Protein 5NRO (pdb70)

B-factor: mean 110.08, std 32.12, range [42.47, 231.0]

InterPro domains:
  IPR012725 Chaperone DnaK [MF_00332] (1-634)
  IPR012725 Chaperone DnaK [TIGR02350] (3-603)
  IPR013126 Heat shock protein 70 family [PF00012] (4-602)
  IPR013126 Heat shock protein 70 family [PTHR19375] (5-569)
  IPR018181 Heat shock protein 70, conserved site [PS00297] (7-14)
  IPR018181 Heat shock protein 70, conserved site [PS00329] (192-205)
  IPR018181 Heat shock protein 70, conserved site [PS01036] (337-351)
  IPR029047 Heat shock protein 70kD, peptide-binding domain superfamily [G3DSA:2.60.34.10] (381-506)
  IPR029047 Heat shock protein 70kD, peptide-binding domain superfamily [SSF100920] (384-539)
  IPR029048 Heat shock protein 70kD, C-terminal domain superfamily [G3DSA:1.20.1270.10] (507-607)
  IPR029048 Heat shock protein 70kD, C-terminal domain superfamily [SSF100934] (507-602)
  IPR043129 ATPase, nucleotide binding domain [SSF53067] (4-183)
  IPR043129 ATPase, nucleotide binding domain [SSF53067] (187-382)

Secondary structure (DSSP, 8-state):
--EEEEE--SSEEEEEEEETTEEEE---TTS-SEEE--EEE-TTS-EEESHHHHHTTTT-GGGEE--GGGTTT-BTTSHHHHHHHHH-SSEEEE-TTSBEEEEETTEEE-HHHHHHHHHHHHHHHHHHHHSS---EEEEEE-TT--HHHHHHHHHHHHHTT-EEEEEEEHHHHHHHHHHTT--SSEEEEEEEEE-SS-EEEEEEEEEEETTEEEEEEEEEEEETT-SHHHHHHHHHHHHHHHHHHHHS--TTS-HHHHHHHHHHHHHHHHHHTT-SEEEEEEEEEEE-SSSEEEEEEEEEHHHHHHHHHHHHHHTTHHHHHHHHHHT--GGG--EEEEESGGGGSHHHHHHHHHHHTSPPPSS--TTTHHHHHHHHHHHHHHTS--SEEEE-B-SS-EEEE-GGGBEEEEE-TT-BSSEEEEEEE--SSTT---EEEEEEE-S-SBGGGSEEEEEEEE-------TT---EEEEEEE-TTS-EEEEEEETTT--EE--EEES--S--HHHHHHHHHHHHHHHHHHHHHHHHHHHHHHHHHHHHHHHHHHHHHTTSS-HHHHHHHHHHHHHHHHHHHSS-HHHHHHHHHHHHHHHHHHHHHH--/---HHHHHT--SS--HHHHHHHHHHHHHHH-HHHH-S-HHHHHHHHHHHHHHHHHHSHHHHH-

GO terms:
  GO:0016234 inclusion body (C, IDA)
  GO:0005515 protein binding (F, IPI)
  GO:0005524 ATP binding (F, IDA)
  GO:0034620 cellular response to unfolded protein (P, IDA)
  GO:0005829 cytosol (C, IDA)
  GO:0043335 protein unfolding (P, IDA)
  GO:0016989 sigma factor antagonist activity (F, IDA)
  GO:0009408 response to heat (P, IEP)
  GO:0009408 response to heat (P, IDA)
  GO:0043531 ADP binding (F, IDA)
  GO:0044183 protein folding chaperone (F, IDA)
  GO:0140662 ATP-dependent protein folding chaperone (F, IDA)
  GO:1990169 stress response to copper ion (P, IMP)
  GO:0051087 protein-folding chaperone binding (F, IPI)
  GO:0008270 zinc ion binding (F, IDA)
  GO:0032991 protein-containing complex (C, IDA)
  GO:0065003 protein-containing complex assembly (P, IDA)
  GO:0006457 protein folding (P, IDA)
  GO:0005737 cytoplasm (C, HDA)
  GO:0016020 membrane (C, HDA)

Radius of gyration: 29.54 Å; Cα contacts (8 Å, |Δi|>4): 1289; chains: 2; bounding box: 68×60×105 Å

Foldseek 3Di:
DFAKFWELDQFKIWIWADPQPDIDTFQAPVRHRIFTLKWFQDPVLAIDGGPVLVVCCLVVVQGIDGSLLLQALAFCPPPVNVVVCLAGSHHWDADPLGGIWTAHPNDTGHSLLSSLVNVLSNQVRVCVVVVHHAAHYEYEDAQQDDQSRLVRNCLSCVLNNHDYPAYHHQQLLLVVLVVVPDDADKAWEWEWEAAAAWTKIWIWIWHADPLATETATLAMDTGRGAHNVVLLVLQLVVQQVVCCVPPVDRLSVPVSLSVLSSVLSSVQQVVQLPDFKDWSWAFQSDADPVGGDTGTDIDGNVNSCVSCVVSLVVNVVVVVVGCVSSVHDLVRHRAYAYAYPVCSRVVSQVVVCVRSVHHHDDPRDNVCSSNSSRNVVSCCVVVSDVRYDYWFWRAWFKFWADPPQFTDGQGHGRHTDFDKGKDKDWFAAFQDQKDKIWMFIHDDGGNVPTGTQFIKIFGRDGTDGGGPWIKMKMWTQHNNRHIDIWIAGVPPGHGTDIDTPSHDDDDPVVSVVSSVVSVVSVVVNVVQVVQVVLLVVLVVLLVVLVVLDVVCPPVDDPVLVVQLVVLSVQLVVVSVDRDSVSNVVSSVSNCVSCVVSVVVVVD/DDDLCPVLPHPLPDDLVVLVVSLVVLCCVLPCVNVVPDCVSVVVNVVSVVSNVQCNDDVSSVD

Nearest PDB structures (foldseek):
  5nro-assembly1_A  TM=1.002E+00  e=0.000E+00  Escherichia coli
  7krv-assembly2_A  TM=8.069E-01  e=1.976E-86  Escherichia coli K-12
  7kru-assembly1_B  TM=8.042E-01  e=8.182E-87  Escherichia coli K-12
  7krv-assembly1_B  TM=8.057E-01  e=1.152E-85  Escherichia coli K-12
  7kzi-assembly2_B  TM=6.928E-01  e=6.994E-92  Escherichia coli K-12

CATH classification: 3.30.420.40 (+4 more: 3.30.420.40, 3.90.640.10, 2.60.34.10)

Organism: Escherichia coli (strain K12) (NCBI:txid83333)

Solvent-accessible surface area: 31694 Å² total; per-residue (Å²): 88,93,14,0,0,0,19,11,11,13,45,67,0,3,2,0,5,21,45,63,124,75,22,152,17,9,100,13,90,80,36,51,99,45,2,10,9,28,3,0,27,18,151,94,43,26,16,37,16,0,56,29,0,111,163,48,22,70,117,25,38,126,19,3,0,42,3,7,24,8,1,4,13,26,71,34,137,39,143,63,1,58,98,4,46,95,94,26,44,4,121,9,23,44,16,150,71,23,12,2,34,1,45,7,101,62,123,118,28,1,6,6,23,0,7,1,17,2,0,38,40,2,39,95,16,0,38,95,118,46,70,90,115,4,68,31,0,0,0,1,1,0,5,47,6,22,20,13,1,4,57,8,4,66,9,0,0,101,4,3,45,7,93,19,59,24,2,7,6,14,0,4,0,0,0,0,21,16,0,68,121,38,45,114,30,86,40,14,0,0,0,0,9,2,17,20,1,12,1,2,0,2,0,0,29,1,34,32,37,108,46,40,15,3,0,14,4,38,0,4,15,8,47,21,22,1,0,5,31,15,2,3,17,69,0,20,61,45,0,2,90,37,4,96,158,104,77,58,36,57,2,115,122,46,81,83,0,47,39,63,0,49,121,10,0,55,116,2,14,105,67,2,29,101,41,125,97,19,70,3,85,22,73,148,4,21,86,56,111,124,22,76,52,92,4,105,25,138,1,56,40,68,80,2,51,72,36,0,77,73,4,1,58,118,0,23,101,16,1,117,56,0,11,142,52,21,65,51,60,47,96,61,1,81,31,2,0,20,1,9,34,17,3,128,5,40,17,0,78,133,62,0,13,119,45,6,70,69,142,12,86,199,103,26,97,21,60,38,9,8,0,47,0,0,0,0,2,1,5,3,7,70,18,92,26,143,63,0,1,13,1,20,3,2,6,17,4,1,0,10,68,56,189,55,14,72,23,55,75,17,9,52,51,29,26,19,4,0,4,89,61,51,66,65,36,40,11,66,97,102,93,36,80,29,18,81,15,37,2,2,9,11,88,146,172,121,3,95,66,24,52,43,19,0,69,16,39,3,79,72,18,117,101,21,87,167,36,127,29,58,13,46,4,22,0,22,4,31,21,12,6,4,24,90,32,61,10,99,44,103,118,84,34,158,139,28,179,44,62,89,113,78,38,38,28,28,82,80,107,48,11,86,113,11,38,149,51,9,114,66,53,24,86,38,37,132,116,26,106,72,20,81,120,8,54,81,92,0,75,136,40,16,112,41,0,109,110,46,18,147,143,11,37,133,152,15,66,78,119,38,87,89,46,0,75,71,16,3,82,34,0,62,88,15,11,157,29,104,77,66,70,35,0,72,38,59,32,111,82,0,55,131,36,1,134,82,4,86,98,52,71,148,219,264,122,51,88,29,124,48,14,55,22,92,112,122,22,130,87,180,64,2,64,106,18,2,16,106,34,0,9,141,75,3,14,0,57,66,72,62,78,158,123,12,32,39,106,0,13,96,10,5,90,0,27,68,18,6,51,69,90,150,122,50,96,101

Structure (mmCIF, N/CA/C/O backbone):
data_5NRO
#
_entry.id   5NRO
#
_cell.length_a   127.246
_cell.length_b   127.246
_cell.length_c   252.885
_cell.angle_alpha   90.00
_cell.angle_beta   90.00
_cell.angle_gamma   120.00
#
_symmetry.space_group_name_H-M   'P 62 2 2'
#
loop_
_entity.id
_entity.type
_entity.pdbx_description
1 polymer 'Chaperone protein DnaK'
2 polymer 'Chaperone protein DnaJ'
3 non-polymer "ADENOSINE-5'-TRIPHOSPHATE"
4 non-polymer 'MAGNESIUM ION'
5 water water
#
loop_
_atom_site.group_PDB
_atom_site.id
_atom_site.type_symbol
_atom_site.label_atom_id
_atom_site.label_alt_id
_atom_site.label_comp_id
_atom_site.label_asym_id
_atom_site.label_entity_id
_atom_site.label_seq_id
_atom_site.pdbx_PDB_ins_code
_atom_site.Cartn_x
_atom_site.Cartn_y
_atom_site.Cartn_z
_atom_site.occupancy
_atom_site.B_iso_or_equiv
_atom_site.auth_seq_id
_atom_site.auth_comp_id
_atom_site.auth_asym_id
_atom_site.auth_atom_id
_atom_site.pdbx_PDB_model_num
ATOM 1 N N . GLY A 1 2 ? 52.174 29.470 -32.872 1.00 157.64 2 GLY A N 1
ATOM 2 C CA . GLY A 1 2 ? 51.039 29.462 -33.777 1.00 154.02 2 GLY A CA 1
ATOM 3 C C . GLY A 1 2 ? 49.975 30.468 -33.392 1.00 153.96 2 GLY A C 1
ATOM 4 O O . GLY A 1 2 ? 50.270 31.498 -32.790 1.00 162.33 2 GLY A O 1
ATOM 5 N N . LYS A 1 3 ? 48.730 30.170 -33.746 1.00 125.08 3 LYS A N 1
ATOM 6 C CA . LYS A 1 3 ? 47.596 31.023 -33.432 1.00 119.79 3 LYS A CA 1
ATOM 7 C C . LYS A 1 3 ? 46.638 30.267 -32.523 1.00 115.72 3 LYS A C 1
ATOM 8 O O . LYS A 1 3 ? 46.527 29.040 -32.599 1.00 114.18 3 LYS A O 1
ATOM 14 N N . ILE A 1 4 ? 45.946 31.009 -31.664 1.00 112.85 4 ILE A N 1
ATOM 15 C CA . ILE A 1 4 ? 45.041 30.441 -30.672 1.00 108.80 4 ILE A CA 1
ATOM 16 C C . ILE A 1 4 ? 43.618 30.763 -31.104 1.00 105.23 4 ILE A C 1
ATOM 17 O O . ILE A 1 4 ? 43.188 31.921 -31.041 1.00 105.30 4 ILE A O 1
ATOM 22 N N . ILE A 1 5 ? 42.882 29.743 -31.536 1.00 102.50 5 ILE A N 1
ATOM 23 C CA . ILE A 1 5 ? 41.526 29.940 -32.031 1.00 99.58 5 ILE A CA 1
ATOM 24 C C . ILE A 1 5 ? 40.556 29.913 -30.857 1.00 96.40 5 ILE A C 1
ATOM 25 O O . ILE A 1 5 ? 40.837 29.341 -29.804 1.00 95.91 5 ILE A O 1
ATOM 30 N N . GLY A 1 6 ? 39.395 30.535 -31.037 1.00 94.60 6 GLY A N 1
ATOM 31 C CA . GLY A 1 6 ? 38.373 30.595 -30.004 1.00 91.93 6 GLY A CA 1
ATOM 32 C C . GLY A 1 6 ? 37.173 29.727 -30.369 1.00 89.06 6 GLY A C 1
ATOM 33 O O . GLY A 1 6 ? 36.635 29.833 -31.473 1.00 91.29 6 GLY A O 1
ATOM 34 N N . ILE A 1 7 ? 36.760 28.887 -29.422 1.00 87.05 7 ILE A N 1
ATOM 35 C CA . ILE A 1 7 ? 35.717 27.891 -29.659 1.00 84.69 7 ILE A CA 1
ATOM 36 C C . ILE A 1 7 ? 34.635 28.025 -28.591 1.00 82.75 7 ILE A C 1
ATOM 37 O O . ILE A 1 7 ? 34.883 27.775 -27.400 1.00 82.54 7 ILE A O 1
ATOM 42 N N . ASP A 1 8 ? 33.442 28.428 -29.021 1.00 81.76 8 ASP A N 1
ATOM 43 C CA . ASP A 1 8 ? 32.221 28.334 -28.233 1.00 80.06 8 ASP A CA 1
ATOM 44 C C . ASP A 1 8 ? 31.650 26.938 -28.435 1.00 78.60 8 ASP A C 1
ATOM 45 O O . ASP A 1 8 ? 31.091 26.635 -29.495 1.00 78.44 8 ASP A O 1
ATOM 50 N N . LEU A 1 9 ? 31.808 26.089 -27.424 1.00 77.93 9 LEU A N 1
ATOM 51 C CA . LEU A 1 9 ? 31.329 24.709 -27.447 1.00 76.91 9 LEU A CA 1
ATOM 52 C C . LEU A 1 9 ? 29.968 24.682 -26.761 1.00 75.77 9 LEU A C 1
ATOM 53 O O . LEU A 1 9 ? 29.872 24.555 -25.541 1.00 75.60 9 LEU A O 1
ATOM 58 N N . GLY A 1 10 ? 28.905 24.794 -27.555 1.00 75.41 10 GLY A N 1
ATOM 59 C CA . GLY A 1 10 ? 27.576 24.915 -27.003 1.00 81.78 10 GLY A CA 1
ATOM 60 C C . GLY A 1 10 ? 26.887 23.583 -26.773 1.00 78.90 10 GLY A C 1
ATOM 61 O O . GLY A 1 10 ? 27.283 22.547 -27.301 1.00 74.25 10 GLY A O 1
ATOM 62 N N . THR A 1 11 ? 25.840 23.631 -25.946 1.00 79.49 11 THR A N 1
ATOM 63 C CA . THR A 1 11 ? 24.982 22.466 -25.774 1.00 74.03 11 THR A CA 1
ATOM 64 C C . THR A 1 11 ? 24.280 22.116 -27.077 1.00 74.32 11 THR A C 1
ATOM 65 O O . THR A 1 11 ? 24.119 20.937 -27.410 1.00 74.41 11 THR A O 1
ATOM 69 N N . THR A 1 12 ? 23.883 23.134 -27.838 1.00 74.84 12 THR A N 1
ATOM 70 C CA . THR A 1 12 ? 23.119 22.979 -29.067 1.00 75.67 12 THR A CA 1
ATOM 71 C C . THR A 1 12 ? 23.919 23.320 -30.315 1.00 76.13 12 THR A C 1
ATOM 72 O O . THR A 1 12 ? 23.904 22.558 -31.283 1.00 76.65 12 THR A O 1
ATOM 76 N N . ASN A 1 13 ? 24.613 24.453 -30.327 1.00 76.31 13 ASN A N 1
ATOM 77 C CA . ASN A 1 13 ? 25.397 24.875 -31.478 1.00 77.20 13 ASN A CA 1
ATOM 78 C C . ASN A 1 13 ? 26.792 25.289 -31.037 1.00 76.95 13 ASN A C 1
ATOM 79 O O . ASN A 1 13 ? 26.971 25.871 -29.964 1.00 76.52 13 ASN A O 1
ATOM 84 N N . SER A 1 14 ? 27.778 24.992 -31.875 1.00 77.59 14 SER A N 1
ATOM 85 C CA . SER A 1 14 ? 29.154 25.391 -31.636 1.00 78.02 14 SER A CA 1
ATOM 86 C C . SER A 1 14 ? 29.577 26.422 -32.672 1.00 79.78 14 SER A C 1
ATOM 87 O O . SER A 1 14 ? 28.947 26.578 -33.721 1.00 80.74 14 SER A O 1
ATOM 90 N N . CYS A 1 15 ? 30.668 27.117 -32.369 1.00 80.60 15 CYS A N 1
ATOM 91 C CA . CYS A 1 15 ? 31.069 28.267 -33.162 1.00 82.61 15 CYS A CA 1
ATOM 92 C C . CYS A 1 15 ? 32.557 28.490 -32.954 1.00 83.82 15 CYS A C 1
ATOM 93 O O . CYS A 1 15 ? 33.050 28.330 -31.840 1.00 83.12 15 CYS A O 1
ATOM 96 N N . VAL A 1 16 ? 33.270 28.848 -34.017 1.00 86.03 16 VAL A N 1
ATOM 97 C CA . VAL A 1 16 ? 34.701 29.116 -33.927 1.00 87.86 16 VAL A CA 1
ATOM 98 C C . VAL A 1 16 ? 34.993 30.471 -34.553 1.00 90.45 16 VAL A C 1
ATOM 99 O O . VAL A 1 16 ? 34.536 30.763 -35.664 1.00 91.69 16 VAL A O 1
ATOM 103 N N . ALA A 1 17 ? 35.737 31.302 -33.831 1.00 91.61 17 ALA A N 1
ATOM 104 C CA . ALA A 1 17 ? 36.163 32.601 -34.320 1.00 94.54 17 ALA A CA 1
ATOM 105 C C . ALA A 1 17 ? 37.656 32.744 -34.080 1.00 96.87 17 ALA A C 1
ATOM 106 O O . ALA A 1 17 ? 38.216 32.135 -33.164 1.00 96.03 17 ALA A O 1
ATOM 108 N N . ILE A 1 18 ? 38.306 33.550 -34.916 1.00 100.26 18 ILE A N 1
ATOM 109 C CA . ILE A 1 18 ? 39.748 33.729 -34.841 1.00 103.25 18 ILE A CA 1
ATOM 110 C C . ILE A 1 18 ? 40.072 35.214 -34.921 1.00 106.44 18 ILE A C 1
ATOM 111 O O . ILE A 1 18 ? 39.204 36.059 -35.157 1.00 106.49 18 ILE A O 1
ATOM 116 N N . MET A 1 19 ? 41.354 35.519 -34.730 1.00 109.57 19 MET A N 1
ATOM 117 C CA . MET A 1 19 ? 41.833 36.898 -34.703 1.00 113.16 19 MET A CA 1
ATOM 118 C C . MET A 1 19 ? 42.583 37.195 -35.996 1.00 117.36 19 MET A C 1
ATOM 119 O O . MET A 1 19 ? 43.805 37.081 -36.082 1.00 120.44 19 MET A O 1
ATOM 124 N N . ASP A 1 20 ? 41.819 37.558 -37.027 1.00 128.65 20 ASP A N 1
ATOM 125 C CA . ASP A 1 20 ? 42.370 38.419 -38.059 1.00 132.30 20 ASP A CA 1
ATOM 126 C C . ASP A 1 20 ? 42.947 39.634 -37.357 1.00 134.46 20 ASP A C 1
ATOM 127 O O . ASP A 1 20 ? 42.256 40.278 -36.563 1.00 146.13 20 ASP A O 1
ATOM 132 N N . GLY A 1 21 ? 44.224 39.909 -37.611 1.00 129.99 21 GLY A N 1
ATOM 133 C CA . GLY A 1 21 ? 44.930 40.977 -36.932 1.00 133.34 21 GLY A CA 1
ATOM 134 C C . GLY A 1 21 ? 44.088 42.212 -36.689 1.00 133.69 21 GLY A C 1
ATOM 135 O O . GLY A 1 21 ? 43.653 42.873 -37.638 1.00 135.89 21 GLY A O 1
ATOM 136 N N . THR A 1 22 ? 43.816 42.492 -35.415 1.00 131.71 22 THR A N 1
ATOM 137 C CA . THR A 1 22 ? 43.051 43.610 -34.876 1.00 138.18 22 THR A CA 1
ATOM 138 C C . THR A 1 22 ? 41.537 43.433 -35.037 1.00 132.64 22 THR A C 1
ATOM 139 O O . THR A 1 22 ? 40.784 44.181 -34.414 1.00 132.93 22 THR A O 1
ATOM 143 N N . THR A 1 23 ? 41.058 42.489 -35.844 1.00 125.66 23 THR A N 1
ATOM 144 C CA . THR A 1 23 ? 39.610 42.337 -35.969 1.00 122.46 23 THR A CA 1
ATOM 145 C C . THR A 1 23 ? 39.206 40.868 -35.967 1.00 117.96 23 THR A C 1
ATOM 146 O O . THR A 1 23 ? 39.424 40.159 -36.956 1.00 118.28 23 THR A O 1
ATOM 150 N N . PRO A 1 24 ? 38.619 40.376 -34.881 1.00 114.06 24 PRO A N 1
ATOM 151 C CA . PRO A 1 24 ? 38.173 38.980 -34.852 1.00 110.04 24 PRO A CA 1
ATOM 152 C C . PRO A 1 24 ? 37.018 38.742 -35.807 1.00 109.00 24 PRO A C 1
ATOM 153 O O . PRO A 1 24 ? 36.181 39.619 -36.041 1.00 110.11 24 PRO A O 1
ATOM 157 N N . ARG A 1 25 ? 36.982 37.534 -36.369 1.00 113.79 25 ARG A N 1
ATOM 158 C CA . ARG A 1 25 ? 35.893 37.144 -37.251 1.00 114.29 25 ARG A CA 1
ATOM 159 C C . ARG A 1 25 ? 35.523 35.689 -37.009 1.00 110.70 25 ARG A C 1
ATOM 160 O O . ARG A 1 25 ? 36.381 34.853 -36.702 1.00 110.31 25 ARG A O 1
ATOM 168 N N . VAL A 1 26 ? 34.231 35.412 -37.115 1.00 100.70 26 VAL A N 1
ATOM 169 C CA . VAL A 1 26 ? 33.712 34.053 -37.052 1.00 97.66 26 VAL A CA 1
ATOM 170 C C . VAL A 1 26 ? 33.850 33.417 -38.426 1.00 99.17 26 VAL A C 1
ATOM 171 O O . VAL A 1 26 ? 33.689 34.079 -39.457 1.00 116.52 26 VAL A O 1
ATOM 175 N N . LEU A 1 27 ? 34.157 32.124 -38.444 1.00 97.54 27 LEU A N 1
ATOM 176 C CA . LEU A 1 27 ? 34.444 31.394 -39.671 1.00 99.15 27 LEU A CA 1
ATOM 177 C C . LEU A 1 27 ? 33.273 30.491 -40.028 1.00 97.42 27 LEU A C 1
ATOM 178 O O . LEU A 1 27 ? 32.780 29.743 -39.176 1.00 94.39 27 LEU A O 1
ATOM 183 N N . GLU A 1 28 ? 32.830 30.560 -41.282 1.00 99.74 28 GLU A N 1
ATOM 184 C CA . GLU A 1 28 ? 31.834 29.615 -41.759 1.00 98.82 28 GLU A CA 1
ATOM 185 C C . GLU A 1 28 ? 32.458 28.229 -41.887 1.00 98.00 28 GLU A C 1
ATOM 186 O O . GLU A 1 28 ? 33.638 28.081 -42.213 1.00 99.66 28 GLU A O 1
ATOM 192 N N . ASN A 1 29 ? 31.657 27.201 -41.602 1.00 95.76 29 ASN A N 1
ATOM 193 C CA . ASN A 1 29 ? 32.151 25.830 -41.693 1.00 95.17 29 ASN A CA 1
ATOM 194 C C . ASN A 1 29 ? 32.145 25.353 -43.138 1.00 98.08 29 ASN A C 1
ATOM 195 O O . ASN A 1 29 ? 32.033 26.163 -44.066 1.00 100.88 29 ASN A O 1
ATOM 200 N N . ALA A 1 30 ? 32.270 24.039 -43.338 1.00 102.32 30 ALA A N 1
ATOM 201 C CA . ALA A 1 30 ? 32.288 23.505 -44.695 1.00 110.84 30 ALA A CA 1
ATOM 202 C C . ALA A 1 30 ? 30.995 23.827 -45.436 1.00 102.07 30 ALA A C 1
ATOM 203 O O . ALA A 1 30 ? 31.023 24.260 -46.594 1.00 105.52 30 ALA A O 1
ATOM 205 N N . GLU A 1 31 ? 29.853 23.645 -44.779 1.00 99.70 31 GLU A N 1
ATOM 206 C CA . GLU A 1 31 ? 28.566 23.891 -45.413 1.00 101.16 31 GLU A CA 1
ATOM 207 C C . GLU A 1 31 ? 28.244 25.371 -45.560 1.00 102.56 31 GLU A C 1
ATOM 208 O O . GLU A 1 31 ? 27.157 25.700 -46.043 1.00 104.19 31 GLU A O 1
ATOM 214 N N . GLY A 1 32 ? 29.142 26.265 -45.154 1.00 102.38 32 GLY A N 1
ATOM 215 C CA . GLY A 1 32 ? 28.871 27.684 -45.232 1.00 103.93 32 GLY A CA 1
ATOM 216 C C . GLY A 1 32 ? 28.077 28.258 -44.080 1.00 101.42 32 GLY A C 1
ATOM 217 O O . GLY A 1 32 ? 27.628 29.405 -44.175 1.00 103.05 32 GLY A O 1
ATOM 218 N N . ASP A 1 33 ? 27.875 27.499 -43.005 1.00 97.89 33 ASP A N 1
ATOM 219 C CA . ASP A 1 33 ? 27.189 27.994 -41.821 1.00 95.63 33 ASP A CA 1
ATOM 220 C C . ASP A 1 33 ? 28.217 28.557 -40.853 1.00 94.12 33 ASP A C 1
ATOM 221 O O . ASP A 1 33 ? 29.302 27.992 -40.694 1.00 93.40 33 ASP A O 1
ATOM 226 N N . ARG A 1 34 ? 27.874 29.674 -40.208 1.00 94.04 34 ARG A N 1
ATOM 227 C CA . ARG A 1 34 ? 28.762 30.224 -39.189 1.00 92.80 34 ARG A CA 1
ATOM 228 C C . ARG A 1 34 ? 28.717 29.403 -37.908 1.00 89.41 34 ARG A C 1
ATOM 229 O O . ARG A 1 34 ? 29.706 29.349 -37.169 1.00 88.40 34 ARG A O 1
ATOM 237 N N . THR A 1 35 ? 27.585 28.761 -37.632 1.00 88.05 35 THR A N 1
ATOM 238 C CA . THR A 1 35 ? 27.387 27.968 -36.428 1.00 85.25 35 THR A CA 1
ATOM 239 C C . THR A 1 35 ? 27.173 26.515 -36.819 1.00 84.58 35 THR A C 1
ATOM 240 O O . THR A 1 35 ? 26.364 26.216 -37.704 1.00 85.85 35 THR A O 1
ATOM 244 N N . THR A 1 36 ? 27.885 25.628 -36.164 1.00 82.99 36 THR A N 1
ATOM 245 C CA . THR A 1 36 ? 27.793 24.212 -36.464 1.00 82.60 36 THR A CA 1
ATOM 246 C C . THR A 1 36 ? 27.016 23.502 -35.375 1.00 80.69 36 THR A C 1
ATOM 247 O O . THR A 1 36 ? 27.346 23.656 -34.193 1.00 79.29 36 THR A O 1
ATOM 251 N N . PRO A 1 37 ? 25.984 22.739 -35.722 1.00 80.94 37 PRO A N 1
ATOM 252 C CA . PRO A 1 37 ? 25.267 21.962 -34.708 1.00 79.54 37 PRO A CA 1
ATOM 253 C C . PRO A 1 37 ? 26.213 21.057 -33.939 1.00 78.38 37 PRO A C 1
ATOM 254 O O . PRO A 1 37 ? 27.179 20.530 -34.490 1.00 79.01 37 PRO A O 1
ATOM 258 N N . SER A 1 38 ? 25.934 20.894 -32.647 1.00 78.18 38 SER A N 1
ATOM 259 C CA . SER A 1 38 ? 26.758 20.064 -31.768 1.00 76.36 38 SER A CA 1
ATOM 260 C C . SER A 1 38 ? 26.190 18.647 -31.687 1.00 76.54 38 SER A C 1
ATOM 261 O O . SER A 1 38 ? 25.828 18.143 -30.624 1.00 77.16 38 SER A O 1
ATOM 264 N N . ILE A 1 39 ? 26.124 18.006 -32.851 1.00 77.69 39 ILE A N 1
ATOM 265 C CA . ILE A 1 39 ? 25.585 16.661 -32.999 1.00 78.41 39 ILE A CA 1
ATOM 266 C C . ILE A 1 39 ? 26.659 15.777 -33.610 1.00 79.44 39 ILE A C 1
ATOM 267 O O . ILE A 1 39 ? 27.394 16.210 -34.503 1.00 80.19 39 ILE A O 1
ATOM 272 N N . ILE A 1 40 ? 26.752 14.538 -33.130 1.00 79.85 40 ILE A N 1
ATOM 273 C CA . ILE A 1 40 ? 27.823 13.626 -33.519 1.00 81.16 40 ILE A CA 1
ATOM 274 C C . ILE A 1 40 ? 27.206 12.272 -33.828 1.00 82.58 40 ILE A C 1
ATOM 275 O O . ILE A 1 40 ? 26.625 11.638 -32.943 1.00 82.42 40 ILE A O 1
ATOM 280 N N . ALA A 1 41 ? 27.346 11.822 -35.069 1.00 84.31 41 ALA A N 1
ATOM 281 C CA . ALA A 1 41 ? 26.780 10.561 -35.518 1.00 86.14 41 ALA A CA 1
ATOM 282 C C . ALA A 1 41 ? 27.892 9.588 -35.874 1.00 88.02 41 ALA A C 1
ATOM 283 O O . ALA A 1 41 ? 28.931 9.987 -36.411 1.00 88.54 41 ALA A O 1
ATOM 285 N N . TYR A 1 42 ? 27.664 8.311 -35.582 1.00 89.45 42 TYR A N 1
ATOM 286 C CA . TYR A 1 42 ? 28.598 7.244 -35.921 1.00 91.84 42 TYR A CA 1
ATOM 287 C C . TYR A 1 42 ? 27.908 6.305 -36.902 1.00 94.26 42 TYR A C 1
ATOM 288 O O . TYR A 1 42 ? 26.991 5.567 -36.525 1.00 94.88 42 TYR A O 1
ATOM 297 N N . THR A 1 43 ? 28.344 6.346 -38.157 1.00 95.97 43 THR A N 1
ATOM 298 C CA . THR A 1 43 ? 27.712 5.585 -39.219 1.00 98.61 43 THR A CA 1
ATOM 299 C C . THR A 1 43 ? 28.085 4.112 -39.122 1.00 101.33 43 THR A C 1
ATOM 300 O O . THR A 1 43 ? 28.992 3.715 -38.388 1.00 101.50 43 THR A O 1
ATOM 304 N N . GLN A 1 44 ? 27.361 3.294 -39.885 1.00 103.91 44 GLN A N 1
ATOM 305 C CA . GLN A 1 44 ? 27.702 1.880 -39.977 1.00 107.16 44 GLN A CA 1
ATOM 306 C C . GLN A 1 44 ? 29.043 1.677 -40.665 1.00 109.26 44 GLN A C 1
ATOM 307 O O . GLN A 1 44 ? 29.774 0.737 -40.333 1.00 111.35 44 GLN A O 1
ATOM 313 N N . ASP A 1 45 ? 29.386 2.555 -41.606 1.00 126.81 45 ASP A N 1
ATOM 314 C CA . ASP A 1 45 ? 30.562 2.373 -42.443 1.00 132.69 45 ASP A CA 1
ATOM 315 C C . ASP A 1 45 ? 31.856 2.808 -41.771 1.00 123.93 45 ASP A C 1
ATOM 316 O O . ASP A 1 45 ? 32.928 2.615 -42.353 1.00 129.78 45 ASP A O 1
ATOM 321 N N . GLY A 1 46 ? 31.791 3.387 -40.577 1.00 107.50 46 GLY A N 1
ATOM 322 C CA . GLY A 1 46 ? 32.981 3.794 -39.858 1.00 106.84 46 GLY A CA 1
ATOM 323 C C . GLY A 1 46 ? 33.297 5.274 -39.909 1.00 104.41 46 GLY A C 1
ATOM 324 O O . GLY A 1 46 ? 34.228 5.713 -39.224 1.00 103.80 46 GLY A O 1
ATOM 325 N N . CYS A 1 47 ? 32.557 6.048 -40.698 1.00 113.92 47 CYS A N 1
ATOM 326 C CA . CYS A 1 47 ? 32.729 7.489 -40.740 1.00 113.34 47 CYS A CA 1
ATOM 327 C C . CYS A 1 47 ? 32.208 8.123 -39.453 1.00 98.75 47 CYS A C 1
ATOM 328 O O . CYS A 1 47 ? 31.577 7.476 -38.612 1.00 96.87 47 CYS A O 1
ATOM 331 N N . THR A 1 48 ? 32.473 9.418 -39.311 1.00 114.39 48 THR A N 1
ATOM 332 C CA . THR A 1 48 ? 31.966 10.199 -38.194 1.00 110.23 48 THR A CA 1
ATOM 333 C C . THR A 1 48 ? 31.382 11.489 -38.744 1.00 118.68 48 THR A C 1
ATOM 334 O O . THR A 1 48 ? 32.065 12.225 -39.461 1.00 137.42 48 THR A O 1
ATOM 338 N N . LEU A 1 49 ? 30.120 11.750 -38.428 1.00 89.85 49 LEU A N 1
ATOM 339 C CA . LEU A 1 49 ? 29.427 12.936 -38.908 1.00 89.05 49 LEU A CA 1
ATOM 340 C C . LEU A 1 49 ? 29.287 13.939 -37.775 1.00 86.43 49 LEU A C 1
ATOM 341 O O . LEU A 1 49 ? 28.964 13.568 -36.647 1.00 85.03 49 LEU A O 1
ATOM 346 N N . VAL A 1 50 ? 29.541 15.208 -38.071 1.00 86.11 50 VAL A N 1
ATOM 347 C CA . VAL A 1 50 ? 29.436 16.272 -37.084 1.00 84.03 50 VAL A CA 1
ATOM 348 C C . VAL A 1 50 ? 28.654 17.421 -37.698 1.00 84.12 50 VAL A C 1
ATOM 349 O O . VAL A 1 50 ? 28.981 17.884 -38.797 1.00 85.84 50 VAL A O 1
ATOM 353 N N . GLY A 1 51 ? 27.622 17.877 -36.994 1.00 82.67 51 GLY A N 1
ATOM 354 C CA . GLY A 1 51 ? 26.857 19.019 -37.443 1.00 83.03 51 GLY A CA 1
ATOM 355 C C . GLY A 1 51 ? 25.648 18.653 -38.271 1.00 84.49 51 GLY A C 1
ATOM 356 O O . GLY A 1 51 ? 24.956 17.673 -37.984 1.00 84.38 51 GLY A O 1
ATOM 357 N N . GLN A 1 52 ? 25.402 19.442 -39.313 1.00 86.28 52 GLN A N 1
ATOM 358 C CA . GLN A 1 52 ? 24.205 19.252 -40.126 1.00 88.23 52 GLN A CA 1
ATOM 359 C C . GLN A 1 52 ? 24.089 17.872 -40.766 1.00 89.67 52 GLN A C 1
ATOM 360 O O . GLN A 1 52 ? 22.956 17.369 -40.853 1.00 90.95 52 GLN A O 1
ATOM 366 N N . PRO A 1 53 ? 25.160 17.215 -41.232 1.00 90.35 53 PRO A N 1
ATOM 367 C CA . PRO A 1 53 ? 24.977 15.840 -41.734 1.00 91.90 53 PRO A CA 1
ATOM 368 C C . PRO A 1 53 ? 24.440 14.895 -40.674 1.00 90.43 53 PRO A C 1
ATOM 369 O O . PRO A 1 53 ? 23.456 14.168 -40.913 1.00 91.77 53 PRO A O 1
ATOM 373 N N . ALA A 1 54 ? 25.070 14.893 -39.497 1.00 88.07 54 ALA A N 1
ATOM 374 C CA . ALA A 1 54 ? 24.567 14.115 -38.372 1.00 86.82 54 ALA A CA 1
ATOM 375 C C . ALA A 1 54 ? 23.106 14.435 -38.097 1.00 86.82 54 ALA A C 1
ATOM 376 O O . ALA A 1 54 ? 22.286 13.532 -37.897 1.00 87.65 54 ALA A O 1
ATOM 378 N N . LYS A 1 55 ? 22.760 15.723 -38.102 1.00 86.31 55 LYS A N 1
ATOM 379 C CA . LYS A 1 55 ? 21.372 16.114 -37.885 1.00 86.83 55 LYS A CA 1
ATOM 380 C C . LYS A 1 55 ? 20.463 15.507 -38.943 1.00 89.74 55 LYS A C 1
ATOM 381 O O . LYS A 1 55 ? 19.325 15.127 -38.650 1.00 90.69 55 LYS A O 1
ATOM 387 N N . ARG A 1 56 ? 20.957 15.388 -40.177 1.00 91.56 56 ARG A N 1
ATOM 388 C CA . ARG A 1 56 ? 20.131 14.851 -41.251 1.00 94.80 56 ARG A CA 1
ATOM 389 C C . ARG A 1 56 ? 19.855 13.368 -41.051 1.00 95.59 56 ARG A C 1
ATOM 390 O O . ARG A 1 56 ? 18.706 12.928 -41.174 1.00 97.57 56 ARG A O 1
ATOM 398 N N . GLN A 1 57 ? 20.886 12.578 -40.736 1.00 94.48 57 GLN A N 1
ATOM 399 C CA . GLN A 1 57 ? 20.724 11.129 -40.687 1.00 95.84 57 GLN A CA 1
ATOM 400 C C . GLN A 1 57 ? 20.297 10.608 -39.317 1.00 94.32 57 GLN A C 1
ATOM 401 O O . GLN A 1 57 ? 20.389 9.400 -39.073 1.00 95.20 57 GLN A O 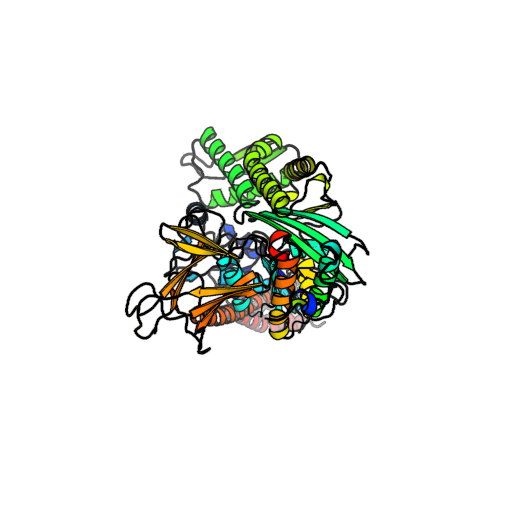1
ATOM 407 N N . ALA A 1 58 ? 19.841 11.478 -38.418 1.00 92.41 58 ALA A N 1
ATOM 408 C CA . ALA A 1 58 ? 19.520 11.016 -37.072 1.00 91.19 58 ALA A CA 1
ATOM 409 C C . ALA A 1 58 ? 18.313 10.087 -37.058 1.00 93.66 58 ALA A C 1
ATOM 410 O O . ALA A 1 58 ? 18.227 9.204 -36.198 1.00 93.69 58 ALA A O 1
ATOM 412 N N . VAL A 1 59 ? 17.379 10.261 -37.996 1.00 96.17 59 VAL A N 1
ATOM 413 C CA . VAL A 1 59 ? 16.137 9.495 -37.946 1.00 98.94 59 VAL A CA 1
ATOM 414 C C . VAL A 1 59 ? 16.383 8.028 -38.276 1.00 100.93 59 VAL A C 1
ATOM 415 O O . VAL A 1 59 ? 15.703 7.141 -37.742 1.00 102.52 59 VAL A O 1
ATOM 419 N N . THR A 1 60 ? 17.359 7.739 -39.131 1.00 101.20 60 THR A N 1
ATOM 420 C CA . THR A 1 60 ? 17.688 6.368 -39.489 1.00 103.37 60 THR A CA 1
ATOM 421 C C . THR A 1 60 ? 18.741 5.747 -38.581 1.00 101.52 60 THR A C 1
ATOM 422 O O . THR A 1 60 ? 18.942 4.530 -38.639 1.00 103.50 60 THR A O 1
ATOM 426 N N . ASN A 1 61 ? 19.412 6.544 -37.752 1.00 98.21 61 ASN A N 1
ATOM 427 C CA . ASN A 1 61 ? 20.438 6.053 -36.831 1.00 96.73 61 ASN A CA 1
ATOM 428 C C . ASN A 1 61 ? 20.239 6.681 -35.456 1.00 94.22 61 ASN A C 1
ATOM 429 O O . ASN A 1 61 ? 21.119 7.375 -34.939 1.00 91.80 61 ASN A O 1
ATOM 434 N N . PRO A 1 62 ? 19.085 6.445 -34.823 1.00 95.10 62 PRO A N 1
ATOM 435 C CA . PRO A 1 62 ? 18.792 7.171 -33.577 1.00 93.06 62 PRO A CA 1
ATOM 436 C C . PRO A 1 62 ? 19.704 6.790 -32.428 1.00 91.78 62 PRO A C 1
ATOM 437 O O . PRO A 1 62 ? 20.148 7.668 -31.680 1.00 89.44 62 PRO A O 1
ATOM 441 N N . GLN A 1 63 ? 20.008 5.502 -32.272 1.00 93.64 63 GLN A N 1
ATOM 442 C CA . GLN A 1 63 ? 20.794 5.039 -31.138 1.00 93.19 63 GLN A CA 1
ATOM 443 C C . GLN A 1 63 ? 22.247 5.481 -31.197 1.00 91.44 63 GLN A C 1
ATOM 444 O O . GLN A 1 63 ? 22.931 5.427 -30.170 1.00 90.80 63 GLN A O 1
ATOM 450 N N . ASN A 1 64 ? 22.737 5.911 -32.360 1.00 91.07 64 ASN A N 1
ATOM 451 C CA . ASN A 1 64 ? 24.140 6.271 -32.522 1.00 90.04 64 ASN A CA 1
ATOM 452 C C . ASN A 1 64 ? 24.323 7.738 -32.890 1.00 87.79 64 ASN A C 1
ATOM 453 O O . ASN A 1 64 ? 25.414 8.135 -33.307 1.00 87.33 64 ASN A O 1
ATOM 458 N N . THR A 1 65 ? 23.283 8.550 -32.743 1.00 86.76 65 THR A N 1
ATOM 459 C CA . THR A 1 65 ? 23.368 9.987 -32.977 1.00 84.91 65 THR A CA 1
ATOM 460 C C . THR A 1 65 ? 23.296 10.691 -31.629 1.00 83.08 65 THR A C 1
ATOM 461 O O . THR A 1 65 ? 22.229 10.755 -31.009 1.00 83.17 65 THR A O 1
ATOM 465 N N . LEU A 1 66 ? 24.429 11.225 -31.190 1.00 81.82 66 LEU A N 1
ATOM 466 C CA . LEU A 1 66 ? 24.582 11.830 -29.877 1.00 80.45 66 LEU A CA 1
ATOM 467 C C . LEU A 1 66 ? 24.432 13.342 -29.961 1.00 78.95 66 LEU A C 1
ATOM 468 O O . LEU A 1 66 ? 24.982 13.985 -30.862 1.00 78.72 66 LEU A O 1
ATOM 473 N N . PHE A 1 67 ? 23.692 13.901 -29.007 1.00 78.28 67 PHE A N 1
ATOM 474 C CA . PHE A 1 67 ? 23.477 15.336 -28.918 1.00 77.18 67 PHE A CA 1
ATOM 475 C C . PHE A 1 67 ? 23.358 15.713 -27.451 1.00 76.60 67 PHE A C 1
ATOM 476 O O . PHE A 1 67 ? 23.194 14.853 -26.582 1.00 77.23 67 PHE A O 1
ATOM 484 N N . ALA A 1 68 ? 23.434 17.017 -27.181 1.00 75.74 68 ALA A N 1
ATOM 485 C CA . ALA A 1 68 ? 23.316 17.532 -25.819 1.00 75.45 68 ALA A CA 1
ATOM 486 C C . ALA A 1 68 ? 24.304 16.848 -24.880 1.00 75.62 68 ALA A C 1
ATOM 487 O O . ALA A 1 68 ? 24.009 16.613 -23.707 1.00 76.14 68 ALA A O 1
ATOM 489 N N . ILE A 1 69 ? 25.484 16.506 -25.398 1.00 75.61 69 ILE A N 1
ATOM 490 C CA . ILE A 1 69 ? 26.486 15.849 -24.568 1.00 76.31 69 ILE A CA 1
ATOM 491 C C . ILE A 1 69 ? 27.007 16.805 -23.504 1.00 76.11 69 ILE A C 1
ATOM 492 O O . ILE A 1 69 ? 27.469 16.376 -22.437 1.00 77.07 69 ILE A O 1
ATOM 497 N N . LYS A 1 70 ? 26.917 18.111 -23.758 1.00 75.24 70 LYS A N 1
ATOM 498 C CA . LYS A 1 70 ? 27.318 19.087 -22.755 1.00 75.32 70 LYS A CA 1
ATOM 499 C C . LYS A 1 70 ? 26.519 18.928 -21.469 1.00 75.91 70 LYS A C 1
ATOM 500 O O . LYS A 1 70 ? 27.013 19.269 -20.390 1.00 82.68 70 LYS A O 1
ATOM 506 N N . ARG A 1 71 ? 25.295 18.409 -21.556 1.00 76.00 71 ARG A N 1
ATOM 507 C CA . ARG A 1 71 ? 24.467 18.172 -20.382 1.00 77.00 71 ARG A CA 1
ATOM 508 C C . ARG A 1 71 ? 24.736 16.824 -19.727 1.00 78.35 71 ARG A C 1
ATOM 509 O O . ARG A 1 71 ? 23.978 16.418 -18.842 1.00 79.59 71 ARG A O 1
ATOM 517 N N . LEU A 1 72 ? 25.786 16.117 -20.149 1.00 78.52 72 LEU A N 1
ATOM 518 C CA . LEU A 1 72 ? 26.267 14.932 -19.454 1.00 80.28 72 LEU A CA 1
ATOM 519 C C . LEU A 1 72 ? 27.714 15.036 -19.017 1.00 81.10 72 LEU A C 1
ATOM 520 O O . LEU A 1 72 ? 28.122 14.301 -18.113 1.00 83.08 72 LEU A O 1
ATOM 525 N N . ILE A 1 73 ? 28.494 15.929 -19.623 1.00 80.07 73 ILE A N 1
ATOM 526 C CA . ILE A 1 73 ? 29.927 15.955 -19.379 1.00 81.27 73 ILE A CA 1
ATOM 527 C C . ILE A 1 73 ? 30.206 16.346 -17.934 1.00 82.79 73 ILE A C 1
ATOM 528 O O . ILE A 1 73 ? 29.557 17.234 -17.368 1.00 82.25 73 ILE A O 1
ATOM 533 N N . GLY A 1 74 ? 31.157 15.647 -17.317 1.00 85.12 74 GLY A N 1
ATOM 534 C CA . GLY A 1 74 ? 31.545 15.952 -15.955 1.00 87.60 74 GLY A CA 1
ATOM 535 C C . GLY A 1 74 ? 30.535 15.583 -14.898 1.00 93.08 74 GLY A C 1
ATOM 536 O O . GLY A 1 74 ? 30.656 16.037 -13.760 1.00 105.10 74 GLY A O 1
ATOM 537 N N . ARG A 1 75 ? 29.541 14.769 -15.234 1.00 87.57 75 ARG A N 1
ATOM 538 C CA . ARG A 1 75 ? 28.494 14.388 -14.302 1.00 88.78 75 ARG A CA 1
ATOM 539 C C . ARG A 1 75 ? 28.571 12.899 -13.993 1.00 91.23 75 ARG A C 1
ATOM 540 O O . ARG A 1 75 ? 29.200 12.122 -14.715 1.00 91.50 75 ARG A O 1
ATOM 548 N N . ARG A 1 76 ? 27.917 12.514 -12.902 1.00 93.38 76 ARG A N 1
ATOM 549 C CA . ARG A 1 76 ? 27.859 11.133 -12.450 1.00 96.30 76 ARG A CA 1
ATOM 550 C C . ARG A 1 76 ? 26.598 10.465 -12.984 1.00 95.69 76 ARG A C 1
ATOM 551 O O . ARG A 1 76 ? 25.582 11.122 -13.219 1.00 93.88 76 ARG A O 1
ATOM 559 N N . PHE A 1 77 ? 26.671 9.145 -13.177 1.00 97.61 77 PHE A N 1
ATOM 560 C CA . PHE A 1 77 ? 25.530 8.426 -13.736 1.00 97.50 77 PHE A CA 1
ATOM 561 C C . PHE A 1 77 ? 24.325 8.476 -12.811 1.00 99.04 77 PHE A C 1
ATOM 562 O O . PHE A 1 77 ? 23.182 8.479 -13.280 1.00 98.20 77 PHE A O 1
ATOM 570 N N . GLN A 1 78 ? 24.553 8.512 -11.503 1.00 101.69 78 GLN A N 1
ATOM 571 C CA . GLN A 1 78 ? 23.468 8.496 -10.536 1.00 103.87 78 GLN A CA 1
ATOM 572 C C . GLN A 1 78 ? 22.932 9.884 -10.220 1.00 102.14 78 GLN A C 1
ATOM 573 O O . GLN A 1 78 ? 22.006 9.999 -9.413 1.00 104.07 78 GLN A O 1
ATOM 579 N N . ASP A 1 79 ? 23.488 10.934 -10.823 1.00 98.97 79 ASP A N 1
ATOM 580 C CA . ASP A 1 79 ? 22.908 12.261 -10.680 1.00 97.38 79 ASP A CA 1
ATOM 581 C C . ASP A 1 79 ? 21.456 12.236 -11.133 1.00 96.94 79 ASP A C 1
ATOM 582 O O . ASP A 1 79 ? 21.095 11.514 -12.064 1.00 96.25 79 ASP A O 1
ATOM 587 N N . GLU A 1 80 ? 20.618 13.020 -10.455 1.00 97.77 80 GLU A N 1
ATOM 588 C CA . GLU A 1 80 ? 19.184 12.985 -10.727 1.00 98.28 80 GLU A CA 1
ATOM 589 C C . GLU A 1 80 ? 18.884 13.383 -12.166 1.00 95.15 80 GLU A C 1
ATOM 590 O O . GLU A 1 80 ? 18.166 12.676 -12.888 1.00 97.64 80 GLU A O 1
ATOM 596 N N . GLU A 1 81 ? 19.433 14.520 -12.600 1.00 92.55 81 GLU A N 1
ATOM 597 C CA . GLU A 1 81 ? 19.218 14.985 -13.965 1.00 89.90 81 GLU A CA 1
ATOM 598 C C . GLU A 1 81 ? 19.717 13.963 -14.974 1.00 88.93 81 GLU A C 1
ATOM 599 O O . GLU A 1 81 ? 19.111 13.776 -16.034 1.00 89.70 81 GLU A O 1
ATOM 605 N N . VAL A 1 82 ? 20.817 13.282 -14.653 1.00 89.42 82 VAL A N 1
ATOM 606 C CA . VAL A 1 82 ? 21.344 12.269 -15.557 1.00 88.98 82 VAL A CA 1
ATOM 607 C C . VAL A 1 82 ? 20.366 11.110 -15.696 1.00 90.98 82 VAL A C 1
ATOM 608 O O . VAL A 1 82 ? 20.178 10.581 -16.792 1.00 90.34 82 VAL A O 1
ATOM 612 N N . GLN A 1 83 ? 19.723 10.701 -14.601 1.00 93.78 83 GLN A N 1
ATOM 613 C CA . GLN A 1 83 ? 18.745 9.619 -14.684 1.00 96.19 83 GLN A CA 1
ATOM 614 C C . GLN A 1 83 ? 17.527 10.043 -15.498 1.00 95.52 83 GLN A C 1
ATOM 615 O O . GLN A 1 83 ? 17.059 9.303 -16.381 1.00 95.98 83 GLN A O 1
ATOM 621 N N . ARG A 1 84 ? 17.003 11.240 -15.216 1.00 94.80 84 ARG A N 1
ATOM 622 C CA . ARG A 1 84 ? 15.878 11.751 -15.992 1.00 94.52 84 ARG A CA 1
ATOM 623 C C . ARG A 1 84 ? 16.209 11.776 -17.479 1.00 92.10 84 ARG A C 1
ATOM 624 O O . ARG A 1 84 ? 15.395 11.368 -18.315 1.00 92.92 84 ARG A O 1
ATOM 632 N N . ASP A 1 85 ? 17.411 12.242 -17.829 1.00 99.50 85 ASP A N 1
ATOM 633 C CA . ASP A 1 85 ? 17.828 12.221 -19.227 1.00 102.29 85 ASP A CA 1
ATOM 634 C C . ASP A 1 85 ? 17.961 10.788 -19.739 1.00 90.78 85 ASP A C 1
ATOM 6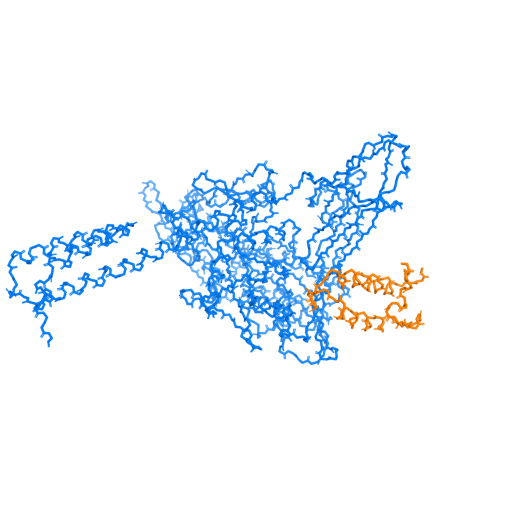35 O O . ASP A 1 85 ? 17.652 10.509 -20.903 1.00 88.58 85 ASP A O 1
ATOM 640 N N . VAL A 1 86 ? 18.409 9.864 -18.881 1.00 90.50 86 VAL A N 1
ATOM 641 C CA . VAL A 1 86 ? 18.552 8.462 -19.280 1.00 92.19 86 VAL A CA 1
ATOM 642 C C . VAL A 1 86 ? 17.232 7.933 -19.811 1.00 94.07 86 VAL A C 1
ATOM 643 O O . VAL A 1 86 ? 17.178 7.289 -20.866 1.00 94.34 86 VAL A O 1
ATOM 647 N N . SER A 1 87 ? 16.142 8.210 -19.093 1.00 95.75 87 SER A N 1
ATOM 648 C CA . SER A 1 87 ? 14.843 7.734 -19.560 1.00 98.10 87 SER A CA 1
ATOM 649 C C . SER A 1 87 ? 14.428 8.390 -20.875 1.00 96.57 87 SER A C 1
ATOM 650 O O . SER A 1 87 ? 13.662 7.801 -21.647 1.00 98.37 87 SER A O 1
ATOM 653 N N . ILE A 1 88 ? 14.930 9.591 -21.157 1.00 93.64 88 ILE A N 1
ATOM 654 C CA . ILE A 1 88 ? 14.422 10.395 -22.271 1.00 92.69 88 ILE A CA 1
ATOM 655 C C . ILE A 1 88 ? 15.214 10.169 -23.556 1.00 91.06 88 ILE A C 1
ATOM 656 O O . ILE A 1 88 ? 14.631 10.056 -24.636 1.00 91.89 88 ILE A O 1
ATOM 661 N N . MET A 1 89 ? 16.540 10.101 -23.471 1.00 89.14 89 MET A N 1
ATOM 662 C CA . MET A 1 89 ? 17.383 10.169 -24.659 1.00 87.50 89 MET A CA 1
ATOM 663 C C . MET A 1 89 ? 17.221 8.935 -25.547 1.00 89.31 89 MET A C 1
ATOM 664 O O . MET A 1 89 ? 16.934 7.839 -25.063 1.00 93.07 89 MET A O 1
ATOM 669 N N . PRO A 1 90 ? 17.408 9.090 -26.863 1.00 88.76 90 PRO A N 1
ATOM 670 C CA . PRO A 1 90 ? 17.363 7.909 -27.739 1.00 90.69 90 PRO A CA 1
ATOM 671 C C . PRO A 1 90 ? 18.574 7.010 -27.581 1.00 90.68 90 PRO A C 1
ATOM 672 O O . PRO A 1 90 ? 18.434 5.782 -27.621 1.00 93.04 90 PRO A O 1
ATOM 676 N N . PHE A 1 91 ? 19.759 7.582 -27.386 1.00 88.50 91 PHE A N 1
ATOM 677 C CA . PHE A 1 91 ? 20.953 6.775 -27.205 1.00 88.92 91 PHE A CA 1
ATOM 678 C C . PHE A 1 91 ? 21.050 6.273 -25.765 1.00 89.94 91 PHE A C 1
ATOM 679 O O . PHE A 1 91 ? 20.334 6.722 -24.866 1.00 89.87 91 PHE A O 1
ATOM 687 N N . LYS A 1 92 ? 21.961 5.328 -25.551 1.00 91.29 92 LYS A N 1
ATOM 688 C CA . LYS A 1 92 ? 22.060 4.621 -24.281 1.00 93.17 92 LYS A CA 1
ATOM 689 C C . LYS A 1 92 ? 23.087 5.302 -23.387 1.00 91.84 92 LYS A C 1
ATOM 690 O O . LYS A 1 92 ? 24.280 5.324 -23.707 1.00 91.39 92 LYS A O 1
ATOM 696 N N . ILE A 1 93 ? 22.622 5.846 -22.268 1.00 91.61 93 ILE A N 1
ATOM 697 C CA . ILE A 1 93 ? 23.491 6.383 -21.229 1.00 91.14 93 ILE A CA 1
ATOM 698 C C . ILE A 1 93 ? 23.703 5.297 -20.189 1.00 94.30 93 ILE A C 1
ATOM 699 O O . ILE A 1 93 ? 22.744 4.652 -19.750 1.00 96.36 93 ILE A O 1
ATOM 704 N N . ILE A 1 94 ? 24.958 5.083 -19.802 1.00 95.14 94 ILE A N 1
ATOM 705 C CA . ILE A 1 94 ? 25.323 4.000 -18.903 1.00 98.68 94 ILE A CA 1
ATOM 706 C C . ILE A 1 94 ? 26.322 4.520 -17.883 1.00 99.08 94 ILE A C 1
ATOM 707 O O . ILE A 1 94 ? 27.003 5.523 -18.100 1.00 96.81 94 ILE A O 1
ATOM 712 N N . ALA A 1 95 ? 26.404 3.818 -16.758 1.00 102.41 95 ALA A N 1
ATOM 713 C CA . ALA A 1 95 ? 27.411 4.125 -15.755 1.00 103.78 95 ALA A CA 1
ATOM 714 C C . ALA A 1 95 ? 28.769 3.597 -16.192 1.00 105.23 95 ALA A C 1
ATOM 715 O O . ALA A 1 95 ? 28.883 2.481 -16.705 1.00 107.30 95 ALA A O 1
ATOM 717 N N . ALA A 1 96 ? 29.803 4.405 -15.979 1.00 104.54 96 ALA A N 1
ATOM 718 C CA . ALA A 1 96 ? 31.168 3.981 -16.252 1.00 106.55 96 ALA A CA 1
ATOM 719 C C . ALA A 1 96 ? 31.642 3.050 -15.140 1.00 111.44 96 ALA A C 1
ATOM 720 O O . ALA A 1 96 ? 30.879 2.661 -14.252 1.00 113.22 96 ALA A O 1
ATOM 722 N N . ASP A 1 97 ? 32.924 2.687 -15.171 1.00 114.12 97 ASP A N 1
ATOM 723 C CA . ASP A 1 97 ? 33.456 1.816 -14.129 1.00 122.21 97 ASP A CA 1
ATOM 724 C C . ASP A 1 97 ? 33.532 2.540 -12.789 1.00 120.34 97 ASP A C 1
ATOM 725 O O . ASP A 1 97 ? 33.237 1.950 -11.744 1.00 125.50 97 ASP A O 1
ATOM 730 N N . ASN A 1 98 ? 33.911 3.819 -12.796 1.00 117.60 98 ASN A N 1
ATOM 731 C CA . ASN A 1 98 ? 34.021 4.594 -11.566 1.00 118.63 98 ASN A CA 1
ATOM 732 C C . ASN A 1 98 ? 32.759 5.386 -11.245 1.00 115.44 98 ASN A C 1
ATOM 733 O O . ASN A 1 98 ? 32.784 6.223 -10.337 1.00 115.73 98 ASN A O 1
ATOM 738 N N . GLY A 1 99 ? 31.667 5.155 -11.968 1.00 122.32 99 GLY A N 1
ATOM 739 C CA . GLY A 1 99 ? 30.409 5.809 -11.692 1.00 119.71 99 GLY A CA 1
ATOM 740 C C . GLY A 1 99 ? 30.093 6.999 -12.573 1.00 110.56 99 GLY A C 1
ATOM 741 O O . GLY A 1 99 ? 28.950 7.473 -12.550 1.00 108.53 99 GLY A O 1
ATOM 742 N N . ASP A 1 100 ? 31.058 7.496 -13.342 1.00 103.93 100 ASP A N 1
ATOM 743 C CA . ASP A 1 100 ? 30.798 8.645 -14.197 1.00 99.71 100 ASP A CA 1
ATOM 744 C C . ASP A 1 100 ? 29.795 8.282 -15.287 1.00 97.42 100 ASP A C 1
ATOM 745 O O . ASP A 1 100 ? 29.634 7.116 -15.656 1.00 98.94 100 ASP A O 1
ATOM 750 N N . ALA A 1 101 ? 29.111 9.297 -15.799 1.00 94.12 101 ALA A N 1
ATOM 751 C CA . ALA A 1 101 ? 28.097 9.091 -16.826 1.00 92.19 101 ALA A CA 1
ATOM 752 C C . ALA A 1 101 ? 28.753 8.982 -18.196 1.00 90.91 101 ALA A C 1
ATOM 753 O O . ALA A 1 101 ? 29.442 9.909 -18.636 1.00 89.30 101 ALA A O 1
ATOM 755 N N . TRP A 1 102 ? 28.528 7.856 -18.870 1.00 91.95 102 TRP A N 1
ATOM 756 C CA . TRP A 1 102 ? 29.060 7.594 -20.198 1.00 91.30 102 TRP A CA 1
ATOM 757 C C . TRP A 1 102 ? 27.915 7.248 -21.141 1.00 90.30 102 TRP A C 1
ATOM 758 O O . TRP A 1 102 ? 26.757 7.143 -20.736 1.00 90.36 102 TRP A O 1
ATOM 769 N N . VAL A 1 103 ? 28.247 7.068 -22.416 1.00 89.76 103 VAL A N 1
ATOM 770 C CA . VAL A 1 103 ? 27.274 6.659 -23.420 1.00 89.38 103 VAL A CA 1
ATOM 771 C C . VAL A 1 103 ? 27.831 5.460 -24.168 1.00 91.59 103 VAL A C 1
ATOM 772 O O . VAL A 1 103 ? 29.048 5.306 -24.306 1.00 92.58 103 VAL A O 1
ATOM 776 N N . GLU A 1 104 ? 26.935 4.608 -24.656 1.00 92.76 104 GLU A N 1
ATOM 777 C CA . GLU A 1 104 ? 27.321 3.384 -25.346 1.00 95.34 104 GLU A CA 1
ATOM 778 C C . GLU A 1 104 ? 26.958 3.493 -26.821 1.00 94.49 104 GLU A C 1
ATOM 779 O O . GLU A 1 104 ? 25.781 3.654 -27.165 1.00 93.79 104 GLU A O 1
ATOM 785 N N . VAL A 1 105 ? 27.966 3.391 -27.685 1.00 95.02 105 VAL A N 1
ATOM 786 C CA . VAL A 1 105 ? 27.793 3.470 -29.131 1.00 94.75 105 VAL A CA 1
ATOM 787 C C . VAL A 1 105 ? 28.297 2.169 -29.737 1.00 98.08 105 VAL A C 1
ATOM 788 O O . VAL A 1 105 ? 29.484 1.842 -29.610 1.00 99.61 105 VAL A O 1
ATOM 792 N N . LYS A 1 106 ? 27.399 1.435 -30.398 1.00 100.29 106 LYS A N 1
ATOM 793 C CA . LYS A 1 106 ? 27.741 0.172 -31.051 1.00 105.90 106 LYS A CA 1
ATOM 794 C C . LYS A 1 106 ? 28.447 -0.776 -30.084 1.00 105.75 106 LYS A C 1
ATOM 795 O O . LYS A 1 106 ? 29.445 -1.416 -30.423 1.00 108.26 106 LYS A O 1
ATOM 801 N N . GLY A 1 107 ? 27.929 -0.856 -28.861 1.00 105.61 107 GLY A N 1
ATOM 802 C CA . GLY A 1 107 ? 28.500 -1.739 -27.865 1.00 108.55 107 GLY A CA 1
ATOM 803 C C . GLY A 1 107 ? 29.801 -1.276 -27.252 1.00 108.33 107 GLY A C 1
ATOM 804 O O . GLY A 1 107 ? 30.407 -2.030 -26.485 1.00 117.46 107 GLY A O 1
ATOM 805 N N . GLN A 1 108 ? 30.260 -0.070 -27.566 1.00 105.29 108 GLN A N 1
ATOM 806 C CA . GLN A 1 108 ? 31.482 0.470 -26.992 1.00 105.23 108 GLN A CA 1
ATOM 807 C C . GLN A 1 108 ? 31.137 1.545 -25.977 1.00 102.40 108 GLN A C 1
ATOM 808 O O . GLN A 1 108 ? 30.260 2.380 -26.215 1.00 99.35 108 GLN A O 1
ATOM 814 N N . LYS A 1 109 ? 31.822 1.512 -24.841 1.00 103.82 109 LYS A N 1
ATOM 815 C CA . LYS A 1 109 ? 31.647 2.533 -23.823 1.00 101.67 109 LYS A CA 1
ATOM 816 C C . LYS A 1 109 ? 32.502 3.740 -24.174 1.00 99.60 109 LYS A C 1
ATOM 817 O O . LYS A 1 109 ? 33.697 3.606 -24.453 1.00 101.42 109 LYS A O 1
ATOM 823 N N . MET A 1 110 ? 31.882 4.916 -24.172 1.00 96.17 110 MET A N 1
ATOM 824 C CA . MET A 1 110 ? 32.520 6.151 -24.592 1.00 94.13 110 MET A CA 1
ATOM 825 C C . MET A 1 110 ? 32.185 7.248 -23.596 1.00 92.14 110 MET A C 1
ATOM 826 O O . MET A 1 110 ? 31.033 7.381 -23.171 1.00 90.87 110 MET A O 1
ATOM 831 N N . ALA A 1 111 ? 33.210 8.037 -23.229 1.00 92.26 111 ALA A N 1
ATOM 832 C CA . ALA A 1 111 ? 33.223 9.181 -22.332 1.00 90.93 111 ALA A CA 1
ATOM 833 C C . ALA A 1 111 ? 32.875 10.452 -23.101 1.00 87.86 111 ALA A C 1
ATOM 834 O O . ALA A 1 111 ? 33.319 10.631 -24.240 1.00 87.52 111 ALA A O 1
ATOM 836 N N . PRO A 1 112 ? 32.098 11.325 -22.471 1.00 78.89 112 PRO A N 1
ATOM 837 C CA . PRO A 1 112 ? 31.648 12.569 -23.120 1.00 77.09 112 PRO A CA 1
ATOM 838 C C . PRO A 1 112 ? 32.787 13.371 -23.731 1.00 77.08 112 PRO A C 1
ATOM 839 O O . PRO A 1 112 ? 32.605 13.963 -24.808 1.00 76.28 112 PRO A O 1
ATOM 843 N N . PRO A 1 113 ? 33.968 13.446 -23.095 1.00 78.30 113 PRO A N 1
ATOM 844 C CA . PRO A 1 113 ? 35.048 14.223 -23.722 1.00 78.74 113 PRO A CA 1
ATOM 845 C C . PRO A 1 113 ? 35.445 13.734 -25.104 1.00 79.45 113 PRO A C 1
ATOM 846 O O . PRO A 1 113 ? 35.965 14.530 -25.895 1.00 80.10 113 PRO A O 1
ATOM 850 N N . GLN A 1 114 ? 35.224 12.456 -25.425 1.00 80.20 114 GLN A N 1
ATOM 851 C CA . GLN A 1 114 ? 35.531 11.975 -26.768 1.00 81.10 114 GLN A CA 1
ATOM 852 C C . GLN A 1 114 ? 34.587 12.591 -27.791 1.00 79.65 114 GLN A C 1
ATOM 853 O O . GLN A 1 114 ? 35.019 13.137 -28.813 1.00 80.11 114 GLN A O 1
ATOM 859 N N . ILE A 1 115 ? 33.286 12.513 -27.522 1.00 78.27 115 ILE A N 1
ATOM 860 C CA . ILE A 1 115 ? 32.286 13.053 -28.435 1.00 77.21 115 ILE A CA 1
ATOM 861 C C . ILE A 1 115 ? 32.472 14.562 -28.603 1.00 76.36 115 ILE A C 1
ATOM 862 O O . ILE A 1 115 ? 32.637 15.082 -29.726 1.00 76.74 115 ILE A O 1
ATOM 867 N N . SER A 1 116 ? 32.493 15.287 -27.481 1.00 82.75 116 SER A N 1
ATOM 868 C CA . SER A 1 116 ? 32.766 16.717 -27.559 1.00 79.68 116 SER A CA 1
ATOM 869 C C . SER A 1 116 ? 34.087 16.988 -28.267 1.00 84.36 116 SER A C 1
ATOM 870 O O . SER A 1 116 ? 34.255 18.040 -28.895 1.00 84.70 116 SER A O 1
ATOM 873 N N . ALA A 1 117 ? 35.022 16.038 -28.207 1.00 78.08 117 ALA A N 1
ATOM 874 C CA . ALA A 1 117 ? 36.279 16.194 -28.930 1.00 80.05 117 ALA A CA 1
ATOM 875 C C . ALA A 1 117 ? 36.089 16.037 -30.431 1.00 80.76 117 ALA A C 1
ATOM 876 O O . ALA A 1 117 ? 36.847 16.620 -31.209 1.00 82.25 117 ALA A O 1
ATOM 878 N N . GLU A 1 118 ? 35.105 15.244 -30.861 1.00 80.10 118 GLU A N 1
ATOM 879 C CA . GLU A 1 118 ? 34.781 15.214 -32.284 1.00 80.86 118 GLU A CA 1
ATOM 880 C C . GLU A 1 118 ? 34.299 16.581 -32.748 1.00 80.13 118 GLU A C 1
ATOM 881 O O . GLU A 1 118 ? 34.757 17.105 -33.776 1.00 81.62 118 GLU A O 1
ATOM 887 N N . VAL A 1 119 ? 33.389 17.190 -31.981 1.00 78.18 119 VAL A N 1
ATOM 888 C CA . VAL A 1 119 ? 32.934 18.536 -32.342 1.00 77.68 119 VAL A CA 1
ATOM 889 C C . VAL A 1 119 ? 34.114 19.503 -32.388 1.00 78.88 119 VAL A C 1
ATOM 890 O O . VAL A 1 119 ? 34.297 20.262 -33.356 1.00 80.09 119 VAL A O 1
ATOM 894 N N . LEU A 1 120 ? 34.940 19.477 -31.340 1.00 78.93 120 LEU A N 1
ATOM 895 C CA . LEU A 1 120 ? 36.121 20.329 -31.300 1.00 80.48 120 LEU A CA 1
ATOM 896 C C . LEU A 1 120 ? 37.002 20.106 -32.519 1.00 83.05 120 LEU A C 1
ATOM 897 O O . LEU A 1 120 ? 37.546 21.061 -33.080 1.00 84.61 120 LEU A O 1
ATOM 902 N N . LYS A 1 121 ? 37.144 18.852 -32.952 1.00 83.84 121 LYS A N 1
ATOM 903 C CA . LYS A 1 121 ? 37.962 18.570 -34.125 1.00 86.63 121 LYS A CA 1
ATOM 904 C C . LYS A 1 121 ? 37.383 19.225 -35.368 1.00 87.21 121 LYS A C 1
ATOM 905 O O . LYS A 1 121 ? 38.132 19.730 -36.212 1.00 89.76 121 LYS A O 1
ATOM 911 N N . LYS A 1 122 ? 36.053 19.230 -35.505 1.00 85.27 122 LYS A N 1
ATOM 912 C CA . LYS A 1 122 ? 35.473 19.938 -36.644 1.00 86.09 122 LYS A CA 1
ATOM 913 C C . LYS A 1 122 ? 35.798 21.425 -36.587 1.00 86.63 122 LYS A C 1
ATOM 914 O O . LYS A 1 122 ? 36.159 22.029 -37.607 1.00 89.00 122 LYS A O 1
ATOM 920 N N . MET A 1 123 ? 35.699 22.033 -35.401 1.00 84.80 123 MET A N 1
ATOM 921 C CA . MET A 1 123 ? 36.033 23.453 -35.291 1.00 85.51 123 MET A CA 1
ATOM 922 C C . MET A 1 123 ? 37.496 23.713 -35.642 1.00 88.54 123 MET A C 1
ATOM 923 O O . MET A 1 123 ? 37.809 24.637 -36.406 1.00 90.70 123 MET A O 1
ATOM 928 N N . LYS A 1 124 ? 38.402 22.899 -35.095 1.00 89.12 124 LYS A N 1
ATOM 929 C CA . LYS A 1 124 ? 39.828 23.049 -35.366 1.00 92.40 124 LYS A CA 1
ATOM 930 C C . LYS A 1 124 ? 40.128 22.900 -36.851 1.00 95.36 124 LYS A C 1
ATOM 931 O O . LYS A 1 124 ? 40.931 23.659 -37.407 1.00 98.40 124 LYS A O 1
ATOM 937 N N . LYS A 1 125 ? 39.488 21.933 -37.514 1.00 101.28 125 LYS A N 1
ATOM 938 C CA . LYS A 1 125 ? 39.727 21.744 -38.941 1.00 109.90 125 LYS A CA 1
ATOM 939 C C . LYS A 1 125 ? 39.212 22.927 -39.748 1.00 109.16 125 LYS A C 1
ATOM 940 O O . LYS A 1 125 ? 39.830 23.321 -40.743 1.00 120.48 125 LYS A O 1
ATOM 946 N N . THR A 1 126 ? 38.076 23.502 -39.346 1.00 96.04 126 THR A N 1
ATOM 947 C CA . THR A 1 126 ? 37.597 24.710 -40.013 1.00 97.10 126 THR A CA 1
ATOM 948 C C . THR A 1 126 ? 38.617 25.835 -39.891 1.00 99.47 126 THR A C 1
ATOM 949 O O . THR A 1 126 ? 38.967 26.493 -40.883 1.00 102.80 126 THR A O 1
ATOM 953 N N . ALA A 1 127 ? 39.123 26.053 -38.676 1.00 98.15 127 ALA A N 1
ATOM 954 C CA . ALA A 1 127 ? 40.114 27.102 -38.471 1.00 100.59 127 ALA A CA 1
ATOM 955 C C . ALA A 1 127 ? 41.375 26.845 -39.285 1.00 104.96 127 ALA A C 1
ATOM 956 O O . ALA A 1 127 ? 41.980 27.783 -39.814 1.00 108.32 127 ALA A O 1
ATOM 958 N N . GLU A 1 128 ? 41.792 25.581 -39.393 1.00 118.22 128 GLU A N 1
ATOM 959 C CA . GLU A 1 128 ? 42.978 25.258 -40.180 1.00 116.47 128 GLU A CA 1
ATOM 960 C C . GLU A 1 128 ? 42.740 25.528 -41.659 1.00 113.11 128 GLU A C 1
ATOM 961 O O . GLU A 1 128 ? 43.595 26.103 -42.344 1.00 117.08 128 GLU A O 1
ATOM 967 N N . ASP A 1 129 ? 41.578 25.115 -42.168 1.00 110.71 129 ASP A N 1
ATOM 968 C CA . ASP A 1 129 ? 41.241 25.355 -43.566 1.00 113.56 129 ASP A CA 1
ATOM 969 C C . ASP A 1 129 ? 41.282 26.840 -43.888 1.00 115.66 129 ASP A C 1
ATOM 970 O O . ASP A 1 129 ? 41.850 27.251 -44.905 1.00 120.21 129 ASP A O 1
ATOM 975 N N . TYR A 1 130 ? 40.693 27.668 -43.025 1.00 112.72 130 TYR A N 1
ATOM 976 C CA . TYR A 1 130 ? 40.770 29.106 -43.260 1.00 114.91 130 TYR A CA 1
ATOM 977 C C . TYR A 1 130 ? 42.211 29.599 -43.183 1.00 118.79 130 TYR A C 1
ATOM 978 O O . TYR A 1 130 ? 42.667 30.358 -44.046 1.00 123.18 130 TYR A O 1
ATOM 987 N N . LEU A 1 131 ? 42.945 29.178 -42.149 1.00 117.62 131 LEU A N 1
ATOM 988 C CA . LEU A 1 131 ? 44.275 29.733 -41.911 1.00 121.30 131 LEU A CA 1
ATOM 989 C C . LEU A 1 131 ? 45.309 29.196 -42.892 1.00 126.29 131 LEU A C 1
ATOM 990 O O . LEU A 1 131 ? 46.287 29.889 -43.195 1.00 130.91 131 LEU A O 1
ATOM 995 N N . GLY A 1 132 ? 45.124 27.977 -43.390 1.00 125.80 132 GLY A N 1
ATOM 996 C CA . GLY A 1 132 ? 46.112 27.370 -44.257 1.00 130.61 132 GLY A CA 1
ATOM 997 C C . GLY A 1 132 ? 47.342 26.854 -43.549 1.00 132.17 132 GLY A C 1
ATOM 998 O O . GLY A 1 132 ? 48.315 26.484 -44.215 1.00 136.95 132 GLY A O 1
ATOM 999 N N . GLU A 1 133 ? 47.330 26.818 -42.226 1.00 135.17 133 GLU A N 1
ATOM 1000 C CA . GLU A 1 133 ? 48.425 26.313 -41.416 1.00 135.20 133 GLU A CA 1
ATOM 1001 C C . GLU A 1 133 ? 47.832 25.538 -40.258 1.00 132.71 133 GLU A C 1
ATOM 1002 O O . GLU A 1 133 ? 46.664 25.744 -39.894 1.00 137.68 133 GLU A O 1
ATOM 1008 N N . PRO A 1 134 ? 48.591 24.620 -39.657 1.00 125.27 134 PRO A N 1
ATOM 1009 C CA . PRO A 1 134 ? 48.054 23.829 -38.547 1.00 120.68 134 PRO A CA 1
ATOM 1010 C C . PRO A 1 134 ? 47.701 24.690 -37.342 1.00 117.67 134 PRO A C 1
ATOM 1011 O O . PRO A 1 134 ? 48.312 25.731 -37.089 1.00 119.89 134 PRO A O 1
ATOM 1015 N N . VAL A 1 135 ? 46.699 24.238 -36.592 1.00 112.85 135 VAL A N 1
ATOM 1016 C CA . VAL A 1 135 ? 46.263 24.896 -35.367 1.00 109.80 135 VAL A CA 1
ATOM 1017 C C . VAL A 1 135 ? 46.463 23.927 -34.214 1.00 108.18 135 VAL A C 1
ATOM 1018 O O . VAL A 1 135 ? 46.024 22.773 -34.282 1.00 106.50 135 VAL A O 1
ATOM 1022 N N . THR A 1 136 ? 47.128 24.390 -33.159 1.00 109.01 136 THR A N 1
ATOM 1023 C CA . THR A 1 136 ? 47.380 23.554 -31.999 1.00 108.01 136 THR A CA 1
ATOM 1024 C C . THR A 1 136 ? 46.905 24.153 -30.685 1.00 105.32 136 THR A C 1
ATOM 1025 O O . THR A 1 136 ? 46.968 23.464 -29.661 1.00 104.32 136 THR A O 1
ATOM 1029 N N . GLU A 1 137 ? 46.430 25.397 -30.674 1.00 104.40 137 GLU A N 1
ATOM 1030 C CA . GLU A 1 137 ? 46.090 26.081 -29.435 1.00 102.53 137 GLU A CA 1
ATOM 1031 C C . GLU A 1 137 ? 44.745 26.784 -29.555 1.00 99.13 137 GLU A C 1
ATOM 1032 O O . GLU A 1 137 ? 44.465 27.458 -30.553 1.00 101.15 137 GLU A O 1
ATOM 1038 N N . ALA A 1 138 ? 43.924 26.638 -28.516 1.00 100.31 138 ALA A N 1
ATOM 1039 C CA . ALA A 1 138 ? 42.572 27.169 -28.535 1.00 92.78 138 ALA A CA 1
ATOM 1040 C C . ALA A 1 138 ? 42.157 27.601 -27.137 1.00 91.07 138 ALA A C 1
ATOM 1041 O O . ALA A 1 138 ? 42.671 27.104 -26.131 1.00 91.52 138 ALA A O 1
ATOM 1043 N N . VAL A 1 139 ? 41.233 28.554 -27.095 1.00 90.71 139 VAL A N 1
ATOM 1044 C CA . VAL A 1 139 ? 40.487 28.908 -25.898 1.00 87.45 139 VAL A CA 1
ATOM 1045 C C . VAL A 1 139 ? 39.080 28.360 -26.069 1.00 89.40 139 VAL A C 1
ATOM 1046 O O . VAL A 1 139 ? 38.455 28.569 -27.115 1.00 96.64 139 VAL A O 1
ATOM 1050 N N . ILE A 1 140 ? 38.582 27.654 -25.059 1.00 82.55 140 ILE A N 1
ATOM 1051 C CA . ILE A 1 140 ? 37.282 26.999 -25.138 1.00 79.98 140 ILE A CA 1
ATOM 1052 C C . ILE A 1 140 ? 36.361 27.587 -24.077 1.00 78.54 140 ILE A C 1
ATOM 1053 O O . ILE A 1 140 ? 36.791 27.894 -22.962 1.00 79.25 140 ILE A O 1
ATOM 1058 N N . THR A 1 141 ? 35.085 27.745 -24.427 1.00 76.84 141 THR A N 1
ATOM 1059 C CA . THR A 1 141 ? 34.115 28.366 -23.532 1.00 75.79 141 THR A CA 1
ATOM 1060 C C . THR A 1 141 ? 33.359 27.319 -22.716 1.00 74.47 141 THR A C 1
ATOM 1061 O O . THR A 1 141 ? 33.033 26.239 -23.215 1.00 73.77 141 THR A O 1
ATOM 1065 N N . VAL A 1 142 ? 33.089 27.651 -21.456 1.00 74.48 142 VAL A N 1
ATOM 1066 C CA . VAL A 1 142 ? 32.239 26.848 -20.575 1.00 73.66 142 VAL A CA 1
ATOM 1067 C C . VAL A 1 142 ? 31.268 27.778 -19.864 1.00 73.42 142 VAL A C 1
ATOM 1068 O O . VAL A 1 142 ? 31.529 28.977 -19.719 1.00 74.14 142 VAL A O 1
ATOM 1072 N N . PRO A 1 143 ? 30.134 27.243 -19.403 1.00 72.74 143 PRO A N 1
ATOM 1073 C CA . PRO A 1 143 ? 29.223 28.067 -18.604 1.00 75.98 143 PRO A CA 1
ATOM 1074 C C . PRO A 1 143 ? 29.900 28.532 -17.328 1.00 78.67 143 PRO A C 1
ATOM 1075 O O . PRO A 1 143 ? 30.799 27.874 -16.801 1.00 82.44 143 PRO A O 1
ATOM 1079 N N . ALA A 1 144 ? 29.457 29.688 -16.834 1.00 74.86 144 ALA A N 1
ATOM 1080 C CA . ALA A 1 144 ? 30.067 30.261 -15.640 1.00 76.42 144 ALA A CA 1
ATOM 1081 C C . ALA A 1 144 ? 29.894 29.350 -14.433 1.00 77.17 144 ALA A C 1
ATOM 1082 O O . ALA A 1 144 ? 30.774 29.282 -13.569 1.00 78.62 144 ALA A O 1
ATOM 1084 N N . TYR A 1 145 ? 28.769 28.640 -14.358 1.00 76.58 145 TYR A N 1
ATOM 1085 C CA . TYR A 1 145 ? 28.429 27.843 -13.190 1.00 77.70 145 TYR A CA 1
ATOM 1086 C C . TYR A 1 145 ? 28.945 26.409 -13.278 1.00 77.59 145 TYR A C 1
ATOM 1087 O O . TYR A 1 145 ? 28.499 25.553 -12.506 1.00 78.51 145 TYR A O 1
ATOM 1096 N N . PHE A 1 146 ? 29.872 26.130 -14.193 1.00 76.80 146 PHE A N 1
ATOM 1097 C CA . PHE A 1 146 ? 30.447 24.795 -14.309 1.00 76.96 146 PHE A CA 1
ATOM 1098 C C . PHE A 1 146 ? 31.205 24.424 -13.039 1.00 79.04 146 PHE A C 1
ATOM 1099 O O . PHE A 1 146 ? 31.985 25.224 -12.513 1.00 80.24 146 PHE A O 1
ATOM 1107 N N . ASN A 1 147 ? 30.982 23.208 -12.546 1.00 79.80 147 ASN A N 1
ATOM 1108 C CA . ASN A 1 147 ? 31.753 22.739 -11.405 1.00 82.13 147 ASN A CA 1
ATOM 1109 C C . ASN A 1 147 ? 33.157 22.346 -11.859 1.00 82.64 147 ASN A C 1
ATOM 1110 O O . ASN A 1 147 ? 33.498 22.415 -13.040 1.00 84.50 147 ASN A O 1
ATOM 1115 N N . ASP A 1 148 ? 33.984 21.920 -10.903 1.00 85.07 148 ASP A N 1
ATOM 1116 C CA . ASP A 1 148 ? 35.368 21.575 -11.213 1.00 86.21 148 ASP A CA 1
ATOM 1117 C C . ASP A 1 148 ? 35.440 20.415 -12.197 1.00 86.14 148 ASP A C 1
ATOM 1118 O O . ASP A 1 148 ? 36.153 20.484 -13.204 1.00 94.18 148 ASP A O 1
ATOM 1123 N N . ALA A 1 149 ? 34.703 19.337 -11.919 1.00 85.35 149 ALA A N 1
ATOM 1124 C CA . ALA A 1 149 ? 34.790 18.142 -12.753 1.00 84.89 149 ALA A CA 1
ATOM 1125 C C . ALA A 1 149 ? 34.364 18.426 -14.186 1.00 82.26 149 ALA A C 1
ATOM 1126 O O . ALA A 1 149 ? 34.931 17.867 -15.131 1.00 82.04 149 ALA A O 1
ATOM 1128 N N . GLN A 1 150 ? 33.364 19.290 -14.367 1.00 80.58 150 GLN A N 1
ATOM 1129 C CA . GLN A 1 150 ? 32.928 19.651 -15.711 1.00 78.42 150 GLN A CA 1
ATOM 1130 C C . GLN A 1 150 ? 34.020 20.410 -16.454 1.00 78.38 150 GLN A C 1
ATOM 1131 O O . GLN A 1 150 ? 34.316 20.114 -17.616 1.00 77.75 150 GLN A O 1
ATOM 1137 N N . ARG A 1 151 ? 34.627 21.400 -15.797 1.00 79.38 151 ARG A N 1
ATOM 1138 C CA . ARG A 1 151 ? 35.675 22.182 -16.444 1.00 79.83 151 ARG A CA 1
ATOM 1139 C C . ARG A 1 151 ? 36.863 21.304 -16.814 1.00 81.33 151 ARG A C 1
ATOM 1140 O O . ARG A 1 151 ? 37.378 21.375 -17.937 1.00 85.72 151 ARG A O 1
ATOM 1148 N N . GLN A 1 152 ? 37.307 20.458 -15.882 1.00 83.80 152 GLN A N 1
ATOM 1149 C CA . GLN A 1 152 ? 38.416 19.561 -16.187 1.00 84.93 152 GLN A CA 1
ATOM 1150 C C . GLN A 1 152 ? 38.048 18.604 -17.308 1.00 83.70 152 GLN A C 1
ATOM 1151 O O . GLN A 1 152 ? 38.881 18.289 -18.165 1.00 97.74 152 GLN A O 1
ATOM 1157 N N . ALA A 1 153 ? 36.798 18.143 -17.326 1.00 82.01 153 ALA A N 1
ATOM 1158 C CA . ALA A 1 153 ? 36.365 17.245 -18.388 1.00 81.01 153 ALA A CA 1
ATOM 1159 C C . ALA A 1 153 ? 36.393 17.942 -19.741 1.00 79.74 153 ALA A C 1
ATOM 1160 O O . ALA A 1 153 ? 36.784 17.340 -20.748 1.00 80.06 153 ALA A O 1
ATOM 1162 N N . THR A 1 154 ? 35.986 19.212 -19.786 1.00 78.60 154 THR A N 1
ATOM 1163 C CA . THR A 1 154 ? 36.053 19.962 -21.035 1.00 77.84 154 THR A CA 1
ATOM 1164 C C . THR A 1 154 ? 37.496 20.153 -21.475 1.00 79.78 154 THR A C 1
ATOM 1165 O O . THR A 1 154 ? 37.816 20.015 -22.661 1.00 80.04 154 THR A O 1
ATOM 1169 N N . LYS A 1 155 ? 38.384 20.466 -20.530 1.00 81.53 155 LYS A N 1
ATOM 1170 C CA . LYS A 1 155 ? 39.800 20.581 -20.860 1.00 83.96 155 LYS A CA 1
ATOM 1171 C C . LYS A 1 155 ? 40.328 19.275 -21.442 1.00 85.13 155 LYS A C 1
ATOM 1172 O O . LYS A 1 155 ? 41.117 19.279 -22.397 1.00 86.51 155 LYS A O 1
ATOM 1178 N N . ASP A 1 156 ? 39.874 18.144 -20.897 1.00 84.84 156 ASP A N 1
ATOM 1179 C CA . ASP A 1 156 ? 40.294 16.851 -21.422 1.00 86.05 156 ASP A CA 1
ATOM 1180 C C . ASP A 1 156 ? 39.742 16.618 -22.821 1.00 84.70 156 ASP A C 1
ATOM 1181 O O . ASP A 1 156 ? 40.437 16.071 -23.683 1.00 86.21 156 ASP A O 1
ATOM 1186 N N . ALA A 1 157 ? 38.493 17.020 -23.066 1.00 99.45 157 ALA A N 1
ATOM 1187 C CA . ALA A 1 157 ? 37.953 16.948 -24.420 1.00 92.48 157 ALA A CA 1
ATOM 1188 C C . ALA A 1 157 ? 38.787 17.779 -25.384 1.00 86.82 157 ALA A C 1
ATOM 1189 O O . ALA A 1 157 ? 38.982 17.395 -26.542 1.00 87.36 157 ALA A O 1
ATOM 1191 N N . GLY A 1 158 ? 39.288 18.924 -24.922 1.00 82.84 158 GLY A N 1
ATOM 1192 C CA . GLY A 1 158 ? 40.163 19.723 -25.761 1.00 84.51 158 GLY A CA 1
ATOM 1193 C C . GLY A 1 158 ? 41.489 19.041 -26.028 1.00 87.52 158 GLY A C 1
ATOM 1194 O O . GLY A 1 158 ? 42.056 19.170 -27.117 1.00 89.14 158 GLY A O 1
ATOM 1195 N N . ARG A 1 159 ? 42.004 18.302 -25.042 1.00 95.17 159 ARG A N 1
ATOM 1196 C CA . ARG A 1 159 ? 43.259 17.588 -25.253 1.00 96.75 159 ARG A CA 1
ATOM 1197 C C . ARG A 1 159 ? 43.078 16.421 -26.215 1.00 92.08 159 ARG A C 1
ATOM 1198 O O . ARG A 1 159 ? 43.954 16.153 -27.045 1.00 94.63 159 ARG A O 1
ATOM 1206 N N . ILE A 1 160 ? 41.952 15.712 -26.115 1.00 90.68 160 ILE A N 1
ATOM 1207 C CA . ILE A 1 160 ? 41.678 14.618 -27.041 1.00 89.97 160 ILE A CA 1
ATOM 1208 C C . ILE A 1 160 ? 41.519 15.149 -28.456 1.00 89.89 160 ILE A C 1
ATOM 1209 O O . ILE A 1 160 ? 41.829 14.453 -29.430 1.00 94.50 160 ILE A O 1
ATOM 1214 N N . ALA A 1 161 ? 41.062 16.393 -28.598 1.00 88.40 161 ALA A N 1
ATOM 1215 C CA . ALA A 1 161 ? 40.956 17.015 -29.911 1.00 88.76 161 ALA A CA 1
ATOM 1216 C C . ALA A 1 161 ? 42.307 17.400 -30.495 1.00 92.14 161 ALA A C 1
ATOM 1217 O O . ALA A 1 161 ? 42.347 18.037 -31.553 1.00 93.02 161 ALA A O 1
ATOM 1219 N N . GLY A 1 162 ? 43.408 17.047 -29.841 1.00 94.43 162 GLY A N 1
ATOM 1220 C CA . GLY A 1 162 ? 44.709 17.471 -30.316 1.00 98.08 162 GLY A CA 1
ATOM 1221 C C . GLY A 1 162 ? 44.987 18.936 -30.087 1.00 98.41 162 GLY A C 1
ATOM 1222 O O . GLY A 1 162 ? 45.738 19.546 -30.853 1.00 101.16 162 GLY A O 1
ATOM 1223 N N . LEU A 1 163 ? 44.398 19.520 -29.049 1.00 95.98 163 LEU A N 1
ATOM 1224 C CA . LEU A 1 163 ? 44.521 20.940 -28.767 1.00 96.10 163 LEU A CA 1
ATOM 1225 C C . LEU A 1 163 ? 45.159 21.147 -27.403 1.00 97.04 163 LEU A C 1
ATOM 1226 O O . LEU A 1 163 ? 44.884 20.407 -26.453 1.00 95.86 163 LEU A O 1
ATOM 1231 N N . GLU A 1 164 ? 46.022 22.151 -27.325 1.00 118.02 164 GLU A N 1
ATOM 1232 C CA . GLU A 1 164 ? 46.618 22.586 -26.070 1.00 125.35 164 GLU A CA 1
ATOM 1233 C C . GLU A 1 164 ? 45.761 23.725 -25.538 1.00 120.74 164 GLU A C 1
ATOM 1234 O O . GLU A 1 164 ? 45.782 24.831 -26.087 1.00 130.85 164 GLU A O 1
ATOM 1240 N N . VAL A 1 165 ? 44.991 23.453 -24.489 1.00 100.25 165 VAL A N 1
ATOM 1241 C CA . VAL A 1 165 ? 43.978 24.392 -24.016 1.00 93.18 165 VAL A CA 1
ATOM 1242 C C . VAL A 1 165 ? 44.658 25.452 -23.158 1.00 95.19 165 VAL A C 1
ATOM 1243 O O . VAL A 1 165 ? 45.057 25.185 -22.023 1.00 103.28 165 VAL A O 1
ATOM 1247 N N . LYS A 1 166 ? 44.776 26.665 -23.694 1.00 96.04 166 LYS A N 1
ATOM 1248 C CA . LYS A 1 166 ? 45.436 27.730 -22.950 1.00 98.30 166 LYS A CA 1
ATOM 1249 C C . LYS A 1 166 ? 44.541 28.271 -21.843 1.00 96.06 166 LYS A C 1
ATOM 1250 O O . LYS A 1 166 ? 45.025 28.600 -20.754 1.00 97.68 166 LYS A O 1
ATOM 1256 N N . ARG A 1 167 ? 43.236 28.362 -22.091 1.00 92.69 167 ARG A N 1
ATOM 1257 C CA . ARG A 1 167 ? 42.353 29.011 -21.132 1.00 90.95 167 ARG A CA 1
ATOM 1258 C C . ARG A 1 167 ? 40.930 28.504 -21.293 1.00 87.41 167 ARG A C 1
ATOM 1259 O O . ARG A 1 167 ? 40.390 28.495 -22.401 1.00 86.17 167 ARG A O 1
ATOM 1267 N N . ILE A 1 168 ? 40.335 28.093 -20.181 1.00 86.18 168 ILE A N 1
ATOM 1268 C CA . ILE A 1 168 ? 38.911 27.803 -20.105 1.00 83.27 168 ILE A CA 1
ATOM 1269 C C . ILE A 1 168 ? 38.232 29.092 -19.663 1.00 89.57 168 ILE A C 1
ATOM 1270 O O . ILE A 1 168 ? 38.449 29.557 -18.543 1.00 106.02 168 ILE A O 1
ATOM 1275 N N . ILE A 1 169 ? 37.429 29.686 -20.540 1.00 81.46 169 ILE A N 1
ATOM 1276 C CA . ILE A 1 169 ? 36.804 30.976 -20.270 1.00 81.31 169 ILE A CA 1
ATOM 1277 C C . ILE A 1 169 ? 35.324 30.763 -19.991 1.00 79.07 169 ILE A C 1
ATOM 1278 O O . ILE A 1 169 ? 34.676 29.921 -20.623 1.00 77.54 169 ILE A O 1
ATOM 1283 N N . ASN A 1 170 ? 34.793 31.513 -19.026 1.00 79.20 170 ASN A N 1
ATOM 1284 C CA . ASN A 1 170 ? 33.366 31.476 -18.737 1.00 77.63 170 ASN A CA 1
ATOM 1285 C C . ASN A 1 170 ? 32.601 32.302 -19.767 1.00 77.01 170 ASN A C 1
ATOM 1286 O O . ASN A 1 170 ? 32.969 33.446 -20.054 1.00 78.21 170 ASN A O 1
ATOM 1291 N N . GLU A 1 171 ? 31.532 31.719 -20.313 1.00 75.48 171 GLU A N 1
ATOM 1292 C CA . GLU A 1 171 ? 30.806 32.319 -21.433 1.00 75.12 171 GLU A CA 1
ATOM 1293 C C . GLU A 1 171 ? 30.364 33.757 -21.189 1.00 76.02 171 GLU A C 1
ATOM 1294 O O . GLU A 1 171 ? 30.618 34.609 -22.058 1.00 76.92 171 GLU A O 1
ATOM 1300 N N . PRO A 1 172 ? 29.726 34.106 -20.065 1.00 80.93 172 PRO A N 1
ATOM 1301 C CA . PRO A 1 172 ? 29.325 35.509 -19.883 1.00 77.30 172 PRO A CA 1
ATOM 1302 C C . PRO A 1 172 ? 30.502 36.462 -19.860 1.00 79.02 172 PRO A C 1
ATOM 1303 O O . PRO A 1 172 ? 30.366 37.614 -20.289 1.00 80.15 172 PRO A O 1
ATOM 1307 N N . THR A 1 173 ? 31.661 36.008 -19.380 1.00 87.15 173 THR A N 1
ATOM 1308 C CA . THR A 1 173 ? 32.851 36.849 -19.400 1.00 81.63 173 THR A CA 1
ATOM 1309 C C . THR A 1 173 ? 33.305 37.117 -20.829 1.00 82.19 173 THR A C 1
ATOM 1310 O O . THR A 1 173 ? 33.625 38.257 -21.187 1.00 85.38 173 THR A O 1
ATOM 1314 N N . ALA A 1 174 ? 33.341 36.078 -21.663 1.00 82.06 174 ALA A N 1
ATOM 1315 C CA . ALA A 1 174 ? 33.723 36.267 -23.057 1.00 84.50 174 ALA A CA 1
ATOM 1316 C C . ALA A 1 174 ? 32.780 37.237 -23.751 1.00 82.92 174 ALA A C 1
ATOM 1317 O O . ALA A 1 174 ? 33.217 38.202 -24.398 1.00 85.60 174 ALA A O 1
ATOM 1319 N N . ALA A 1 175 ? 31.472 36.996 -23.615 1.00 80.41 175 ALA A N 1
ATOM 1320 C CA . ALA A 1 175 ? 30.497 37.917 -24.186 1.00 80.94 175 ALA A CA 1
ATOM 1321 C C . ALA A 1 175 ? 30.706 39.331 -23.664 1.00 82.87 175 ALA A C 1
ATOM 1322 O O . ALA A 1 175 ? 30.492 40.308 -24.392 1.00 84.39 175 ALA A O 1
ATOM 1324 N N . ALA A 1 176 ? 31.140 39.460 -22.410 1.00 83.13 176 ALA A N 1
ATOM 1325 C CA . ALA A 1 176 ? 31.295 40.782 -21.813 1.00 85.13 176 ALA A CA 1
ATOM 1326 C C . ALA A 1 176 ? 32.340 41.606 -22.556 1.00 87.55 176 ALA A C 1
ATOM 1327 O O . ALA A 1 176 ? 32.097 42.769 -22.894 1.00 92.07 176 ALA A O 1
ATOM 1329 N N . LEU A 1 177 ? 33.516 41.023 -22.823 1.00 88.01 177 LEU A N 1
ATOM 1330 C CA . LEU A 1 177 ? 34.552 41.773 -23.530 1.00 90.80 177 LEU A CA 1
ATOM 1331 C C . LEU A 1 177 ? 34.232 41.929 -25.007 1.00 91.31 177 LEU A C 1
ATOM 1332 O O . LEU A 1 177 ? 34.578 42.960 -25.604 1.00 93.96 177 LEU A O 1
ATOM 1337 N N . ALA A 1 178 ? 33.595 40.923 -25.613 1.00 89.14 178 ALA A N 1
ATOM 1338 C CA . ALA A 1 178 ? 33.122 41.104 -26.979 1.00 89.79 178 ALA A CA 1
ATOM 1339 C C . ALA A 1 178 ? 32.251 42.346 -27.073 1.00 91.01 178 ALA A C 1
ATOM 1340 O O . ALA A 1 178 ? 32.356 43.127 -28.026 1.00 93.37 178 ALA A O 1
ATOM 1342 N N . TYR A 1 179 ? 31.405 42.556 -26.064 1.00 89.77 179 TYR A N 1
ATOM 1343 C CA . TYR A 1 179 ? 30.617 43.780 -25.978 1.00 91.22 179 TYR A CA 1
ATOM 1344 C C . TYR A 1 179 ? 31.481 44.982 -25.625 1.00 94.08 179 TYR A C 1
ATOM 1345 O O . TYR A 1 179 ? 31.159 46.114 -26.007 1.00 96.32 179 TYR A O 1
ATOM 1354 N N . GLY A 1 180 ? 32.591 44.759 -24.921 1.00 94.38 180 GLY A N 1
ATOM 1355 C CA . GLY A 1 180 ? 33.343 45.865 -24.361 1.00 97.17 180 GLY A CA 1
ATOM 1356 C C . GLY A 1 180 ? 34.353 46.496 -25.293 1.00 101.64 180 GLY A C 1
ATOM 1357 O O . GLY A 1 180 ? 34.791 47.620 -25.034 1.00 112.09 180 GLY A O 1
ATOM 1358 N N . LEU A 1 181 ? 34.736 45.807 -26.372 1.00 100.31 181 LEU A N 1
ATOM 1359 C CA . LEU A 1 181 ? 35.748 46.370 -27.264 1.00 103.87 181 LEU A CA 1
ATOM 1360 C C . LEU A 1 181 ? 35.264 47.641 -27.959 1.00 112.99 181 LEU A C 1
ATOM 1361 O O . LEU A 1 181 ? 36.075 48.518 -28.279 1.00 115.07 181 LEU A O 1
ATOM 1366 N N . ASP A 1 182 ? 33.956 47.761 -28.199 1.00 137.22 182 ASP A N 1
ATOM 1367 C CA . ASP A 1 182 ? 33.427 48.963 -28.839 1.00 152.75 182 ASP A CA 1
ATOM 1368 C C . ASP A 1 182 ? 33.547 50.179 -27.924 1.00 155.20 182 ASP A C 1
ATOM 1369 O O . ASP A 1 182 ? 33.874 51.281 -28.383 1.00 163.45 182 ASP A O 1
ATOM 1374 N N . LYS A 1 183 ? 33.307 49.996 -26.628 1.00 131.45 183 LYS A N 1
ATOM 1375 C CA . LYS A 1 183 ? 33.176 51.121 -25.713 1.00 123.84 183 LYS A CA 1
ATOM 1376 C C . LYS A 1 183 ? 34.513 51.815 -25.471 1.00 136.25 183 LYS A C 1
ATOM 1377 O O . LYS A 1 183 ? 35.583 51.208 -25.558 1.00 134.61 183 LYS A O 1
ATOM 1383 N N . GLY A 1 184 ? 34.437 53.105 -25.162 1.00 133.72 184 GLY A N 1
ATOM 1384 C CA . GLY A 1 184 ? 35.603 53.910 -24.863 1.00 141.02 184 GLY A CA 1
ATOM 1385 C C . GLY A 1 184 ? 35.896 53.972 -23.381 1.00 143.49 184 GLY A C 1
ATOM 1386 O O . GLY A 1 184 ? 35.409 53.162 -22.590 1.00 142.36 184 GLY A O 1
ATOM 1387 N N . THR A 1 185 ? 36.703 54.962 -23.004 1.00 153.14 185 THR A N 1
ATOM 1388 C CA . THR A 1 185 ? 37.127 55.090 -21.616 1.00 149.25 185 THR A CA 1
ATOM 1389 C C . THR A 1 185 ? 35.944 55.446 -20.725 1.00 150.46 185 THR A C 1
ATOM 1390 O O . THR A 1 185 ? 35.150 56.334 -21.051 1.00 158.43 185 THR A O 1
ATOM 1394 N N . GLY A 1 186 ? 35.830 54.753 -19.603 1.00 162.15 186 GLY A N 1
ATOM 1395 C CA . GLY A 1 186 ? 34.741 54.992 -18.680 1.00 154.82 186 GLY A CA 1
ATOM 1396 C C . GLY A 1 186 ? 34.515 53.792 -17.789 1.00 148.83 186 GLY A C 1
ATOM 1397 O O . GLY A 1 186 ? 35.177 52.761 -17.905 1.00 151.26 186 GLY A O 1
ATOM 1398 N N . ASN A 1 187 ? 33.551 53.956 -16.889 1.00 125.62 187 ASN A N 1
ATOM 1399 C CA . ASN A 1 187 ? 33.186 52.937 -15.917 1.00 124.51 187 ASN A CA 1
ATOM 1400 C C . ASN A 1 187 ? 31.741 52.526 -16.150 1.00 119.31 187 ASN A C 1
ATOM 1401 O O . ASN A 1 187 ? 30.854 53.382 -16.219 1.00 119.78 187 ASN A O 1
ATOM 1406 N N . ARG A 1 188 ? 31.509 51.221 -16.276 1.00 137.69 188 ARG A N 1
ATOM 1407 C CA . ARG A 1 188 ? 30.162 50.694 -16.424 1.00 126.52 188 ARG A CA 1
ATOM 1408 C C . ARG A 1 188 ? 30.000 49.478 -15.530 1.00 122.20 188 ARG A C 1
ATOM 1409 O O . ARG A 1 188 ? 30.976 48.849 -15.113 1.00 132.81 188 ARG A O 1
ATOM 1417 N N . THR A 1 189 ? 28.747 49.150 -15.243 1.00 99.96 189 THR A N 1
ATOM 1418 C CA . THR A 1 189 ? 28.408 47.889 -14.605 1.00 97.64 189 THR A CA 1
ATOM 1419 C C . THR A 1 189 ? 27.304 47.238 -15.424 1.00 95.44 189 THR A C 1
ATOM 1420 O O . THR A 1 189 ? 26.305 47.888 -15.761 1.00 104.20 189 THR A O 1
ATOM 1424 N N . ILE A 1 190 ? 27.505 45.966 -15.773 1.00 92.93 190 ILE A N 1
ATOM 1425 C CA . ILE A 1 190 ? 26.620 45.259 -16.687 1.00 90.95 190 ILE A CA 1
ATOM 1426 C C . ILE A 1 190 ? 26.195 43.928 -16.083 1.00 88.97 190 ILE A C 1
ATOM 1427 O O . ILE A 1 190 ? 26.928 43.298 -15.310 1.00 88.59 190 ILE A O 1
ATOM 1432 N N . ALA A 1 191 ? 24.989 43.507 -16.458 1.00 88.05 191 ALA A N 1
ATOM 1433 C CA . ALA A 1 191 ? 24.438 42.198 -16.150 1.00 86.31 191 ALA A CA 1
ATOM 1434 C C . ALA A 1 191 ? 24.355 41.408 -17.446 1.00 84.45 191 ALA A C 1
ATOM 1435 O O . ALA A 1 191 ? 23.690 41.832 -18.398 1.00 84.79 191 ALA A O 1
ATOM 1437 N N . VAL A 1 192 ? 25.036 40.273 -17.480 1.00 82.80 192 VAL A N 1
ATOM 1438 C CA . VAL A 1 192 ? 25.045 39.385 -18.632 1.00 81.13 192 VAL A CA 1
ATOM 1439 C C . VAL A 1 192 ? 24.109 38.228 -18.326 1.00 80.97 192 VAL A C 1
ATOM 1440 O O . VAL A 1 192 ? 24.333 37.474 -17.367 1.00 86.39 192 VAL A O 1
ATOM 1444 N N . TYR A 1 193 ? 23.054 38.103 -19.134 1.00 79.85 193 TYR A N 1
ATOM 1445 C CA . TYR A 1 193 ? 22.006 37.103 -18.953 1.00 79.31 193 TYR A CA 1
ATOM 1446 C C . TYR A 1 193 ? 22.118 36.108 -20.103 1.00 77.82 193 TYR A C 1
ATOM 1447 O O . TYR A 1 193 ? 21.699 36.397 -21.226 1.00 78.08 193 TYR A O 1
ATOM 1456 N N . ASP A 1 194 ? 22.679 34.938 -19.818 1.00 76.55 194 ASP A N 1
ATOM 1457 C CA . ASP A 1 194 ? 22.973 33.927 -20.828 1.00 75.27 194 ASP A CA 1
ATOM 1458 C C . ASP A 1 194 ? 22.005 32.768 -20.637 1.00 74.92 194 ASP A C 1
ATOM 1459 O O . ASP A 1 194 ? 22.065 32.065 -19.626 1.00 78.17 194 ASP A O 1
ATOM 1464 N N . LEU A 1 195 ? 21.117 32.569 -21.606 1.00 75.09 195 LEU A N 1
ATOM 1465 C CA . LEU A 1 195 ? 20.174 31.453 -21.591 1.00 75.11 195 LEU A CA 1
ATOM 1466 C C . LEU A 1 195 ? 20.306 30.719 -22.923 1.00 74.37 195 LEU A C 1
ATOM 1467 O O . LEU A 1 195 ? 19.717 31.131 -23.926 1.00 75.10 195 LEU A O 1
ATOM 1472 N N . GLY A 1 196 ? 21.074 29.641 -22.939 1.00 73.24 196 GLY A N 1
ATOM 1473 C CA . GLY A 1 196 ? 21.361 28.912 -24.147 1.00 72.69 196 GLY A CA 1
ATOM 1474 C C . GLY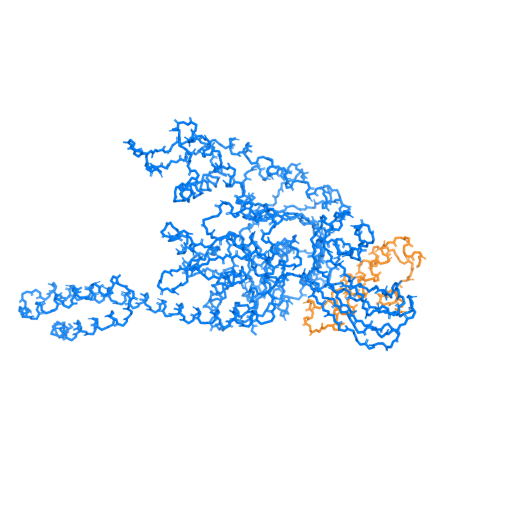 A 1 196 ? 20.481 27.699 -24.333 1.00 72.89 196 GLY A C 1
ATOM 1475 O O . GLY A 1 196 ? 19.330 27.657 -23.883 1.00 73.91 196 GLY A O 1
ATOM 1476 N N . GLY A 1 197 ? 21.026 26.701 -25.028 1.00 72.25 197 GLY A N 1
ATOM 1477 C CA . GLY A 1 197 ? 20.279 25.481 -25.254 1.00 72.62 197 GLY A CA 1
ATOM 1478 C C . GLY A 1 197 ? 20.274 24.534 -24.081 1.00 72.53 197 GLY A C 1
ATOM 1479 O O . GLY A 1 197 ? 19.390 23.678 -23.994 1.00 73.37 197 GLY A O 1
ATOM 1480 N N . GLY A 1 198 ? 21.229 24.676 -23.171 1.00 72.55 198 GLY A N 1
ATOM 1481 C CA . GLY A 1 198 ? 21.294 23.774 -22.043 1.00 77.42 198 GLY A CA 1
ATOM 1482 C C . GLY A 1 198 ? 21.564 24.429 -20.704 1.00 84.28 198 GLY A C 1
ATOM 1483 O O . GLY A 1 198 ? 21.140 23.911 -19.665 1.00 96.73 198 GLY A O 1
ATOM 1484 N N . ALA A 1 199 ? 22.268 25.558 -20.703 1.00 71.99 199 ALA A N 1
ATOM 1485 C CA . ALA A 1 199 ? 22.736 26.178 -19.476 1.00 72.41 199 ALA A CA 1
ATOM 1486 C C . ALA A 1 199 ? 22.225 27.606 -19.363 1.00 72.99 199 ALA A C 1
ATOM 1487 O O . ALA A 1 199 ? 21.910 28.257 -20.361 1.00 72.84 199 ALA A O 1
ATOM 1489 N N . PHE A 1 200 ? 22.163 28.083 -18.121 1.00 73.94 200 PHE A N 1
ATOM 1490 C CA . PHE A 1 200 ? 21.823 29.462 -17.800 1.00 74.78 200 PHE A CA 1
ATOM 1491 C C . PHE A 1 200 ? 22.880 30.039 -16.875 1.00 75.10 200 PHE A C 1
ATOM 1492 O O . PHE A 1 200 ? 23.260 29.403 -15.889 1.00 75.58 200 PHE A O 1
ATOM 1500 N N . ASP A 1 201 ? 23.340 31.244 -17.190 1.00 75.18 201 ASP A N 1
ATOM 1501 C CA . ASP A 1 201 ? 24.295 31.975 -16.376 1.00 75.88 201 ASP A CA 1
ATOM 1502 C C . ASP A 1 201 ? 23.839 33.416 -16.249 1.00 77.02 201 ASP A C 1
ATOM 1503 O O . ASP A 1 201 ? 23.225 33.973 -17.161 1.00 76.95 201 ASP A O 1
ATOM 1508 N N . ILE A 1 202 ? 24.141 34.009 -15.102 1.00 78.35 202 ILE A N 1
ATOM 1509 C CA . ILE A 1 202 ? 24.016 35.442 -14.889 1.00 79.70 202 ILE A CA 1
ATOM 1510 C C . ILE A 1 202 ? 25.316 35.924 -14.272 1.00 80.44 202 ILE A C 1
ATOM 1511 O O . ILE A 1 202 ? 25.807 35.326 -13.306 1.00 80.93 202 ILE A O 1
ATOM 1516 N N . SER A 1 203 ? 25.883 36.985 -14.835 1.00 80.85 203 SER A N 1
ATOM 1517 C CA . SER A 1 203 ? 27.115 37.529 -14.284 1.00 82.00 203 SER A CA 1
ATOM 1518 C C . SER A 1 203 ? 27.016 39.042 -14.193 1.00 83.73 203 SER A C 1
ATOM 1519 O O . SER A 1 203 ? 26.625 39.697 -15.160 1.00 83.62 203 SER A O 1
ATOM 1522 N N . ILE A 1 204 ? 27.363 39.586 -13.029 1.00 85.59 204 ILE A N 1
ATOM 1523 C CA . ILE A 1 204 ? 27.498 41.023 -12.833 1.00 87.63 204 ILE A CA 1
ATOM 1524 C C . ILE A 1 204 ? 28.974 41.364 -12.950 1.00 88.48 204 ILE A C 1
ATOM 1525 O O . ILE A 1 204 ? 29.793 40.890 -12.148 1.00 89.13 204 ILE A O 1
ATOM 1530 N N . ILE A 1 205 ? 29.304 42.188 -13.944 1.00 88.86 205 ILE A N 1
ATOM 1531 C CA . ILE A 1 205 ? 30.681 42.487 -14.317 1.00 89.86 205 ILE A CA 1
ATOM 1532 C C . ILE A 1 205 ? 30.844 43.997 -14.406 1.00 92.28 205 ILE A C 1
ATOM 1533 O O . ILE A 1 205 ? 29.974 44.691 -14.946 1.00 92.42 205 ILE A O 1
ATOM 1538 N N . GLU A 1 206 ? 31.957 44.508 -13.883 1.00 94.50 206 GLU A N 1
ATOM 1539 C CA . GLU A 1 206 ? 32.279 45.926 -13.960 1.00 97.23 206 GLU A CA 1
ATOM 1540 C C . GLU A 1 206 ? 33.396 46.134 -14.973 1.00 98.12 206 GLU A C 1
ATOM 1541 O O . GLU A 1 206 ? 34.379 45.385 -14.983 1.00 97.96 206 GLU A O 1
ATOM 1547 N N . ILE A 1 207 ? 33.239 47.147 -15.821 1.00 99.40 207 ILE A N 1
ATOM 1548 C CA . ILE A 1 207 ? 34.188 47.452 -16.885 1.00 100.74 207 ILE A CA 1
ATOM 1549 C C . ILE A 1 207 ? 34.676 48.874 -16.651 1.00 104.46 207 ILE A C 1
ATOM 1550 O O . ILE A 1 207 ? 33.974 49.842 -16.964 1.00 105.53 207 ILE A O 1
ATOM 1555 N N . ASP A 1 208 ? 35.874 49.006 -16.099 1.00 106.74 208 ASP A N 1
ATOM 1556 C CA . ASP A 1 208 ? 36.503 50.299 -15.892 1.00 120.35 208 ASP A CA 1
ATOM 1557 C C . ASP A 1 208 ? 37.709 50.413 -16.813 1.00 120.36 208 ASP A C 1
ATOM 1558 O O . ASP A 1 208 ? 38.338 49.411 -17.161 1.00 111.64 208 ASP A O 1
ATOM 1563 N N . GLU A 1 209 ? 38.018 51.642 -17.214 1.00 152.94 209 GLU A N 1
ATOM 1564 C CA . GLU A 1 209 ? 39.131 51.929 -18.109 1.00 157.49 209 GLU A CA 1
ATOM 1565 C C . GLU A 1 209 ? 40.118 52.839 -17.393 1.00 157.51 209 GLU A C 1
ATOM 1566 O O . GLU A 1 209 ? 39.789 53.985 -17.069 1.00 159.74 209 GLU A O 1
ATOM 1572 N N . VAL A 1 210 ? 41.325 52.332 -17.156 1.00 149.65 210 VAL A N 1
ATOM 1573 C CA . VAL A 1 210 ? 42.365 53.065 -16.443 1.00 149.83 210 VAL A CA 1
ATOM 1574 C C . VAL A 1 210 ? 43.647 52.978 -17.262 1.00 144.22 210 VAL A C 1
ATOM 1575 O O . VAL A 1 210 ? 44.201 51.886 -17.442 1.00 136.78 210 VAL A O 1
ATOM 1579 N N . ASP A 1 211 ? 44.112 54.125 -17.761 1.00 137.16 211 ASP A N 1
ATOM 1580 C CA . ASP A 1 211 ? 45.362 54.225 -18.518 1.00 141.16 211 ASP A CA 1
ATOM 1581 C C . ASP A 1 211 ? 45.342 53.334 -19.760 1.00 147.22 211 ASP A C 1
ATOM 1582 O O . ASP A 1 211 ? 46.268 52.560 -20.012 1.00 150.74 211 ASP A O 1
ATOM 1587 N N . GLY A 1 212 ? 44.272 53.455 -20.543 1.00 152.84 212 GLY A N 1
ATOM 1588 C CA . GLY A 1 212 ? 44.149 52.687 -21.772 1.00 149.66 212 GLY A CA 1
ATOM 1589 C C . GLY A 1 212 ? 44.146 51.189 -21.566 1.00 135.39 212 GLY A C 1
ATOM 1590 O O . GLY A 1 212 ? 44.523 50.438 -22.474 1.00 135.66 212 GLY A O 1
ATOM 1591 N N . GLU A 1 213 ? 43.733 50.731 -20.389 1.00 142.90 213 GLU A N 1
ATOM 1592 C CA . GLU A 1 213 ? 43.757 49.312 -20.044 1.00 139.77 213 GLU A CA 1
ATOM 1593 C C . GLU A 1 213 ? 42.392 48.935 -19.474 1.00 133.66 213 GLU A C 1
ATOM 1594 O O . GLU A 1 213 ? 42.093 49.229 -18.313 1.00 142.28 213 GLU A O 1
ATOM 1600 N N . LYS A 1 214 ? 41.568 48.296 -20.304 1.00 108.71 214 LYS A N 1
ATOM 1601 C CA . LYS A 1 214 ? 40.259 47.829 -19.870 1.00 106.10 214 LYS A CA 1
ATOM 1602 C C . LYS A 1 214 ? 40.406 46.807 -18.751 1.00 105.67 214 LYS A C 1
ATOM 1603 O O . LYS A 1 214 ? 41.183 45.856 -18.861 1.00 106.17 214 LYS A O 1
ATOM 1609 N N . THR A 1 215 ? 39.660 47.004 -17.670 1.00 105.10 215 THR A N 1
ATOM 1610 C CA . THR A 1 215 ? 39.586 46.032 -16.588 1.00 104.71 215 THR A CA 1
ATOM 1611 C C . THR A 1 215 ? 38.167 45.489 -16.553 1.00 102.07 215 THR A C 1
ATOM 1612 O O . THR A 1 215 ? 37.221 46.229 -16.264 1.00 101.55 215 THR A O 1
ATOM 1616 N N . PHE A 1 216 ? 38.021 44.204 -16.870 1.00 100.64 216 PHE A N 1
ATOM 1617 C CA . PHE A 1 216 ? 36.743 43.502 -16.771 1.00 98.28 216 PHE A CA 1
ATOM 1618 C C . PHE A 1 216 ? 36.767 42.690 -15.483 1.00 98.73 216 PHE A C 1
ATOM 1619 O O . PHE A 1 216 ? 37.335 41.598 -15.444 1.00 99.03 216 PHE A O 1
ATOM 1627 N N . GLU A 1 217 ? 36.150 43.211 -14.429 1.00 99.11 217 GLU A N 1
ATOM 1628 C CA . GLU A 1 217 ? 36.112 42.525 -13.144 1.00 99.94 217 GLU A CA 1
ATOM 1629 C C . GLU A 1 217 ? 34.739 41.901 -12.954 1.00 97.93 217 GLU A C 1
ATOM 1630 O O . GLU A 1 217 ? 33.723 42.602 -13.006 1.00 97.05 217 GLU A O 1
ATOM 1636 N N . VAL A 1 218 ? 34.713 40.589 -12.742 1.00 97.45 218 VAL A N 1
ATOM 1637 C CA . VAL A 1 218 ? 33.467 39.880 -12.476 1.00 95.83 218 VAL A CA 1
ATOM 1638 C C . VAL A 1 218 ? 33.094 40.131 -11.020 1.00 97.41 218 VAL A C 1
ATOM 1639 O O . VAL A 1 218 ? 33.787 39.681 -10.106 1.00 99.42 218 VAL A O 1
ATOM 1643 N N . LEU A 1 219 ? 32.002 40.861 -10.803 1.00 96.85 219 LEU A N 1
ATOM 1644 C CA . LEU A 1 219 ? 31.557 41.125 -9.440 1.00 98.63 219 LEU A CA 1
ATOM 1645 C C . LEU A 1 219 ? 30.841 39.921 -8.849 1.00 98.22 219 LEU A C 1
ATOM 1646 O O . LEU A 1 219 ? 31.084 39.562 -7.691 1.00 100.34 219 LEU A O 1
ATOM 1651 N N . ALA A 1 220 ? 29.969 39.275 -9.622 1.00 105.60 220 ALA A N 1
ATOM 1652 C CA . ALA A 1 220 ? 29.290 38.096 -9.100 1.00 98.71 220 ALA A CA 1
ATOM 1653 C C . ALA A 1 220 ? 28.848 37.211 -10.252 1.00 92.85 220 ALA A C 1
ATOM 1654 O O . ALA A 1 220 ? 28.744 37.654 -11.396 1.00 92.04 220 ALA A O 1
ATOM 1656 N N . THR A 1 221 ? 28.590 35.947 -9.936 1.00 92.78 221 THR A N 1
ATOM 1657 C CA . THR A 1 221 ? 28.071 35.036 -10.940 1.00 90.54 221 THR A CA 1
ATOM 1658 C C . THR A 1 221 ? 27.205 33.983 -10.274 1.00 90.66 221 THR A C 1
ATOM 1659 O O . THR A 1 221 ? 27.453 33.578 -9.135 1.00 92.79 221 THR A O 1
ATOM 1663 N N . ASN A 1 222 ? 26.182 33.551 -11.001 1.00 88.92 222 ASN A N 1
ATOM 1664 C CA . ASN A 1 222 ? 25.301 32.491 -10.534 1.00 88.54 222 ASN A CA 1
ATOM 1665 C C . ASN A 1 222 ? 24.670 31.855 -11.762 1.00 86.14 222 ASN A C 1
ATOM 1666 O O . ASN A 1 222 ? 24.861 32.322 -12.886 1.00 84.70 222 ASN A O 1
ATOM 1671 N N . GLY A 1 223 ? 23.929 30.775 -11.547 1.00 85.97 223 GLY A N 1
ATOM 1672 C CA . GLY A 1 223 ? 23.209 30.177 -12.656 1.00 83.88 223 GLY A CA 1
ATOM 1673 C C . GLY A 1 223 ? 22.835 28.733 -12.372 1.00 84.32 223 GLY A C 1
ATOM 1674 O O . GLY A 1 223 ? 22.866 28.279 -11.230 1.00 97.40 223 GLY A O 1
ATOM 1675 N N . ASP A 1 224 ? 22.473 28.041 -13.452 1.00 83.19 224 ASP A N 1
ATOM 1676 C CA . ASP A 1 224 ? 22.039 26.648 -13.416 1.00 83.02 224 ASP A CA 1
ATOM 1677 C C . ASP A 1 224 ? 22.565 25.976 -14.673 1.00 86.73 224 ASP A C 1
ATOM 1678 O O . ASP A 1 224 ? 22.217 26.389 -15.783 1.00 83.02 224 ASP A O 1
ATOM 1683 N N . THR A 1 225 ? 23.396 24.949 -14.506 1.00 83.81 225 THR A N 1
ATOM 1684 C CA . THR A 1 225 ? 24.046 24.300 -15.639 1.00 83.66 225 THR A CA 1
ATOM 1685 C C . THR A 1 225 ? 23.153 23.291 -16.348 1.00 82.78 225 THR A C 1
ATOM 1686 O O . THR A 1 225 ? 23.603 22.666 -17.314 1.00 82.90 225 THR A O 1
ATOM 1690 N N . HIS A 1 226 ? 21.913 23.110 -15.903 1.00 82.14 226 HIS A N 1
ATOM 1691 C CA . HIS A 1 226 ? 20.985 22.161 -16.508 1.00 81.43 226 HIS A CA 1
ATOM 1692 C C . HIS A 1 226 ? 19.621 22.809 -16.694 1.00 79.58 226 HIS A C 1
ATOM 1693 O O . HIS A 1 226 ? 18.575 22.232 -16.388 1.00 79.54 226 HIS A O 1
ATOM 1700 N N . LEU A 1 227 ? 19.631 24.039 -17.202 1.00 78.26 227 LEU A N 1
ATOM 1701 C CA . LEU A 1 227 ? 18.416 24.778 -17.523 1.00 76.73 227 LEU A CA 1
ATOM 1702 C C . LEU A 1 227 ? 18.645 25.509 -18.836 1.00 75.46 227 LEU A C 1
ATOM 1703 O O . LEU A 1 227 ? 19.546 26.350 -18.925 1.00 75.64 227 LEU A O 1
ATOM 1708 N N . GLY A 1 228 ? 17.849 25.194 -19.848 1.00 74.41 228 GLY A N 1
ATOM 1709 C CA . GLY A 1 228 ? 18.046 25.812 -21.139 1.00 73.58 228 GLY A CA 1
ATOM 1710 C C . GLY A 1 228 ? 16.905 25.518 -22.082 1.00 72.64 228 GLY A C 1
ATOM 1711 O O . GLY A 1 228 ? 15.821 25.111 -21.661 1.00 72.43 228 GLY A O 1
ATOM 1712 N N . GLY A 1 229 ? 17.176 25.723 -23.374 1.00 72.35 229 GLY A N 1
ATOM 1713 C CA . GLY A 1 229 ? 16.137 25.546 -24.377 1.00 71.70 229 GLY A CA 1
ATOM 1714 C C . GLY A 1 229 ? 15.600 24.130 -24.434 1.00 71.94 229 GLY A C 1
ATOM 1715 O O . GLY A 1 229 ? 14.405 23.918 -24.659 1.00 71.46 229 GLY A O 1
ATOM 1716 N N . GLU A 1 230 ? 16.474 23.142 -24.218 1.00 72.92 230 GLU A N 1
ATOM 1717 C CA . GLU A 1 230 ? 16.057 21.745 -24.250 1.00 73.52 230 GLU A CA 1
ATOM 1718 C C . GLU A 1 230 ? 14.870 21.484 -23.337 1.00 73.21 230 GLU A C 1
ATOM 1719 O O . GLU A 1 230 ? 14.021 20.639 -23.645 1.00 73.29 230 GLU A O 1
ATOM 1725 N N . ASP A 1 231 ? 14.786 22.201 -22.218 1.00 73.09 231 ASP A N 1
ATOM 1726 C CA . ASP A 1 231 ? 13.708 21.964 -21.269 1.00 73.22 231 ASP A CA 1
ATOM 1727 C C . ASP A 1 231 ? 12.423 22.666 -21.689 1.00 72.23 231 ASP A C 1
ATOM 1728 O O . ASP A 1 231 ? 11.330 22.134 -21.459 1.00 75.34 231 ASP A O 1
ATOM 1733 N N . PHE A 1 232 ? 12.527 23.848 -22.306 1.00 71.49 232 PHE A N 1
ATOM 1734 C CA . PHE A 1 232 ? 11.372 24.432 -22.986 1.00 70.87 232 PHE A CA 1
ATOM 1735 C C . PHE A 1 232 ? 10.795 23.438 -23.987 1.00 70.80 232 PHE A C 1
ATOM 1736 O O . PHE A 1 232 ? 9.595 23.113 -23.958 1.00 74.61 232 PHE A O 1
ATOM 1744 N N . ASP A 1 233 ? 11.657 22.930 -24.871 1.00 70.97 233 ASP A N 1
ATOM 1745 C CA . ASP A 1 233 ? 11.269 21.871 -25.794 1.00 71.28 233 ASP A CA 1
ATOM 1746 C C . ASP A 1 233 ? 10.567 20.738 -25.062 1.00 71.77 233 ASP A C 1
ATOM 1747 O O . ASP A 1 233 ? 9.511 20.270 -25.495 1.00 71.81 233 ASP A O 1
ATOM 1752 N N . SER A 1 234 ? 11.134 20.293 -23.937 1.00 72.39 234 SER A N 1
ATOM 1753 C CA . SER A 1 234 ? 10.567 19.147 -23.232 1.00 73.25 234 SER A CA 1
ATOM 1754 C C . SER A 1 234 ? 9.160 19.442 -22.742 1.00 72.99 234 SER A C 1
ATOM 1755 O O . SER A 1 234 ? 8.280 18.577 -22.807 1.00 73.48 234 SER A O 1
ATOM 1758 N N . ARG A 1 235 ? 8.928 20.661 -22.252 1.00 72.46 235 ARG A N 1
ATOM 1759 C CA . ARG A 1 235 ? 7.585 21.041 -21.826 1.00 72.53 235 ARG A CA 1
ATOM 1760 C C . ARG A 1 235 ? 6.605 20.968 -22.988 1.00 72.12 235 ARG A C 1
ATOM 1761 O O . ARG A 1 235 ? 5.531 20.359 -22.878 1.00 72.63 235 ARG A O 1
ATOM 1769 N N . LEU A 1 236 ? 6.967 21.565 -24.127 1.00 71.43 236 LEU A N 1
ATOM 1770 C CA . LEU A 1 236 ? 6.054 21.523 -25.268 1.00 71.35 236 LEU A CA 1
ATOM 1771 C C . LEU A 1 236 ? 5.806 20.089 -25.729 1.00 71.91 236 LEU A C 1
ATOM 1772 O O . LEU A 1 236 ? 4.676 19.724 -26.077 1.00 72.26 236 LEU A O 1
ATOM 1777 N N . ILE A 1 237 ? 6.847 19.260 -25.720 1.00 72.24 237 ILE A N 1
ATOM 1778 C CA . ILE A 1 237 ? 6.691 17.854 -26.081 1.00 73.13 237 ILE A CA 1
ATOM 1779 C C . ILE A 1 237 ? 5.666 17.193 -25.175 1.00 73.76 237 ILE A C 1
ATOM 1780 O O . ILE A 1 237 ? 4.709 16.570 -25.642 1.00 74.25 237 ILE A O 1
ATOM 1785 N N . ASN A 1 238 ? 5.850 17.329 -23.859 1.00 74.00 238 ASN A N 1
ATOM 1786 C CA . ASN A 1 238 ? 4.936 16.687 -22.921 1.00 78.12 238 ASN A CA 1
ATOM 1787 C C . ASN A 1 238 ? 3.504 17.137 -23.156 1.00 76.37 238 ASN A C 1
ATOM 1788 O O . ASN A 1 238 ? 2.571 16.327 -23.081 1.00 79.59 238 ASN A O 1
ATOM 1793 N N . TYR A 1 239 ? 3.306 18.419 -23.467 1.00 73.96 239 TYR A N 1
ATOM 1794 C CA . TYR A 1 239 ? 1.952 18.870 -23.771 1.00 74.14 239 TYR A CA 1
ATOM 1795 C C . TYR A 1 239 ? 1.411 18.183 -25.014 1.00 74.31 239 TYR A C 1
ATOM 1796 O O . TYR A 1 239 ? 0.257 17.737 -25.034 1.00 75.11 239 TYR A O 1
ATOM 1805 N N . LEU A 1 240 ? 2.230 18.079 -26.060 1.00 73.82 240 LEU A N 1
ATOM 1806 C CA . LEU A 1 240 ? 1.754 17.461 -27.293 1.00 74.28 240 LEU A CA 1
ATOM 1807 C C . LEU A 1 240 ? 1.415 15.993 -27.083 1.00 75.34 240 LEU A C 1
ATOM 1808 O O . LEU A 1 240 ? 0.424 15.496 -27.628 1.00 76.07 240 LEU A O 1
ATOM 1813 N N . VAL A 1 241 ? 2.228 15.284 -26.300 1.00 75.67 241 VAL A N 1
ATOM 1814 C CA . VAL A 1 241 ? 1.962 13.880 -26.017 1.00 77.00 241 VAL A CA 1
ATOM 1815 C C . VAL A 1 241 ? 0.677 13.732 -25.218 1.00 77.70 241 VAL A C 1
ATOM 1816 O O . VAL A 1 241 ? -0.156 12.868 -25.510 1.00 78.75 241 VAL A O 1
ATOM 1820 N N . GLU A 1 242 ? 0.497 14.565 -24.193 1.00 77.38 242 GLU A N 1
ATOM 1821 C CA . GLU A 1 242 ? -0.712 14.465 -23.386 1.00 83.42 242 GLU A CA 1
ATOM 1822 C C . GLU A 1 242 ? -1.952 14.750 -24.219 1.00 78.51 242 GLU A C 1
ATOM 1823 O O . GLU A 1 242 ? -2.976 14.072 -24.071 1.00 82.64 242 GLU A O 1
ATOM 1829 N N . GLU A 1 243 ? -1.877 15.735 -25.114 1.00 77.48 243 GLU A N 1
ATOM 1830 C CA . GLU A 1 243 ? -3.028 16.023 -25.958 1.00 77.89 243 GLU A CA 1
ATOM 1831 C C . GLU A 1 243 ? -3.270 14.912 -26.970 1.00 78.56 243 GLU A C 1
ATOM 1832 O O . GLU A 1 243 ? -4.425 14.604 -27.280 1.00 79.60 243 GLU A O 1
ATOM 1838 N N . PHE A 1 244 ? -2.207 14.287 -27.479 1.00 78.27 244 PHE A N 1
ATOM 1839 C CA . PHE A 1 244 ? -2.392 13.222 -28.461 1.00 79.24 244 PHE A CA 1
ATOM 1840 C C . PHE A 1 244 ? -2.981 11.976 -27.815 1.00 80.66 244 PHE A C 1
ATOM 1841 O O . PHE A 1 244 ? -3.893 11.354 -28.367 1.00 81.80 244 PHE A O 1
ATOM 1849 N N . LYS A 1 245 ? -2.459 11.583 -26.653 1.00 82.76 245 LYS A N 1
ATOM 1850 C CA . LYS A 1 245 ? -3.063 10.484 -25.909 1.00 86.73 245 LYS A CA 1
ATOM 1851 C C . LYS A 1 245 ? -4.483 10.826 -25.483 1.00 87.74 245 LYS A C 1
ATOM 1852 O O . LYS A 1 245 ? -5.326 9.935 -25.341 1.00 86.02 245 LYS A O 1
ATOM 1858 N N . LYS A 1 246 ? -4.766 12.113 -25.290 1.00 90.51 246 LYS A N 1
ATOM 1859 C CA . LYS A 1 246 ? -6.093 12.535 -24.861 1.00 94.82 246 LYS A CA 1
ATOM 1860 C C . LYS A 1 246 ? -7.105 12.439 -25.996 1.00 104.63 246 LYS A C 1
ATOM 1861 O O . LYS A 1 246 ? -8.260 12.061 -25.773 1.00 110.15 246 LYS A O 1
ATOM 1867 N N . ASP A 1 247 ? -6.691 12.771 -27.218 1.00 90.73 247 ASP A N 1
ATOM 1868 C CA . ASP A 1 247 ? -7.619 12.848 -28.341 1.00 93.90 247 ASP A CA 1
ATOM 1869 C C . ASP A 1 247 ? -7.679 11.566 -29.161 1.00 89.92 247 ASP A C 1
ATOM 1870 O O . ASP A 1 247 ? -8.738 11.240 -29.710 1.00 92.97 247 ASP A O 1
ATOM 1875 N N . GLN A 1 248 ? -6.568 10.835 -29.271 1.00 84.26 248 GLN A N 1
ATOM 1876 C CA . GLN A 1 248 ? -6.497 9.635 -30.094 1.00 85.50 248 GLN A CA 1
ATOM 1877 C C . GLN A 1 248 ? -6.309 8.350 -29.302 1.00 86.66 248 GLN A C 1
ATOM 1878 O O . GLN A 1 248 ? -6.393 7.268 -29.895 1.00 88.12 248 GLN A O 1
ATOM 1884 N N . GLY A 1 249 ? -6.040 8.430 -28.000 1.00 87.12 249 GLY A N 1
ATOM 1885 C CA . GLY A 1 249 ? -5.932 7.240 -27.180 1.00 87.83 249 GLY A CA 1
ATOM 1886 C C . GLY A 1 249 ? -4.619 6.501 -27.267 1.00 88.07 249 GLY A C 1
ATOM 1887 O O . GLY A 1 249 ? -4.555 5.335 -26.869 1.00 89.83 249 GLY A O 1
ATOM 1888 N N . ILE A 1 250 ? -3.564 7.140 -27.761 1.00 86.61 250 ILE A N 1
ATOM 1889 C CA . ILE A 1 250 ? -2.266 6.504 -27.950 1.00 88.49 250 ILE A CA 1
ATOM 1890 C C . ILE A 1 250 ? -1.224 7.273 -27.151 1.00 92.07 250 ILE A C 1
ATOM 1891 O O . ILE A 1 250 ? -1.059 8.484 -27.341 1.00 83.96 250 ILE A O 1
ATOM 1896 N N . ASP A 1 251 ? -0.516 6.572 -26.267 1.00 105.63 251 ASP A N 1
ATOM 1897 C CA . ASP A 1 251 ? 0.673 7.130 -25.631 1.00 99.23 251 ASP A CA 1
ATOM 1898 C C . ASP A 1 251 ? 1.801 7.094 -26.650 1.00 85.55 251 ASP A C 1
ATOM 1899 O O . ASP A 1 251 ? 2.300 6.020 -26.998 1.00 87.71 251 ASP A O 1
ATOM 1904 N N . LEU A 1 252 ? 2.211 8.266 -27.117 1.00 83.69 252 LEU A N 1
ATOM 1905 C CA . LEU A 1 252 ? 3.209 8.369 -28.170 1.00 83.59 252 LEU A CA 1
ATOM 1906 C C . LEU A 1 252 ? 4.638 8.203 -27.661 1.00 84.01 252 LEU A C 1
ATOM 1907 O O . LEU A 1 252 ? 5.564 8.178 -28.476 1.00 84.36 252 LEU A O 1
ATOM 1912 N N . ARG A 1 253 ? 4.848 8.075 -26.348 1.00 100.05 253 ARG A N 1
ATOM 1913 C CA . ARG A 1 253 ? 6.208 8.073 -25.814 1.00 104.10 253 ARG A CA 1
ATOM 1914 C C . ARG A 1 253 ? 6.950 6.767 -26.060 1.00 105.71 253 ARG A C 1
ATOM 1915 O O . ARG A 1 253 ? 8.139 6.686 -25.739 1.00 105.91 253 ARG A O 1
ATOM 1923 N N . ASN A 1 254 ? 6.291 5.757 -26.622 1.00 107.63 254 ASN A N 1
ATOM 1924 C CA . ASN A 1 254 ? 6.940 4.482 -26.898 1.00 109.60 254 ASN A CA 1
ATOM 1925 C C . ASN A 1 254 ? 7.683 4.490 -28.227 1.00 120.15 254 ASN A C 1
ATOM 1926 O O . ASN A 1 254 ? 8.817 4.005 -28.304 1.00 126.69 254 ASN A O 1
ATOM 1931 N N . ASP A 1 255 ? 7.063 5.023 -29.270 1.00 108.61 255 ASP A N 1
ATOM 1932 C CA . ASP A 1 255 ? 7.657 5.114 -30.599 1.00 104.31 255 ASP A CA 1
ATOM 1933 C C . ASP A 1 255 ? 8.826 6.090 -30.587 1.00 94.25 255 ASP A C 1
ATOM 1934 O O . ASP A 1 255 ? 8.596 7.305 -30.545 1.00 94.05 255 ASP A O 1
ATOM 1939 N N . PRO A 1 256 ? 10.079 5.627 -30.632 1.00 92.07 256 PRO A N 1
ATOM 1940 C CA . PRO A 1 256 ? 11.196 6.583 -30.580 1.00 91.04 256 PRO A CA 1
ATOM 1941 C C . PRO A 1 256 ? 11.315 7.430 -31.834 1.00 96.42 256 PRO A C 1
ATOM 1942 O O . PRO A 1 256 ? 11.687 8.609 -31.748 1.00 107.11 256 PRO A O 1
ATOM 1946 N N . LEU A 1 257 ? 11.017 6.858 -33.001 1.00 114.34 257 LEU A N 1
ATOM 1947 C CA . LEU A 1 257 ? 10.994 7.643 -34.230 1.00 103.78 257 LEU A CA 1
ATOM 1948 C C . LEU A 1 257 ? 9.990 8.785 -34.118 1.00 90.23 257 LEU A C 1
ATOM 1949 O O . LEU A 1 257 ? 10.311 9.949 -34.400 1.00 92.66 257 LEU A O 1
ATOM 1954 N N . ALA A 1 258 ? 8.769 8.466 -33.685 1.00 87.88 258 ALA A N 1
ATOM 1955 C CA . ALA A 1 258 ? 7.749 9.493 -33.515 1.00 85.53 258 ALA A CA 1
ATOM 1956 C C . ALA A 1 258 ? 8.201 10.562 -32.533 1.00 83.42 258 ALA A C 1
ATOM 1957 O O . ALA A 1 258 ? 7.905 11.747 -32.716 1.00 81.77 258 ALA A O 1
ATOM 1959 N N . MET A 1 259 ? 8.919 10.165 -31.482 1.00 83.70 259 MET A N 1
ATOM 1960 C CA . MET A 1 259 ? 9.396 11.147 -30.515 1.00 81.99 259 MET A CA 1
ATOM 1961 C C . MET A 1 259 ? 10.463 12.043 -31.124 1.00 81.62 259 MET A C 1
ATOM 1962 O O . MET A 1 259 ? 10.558 13.227 -30.782 1.00 89.53 259 MET A O 1
ATOM 1967 N N . GLN A 1 260 ? 11.281 11.496 -32.024 1.00 83.49 260 GLN A N 1
ATOM 1968 C CA . GLN A 1 260 ? 12.249 12.328 -32.729 1.00 83.49 260 GLN A CA 1
ATOM 1969 C C . GLN A 1 260 ? 11.544 13.366 -33.591 1.00 82.30 260 GLN A C 1
ATOM 1970 O O . GLN A 1 260 ? 11.816 14.573 -33.487 1.00 80.89 260 GLN A O 1
ATOM 1976 N N . ARG A 1 261 ? 10.622 12.912 -34.449 1.00 93.76 261 ARG A N 1
ATOM 1977 C CA . ARG A 1 261 ? 9.848 13.850 -35.256 1.00 88.13 261 ARG A CA 1
ATOM 1978 C C . ARG A 1 261 ? 9.151 14.880 -34.382 1.00 80.84 261 ARG A C 1
ATOM 1979 O O . ARG A 1 261 ? 9.023 16.049 -34.768 1.00 80.15 261 ARG A O 1
ATOM 1987 N N . LEU A 1 262 ? 8.729 14.471 -33.187 1.00 79.17 262 LEU A N 1
ATOM 1988 C CA . LEU A 1 262 ? 7.970 15.346 -32.306 1.00 77.37 262 LEU A CA 1
ATOM 1989 C C . LEU A 1 262 ? 8.849 16.386 -31.627 1.00 76.20 262 LEU A C 1
ATOM 1990 O O . LEU A 1 262 ? 8.391 17.505 -31.377 1.00 74.98 262 LEU A O 1
ATOM 1995 N N . LYS A 1 263 ? 10.100 16.045 -31.307 1.00 77.45 263 LYS A N 1
ATOM 1996 C CA . LYS A 1 263 ? 11.003 17.059 -30.770 1.00 75.90 263 LYS A CA 1
ATOM 1997 C C . LYS A 1 263 ? 11.393 18.057 -31.847 1.00 76.86 263 LYS A C 1
ATOM 1998 O O . LYS A 1 263 ? 11.441 19.267 -31.592 1.00 90.59 263 LYS A O 1
ATOM 2004 N N . GLU A 1 264 ? 11.676 17.567 -33.057 1.00 77.35 264 GLU A N 1
ATOM 2005 C CA . GLU A 1 264 ? 11.958 18.478 -34.162 1.00 77.74 264 GLU A CA 1
ATOM 2006 C C . GLU A 1 264 ? 10.806 19.454 -34.364 1.00 76.71 264 GLU A C 1
ATOM 2007 O O . GLU A 1 264 ? 11.000 20.679 -34.370 1.00 85.95 264 GLU A O 1
ATOM 2013 N N . ALA A 1 265 ? 9.588 18.924 -34.499 1.00 76.76 265 ALA A N 1
ATOM 2014 C CA . ALA A 1 265 ? 8.426 19.781 -34.699 1.00 76.15 265 ALA A CA 1
ATOM 2015 C C . ALA A 1 265 ? 8.218 20.716 -33.519 1.00 74.55 265 ALA A C 1
ATOM 2016 O O . ALA A 1 265 ? 7.802 21.867 -33.694 1.00 74.24 265 ALA A O 1
ATOM 2018 N N . ALA A 1 266 ? 8.512 20.240 -32.308 1.00 73.86 266 ALA A N 1
ATOM 2019 C CA . ALA A 1 266 ? 8.274 21.040 -31.112 1.00 72.68 266 ALA A CA 1
ATOM 2020 C C . ALA A 1 266 ? 9.198 22.246 -31.064 1.00 72.28 266 ALA A C 1
ATOM 2021 O O . ALA A 1 266 ? 8.740 23.380 -30.888 1.00 71.83 266 ALA A O 1
ATOM 2023 N N . GLU A 1 267 ? 10.508 22.026 -31.205 1.00 72.68 267 GLU A N 1
ATOM 2024 C CA . GLU A 1 267 ? 11.428 23.158 -31.221 1.00 72.50 267 GLU A CA 1
ATOM 2025 C C . GLU A 1 267 ? 11.109 24.105 -32.368 1.00 72.99 267 GLU A C 1
ATOM 2026 O O . GLU A 1 267 ? 11.152 25.333 -32.204 1.00 72.67 267 GLU A O 1
ATOM 2032 N N . LYS A 1 268 ? 10.773 23.551 -33.538 1.00 74.04 268 LYS A N 1
ATOM 2033 C CA . LYS A 1 268 ? 10.384 24.404 -34.653 1.00 74.88 268 LYS A CA 1
ATOM 2034 C C . LYS A 1 268 ? 9.203 25.285 -34.276 1.00 74.28 268 LYS A C 1
ATOM 2035 O O . LYS A 1 268 ? 9.161 26.467 -34.633 1.00 74.69 268 LYS A O 1
ATOM 2041 N N . ALA A 1 269 ? 8.245 24.736 -33.528 1.00 73.58 269 ALA A N 1
ATOM 2042 C CA . ALA A 1 269 ? 7.065 25.513 -33.166 1.00 73.37 269 ALA A CA 1
ATOM 2043 C C . ALA A 1 269 ? 7.397 26.581 -32.136 1.00 72.64 269 ALA A C 1
ATOM 2044 O O . ALA A 1 269 ? 6.852 27.688 -32.191 1.00 73.04 269 ALA A O 1
ATOM 2046 N N . LYS A 1 270 ? 8.265 26.261 -31.176 1.00 71.83 270 LYS A N 1
ATOM 2047 C CA . LYS A 1 270 ? 8.715 27.260 -30.212 1.00 71.37 270 LYS A CA 1
ATOM 2048 C C . LYS A 1 270 ? 9.354 28.446 -30.924 1.00 71.96 270 LYS A C 1
ATOM 2049 O O . LYS A 1 270 ? 8.923 29.601 -30.773 1.00 72.31 270 LYS A O 1
ATOM 2055 N N . ILE A 1 271 ? 10.380 28.164 -31.732 1.00 72.39 271 ILE A N 1
ATOM 2056 C CA . ILE A 1 271 ? 11.071 29.220 -32.465 1.00 73.24 271 ILE A CA 1
ATOM 2057 C C . ILE A 1 271 ? 10.092 29.997 -33.333 1.00 74.27 271 ILE A C 1
ATOM 2058 O O . ILE A 1 271 ? 10.162 31.228 -33.422 1.00 74.93 271 ILE A O 1
ATOM 2063 N N . GLU A 1 272 ? 9.150 29.295 -33.967 1.00 74.68 272 GLU A N 1
ATOM 2064 C CA . GLU A 1 272 ? 8.143 29.981 -34.768 1.00 75.94 272 GLU A CA 1
ATOM 2065 C C . GLU A 1 272 ? 7.269 30.886 -33.915 1.00 75.79 272 GLU A C 1
ATOM 2066 O O . GLU A 1 272 ? 6.781 31.912 -34.400 1.00 77.12 272 GLU A O 1
ATOM 2072 N N . LEU A 1 273 ? 7.053 30.524 -32.652 1.00 74.54 273 LEU A N 1
ATOM 2073 C CA . LEU A 1 273 ? 6.238 31.323 -31.751 1.00 74.68 273 LEU A CA 1
ATOM 2074 C C . LEU A 1 273 ? 7.010 32.465 -31.117 1.00 74.73 273 LEU A C 1
ATOM 2075 O O . LEU A 1 273 ? 6.402 33.312 -30.456 1.00 75.31 273 LEU A O 1
ATOM 2080 N N . SER A 1 274 ? 8.328 32.515 -31.294 1.00 74.39 274 SER A N 1
ATOM 2081 C CA . SER A 1 274 ? 9.035 33.718 -30.876 1.00 74.80 274 SER A CA 1
ATOM 2082 C C . SER A 1 274 ? 8.663 34.941 -31.705 1.00 76.56 274 SER A C 1
ATOM 2083 O O . SER A 1 274 ? 8.936 36.062 -31.271 1.00 77.25 274 SER A O 1
ATOM 2086 N N . SER A 1 275 ? 8.054 34.767 -32.882 1.00 77.57 275 SER A N 1
ATOM 2087 C CA . SER A 1 275 ? 7.711 35.903 -33.730 1.00 79.65 275 SER A CA 1
ATOM 2088 C C . SER A 1 275 ? 6.299 35.862 -34.297 1.00 80.89 275 SER A C 1
ATOM 2089 O O . SER A 1 275 ? 5.839 36.884 -34.815 1.00 82.93 275 SER A O 1
ATOM 2092 N N . ALA A 1 276 ? 5.602 34.735 -34.221 1.00 79.99 276 ALA A N 1
ATOM 2093 C CA . ALA A 1 276 ? 4.201 34.639 -34.605 1.00 81.18 276 ALA A CA 1
ATOM 2094 C C . ALA A 1 276 ? 3.328 34.543 -33.360 1.00 80.54 276 ALA A C 1
ATOM 2095 O O . ALA A 1 276 ? 3.814 34.355 -32.245 1.00 79.08 276 ALA A O 1
ATOM 2097 N N . GLN A 1 277 ? 2.016 34.664 -33.564 1.00 81.95 277 GLN A N 1
ATOM 2098 C CA . GLN A 1 277 ? 1.057 34.605 -32.469 1.00 81.91 277 GLN A CA 1
ATOM 2099 C C . GLN A 1 277 ? 0.368 33.253 -32.332 1.00 80.97 277 GLN A C 1
ATOM 2100 O O . GLN A 1 277 ? -0.286 33.017 -31.314 1.00 80.75 277 GLN A O 1
ATOM 2106 N N . GLN A 1 278 ? 0.495 32.369 -33.320 1.00 80.68 278 GLN A N 1
ATOM 2107 C CA . GLN A 1 278 ? -0.087 31.034 -33.273 1.00 79.95 278 GLN A CA 1
ATOM 2108 C C . GLN A 1 278 ? 0.492 30.207 -34.411 1.00 79.73 278 GLN A C 1
ATOM 2109 O O . GLN A 1 278 ? 0.593 30.689 -35.540 1.00 81.16 278 GLN A O 1
ATOM 2115 N N . THR A 1 279 ? 0.867 28.967 -34.108 1.00 78.27 279 THR A N 1
ATOM 2116 C CA . THR A 1 279 ? 1.359 28.042 -35.121 1.00 78.33 279 THR A CA 1
ATOM 2117 C C . THR A 1 279 ? 0.644 26.710 -34.952 1.00 78.02 279 THR A C 1
ATOM 2118 O O . THR A 1 279 ? -0.093 26.497 -33.989 1.00 77.59 279 THR A O 1
ATOM 2122 N N . ASP A 1 280 ? 0.857 25.809 -35.904 1.00 80.91 280 ASP A N 1
ATOM 2123 C CA . ASP A 1 280 ? 0.265 24.480 -35.862 1.00 83.20 280 ASP A CA 1
ATOM 2124 C C . ASP A 1 280 ? 1.370 23.438 -35.886 1.00 77.70 280 ASP A C 1
ATOM 2125 O O . ASP A 1 280 ? 2.249 23.482 -36.754 1.00 78.28 280 ASP A O 1
ATOM 2130 N N . VAL A 1 281 ? 1.331 22.513 -34.933 1.00 76.72 281 VAL A N 1
ATOM 2131 C CA . VAL A 1 281 ? 2.159 21.315 -34.990 1.00 76.51 281 VAL A CA 1
ATOM 2132 C C . VAL A 1 281 ? 1.399 20.302 -35.833 1.00 77.86 281 VAL A C 1
ATOM 2133 O O . VAL A 1 281 ? 0.368 19.771 -35.408 1.00 78.00 281 VAL A O 1
ATOM 2137 N N . ASN A 1 282 ? 1.908 20.041 -37.034 1.00 79.10 282 ASN A N 1
ATOM 2138 C CA . ASN A 1 282 ? 1.209 19.277 -38.063 1.00 80.86 282 ASN A CA 1
ATOM 2139 C C . ASN A 1 282 ? 2.100 18.110 -38.466 1.00 82.32 282 ASN A C 1
ATOM 2140 O O . ASN A 1 282 ? 3.016 18.275 -39.275 1.00 94.68 282 ASN A O 1
ATOM 2145 N N . LEU A 1 283 ? 1.839 16.935 -37.903 1.00 81.50 283 LEU A N 1
ATOM 2146 C CA . LEU A 1 283 ? 2.606 15.729 -38.214 1.00 82.55 283 LEU A CA 1
ATOM 2147 C C . LEU A 1 283 ? 1.689 14.660 -38.785 1.00 84.23 283 LEU A C 1
ATOM 2148 O O . LEU A 1 283 ? 0.943 14.005 -38.033 1.00 83.88 283 LEU A O 1
ATOM 2153 N N . PRO A 1 284 ? 1.687 14.470 -40.099 1.00 86.31 284 PRO A N 1
ATOM 2154 C CA . PRO A 1 284 ? 0.913 13.383 -40.698 1.00 88.24 284 PRO A CA 1
ATOM 2155 C C . PRO A 1 284 ? 1.633 12.054 -40.561 1.00 89.23 284 PRO A C 1
ATOM 2156 O O . PRO A 1 284 ? 2.861 11.993 -40.475 1.00 89.19 284 PRO A O 1
ATOM 2160 N N . TYR A 1 285 ? 0.837 10.981 -40.555 1.00 99.46 285 TYR A N 1
ATOM 2161 C CA . TYR A 1 285 ? 1.332 9.615 -40.406 1.00 106.24 285 TYR A CA 1
ATOM 2162 C C . TYR A 1 285 ? 2.333 9.525 -39.258 1.00 96.75 285 TYR A C 1
ATOM 2163 O O . TYR A 1 285 ? 3.387 8.891 -39.385 1.00 100.36 285 TYR A O 1
ATOM 2172 N N . ILE A 1 286 ? 2.008 10.163 -38.133 1.00 87.90 286 ILE A N 1
ATOM 2173 C CA . ILE A 1 286 ? 2.934 10.193 -37.007 1.00 86.55 286 ILE A CA 1
ATOM 2174 C C . ILE A 1 286 ? 3.158 8.790 -36.466 1.00 87.87 286 ILE A C 1
ATOM 2175 O O . ILE A 1 286 ? 4.283 8.412 -36.117 1.00 90.30 286 ILE A O 1
ATOM 2180 N N . THR A 1 287 ? 2.100 7.988 -36.415 1.00 88.83 287 THR A N 1
ATOM 2181 C CA . THR A 1 287 ? 2.195 6.638 -35.887 1.00 93.02 287 THR A CA 1
ATOM 2182 C C . THR A 1 287 ? 1.105 5.799 -36.533 1.00 102.31 287 THR A C 1
ATOM 2183 O O . THR A 1 287 ? 0.148 6.327 -37.108 1.00 100.99 287 THR A O 1
ATOM 2187 N N . ALA A 1 288 ? 1.272 4.480 -36.442 1.00 94.45 288 ALA A N 1
ATOM 2188 C CA . ALA A 1 288 ? 0.374 3.517 -37.074 1.00 96.75 288 ALA A CA 1
ATOM 2189 C C . ALA A 1 288 ? -0.357 2.731 -35.995 1.00 97.03 288 ALA A C 1
ATOM 2190 O O . ALA A 1 288 ? 0.260 1.962 -35.251 1.00 97.93 288 ALA A O 1
ATOM 2192 N N . ASP A 1 289 ? -1.665 2.936 -35.907 1.00 100.52 289 ASP A N 1
ATOM 2193 C CA . ASP A 1 289 ? -2.505 2.108 -35.064 1.00 97.51 289 ASP A CA 1
ATOM 2194 C C . ASP A 1 289 ? -2.773 0.784 -35.770 1.00 100.59 289 ASP A C 1
ATOM 2195 O O . ASP A 1 289 ? -2.489 0.616 -36.957 1.00 102.06 289 ASP A O 1
ATOM 2200 N N . ALA A 1 290 ? -3.321 -0.172 -35.023 1.00 101.96 290 ALA A N 1
ATOM 2201 C CA . ALA A 1 290 ? -3.746 -1.419 -35.649 1.00 105.17 290 ALA A CA 1
ATOM 2202 C C . ALA A 1 290 ? -4.832 -1.170 -36.685 1.00 105.67 290 ALA A C 1
ATOM 2203 O O . ALA A 1 290 ? -4.879 -1.841 -37.722 1.00 108.18 290 ALA A O 1
ATOM 2205 N N . THR A 1 291 ? -5.721 -0.212 -36.421 1.00 103.61 291 THR A N 1
ATOM 2206 C CA . THR A 1 291 ? -6.804 0.062 -37.357 1.00 104.30 291 THR A CA 1
ATOM 2207 C C . THR A 1 291 ? -6.311 0.853 -38.561 1.00 103.97 291 THR A C 1
ATOM 2208 O O . THR A 1 291 ? -6.712 0.580 -39.697 1.00 106.02 291 THR A O 1
ATOM 2212 N N . GLY A 1 292 ? -5.454 1.838 -38.335 1.00 101.65 292 GLY A N 1
ATOM 2213 C CA . GLY A 1 292 ? -4.921 2.635 -39.410 1.00 101.44 292 GLY A CA 1
ATOM 2214 C C . GLY A 1 292 ? -3.988 3.704 -38.887 1.00 98.74 292 GLY A C 1
ATOM 2215 O O . GLY A 1 292 ? -3.927 3.969 -37.682 1.00 103.04 292 GLY A O 1
ATOM 2216 N N . PRO A 1 293 ? -3.241 4.342 -39.785 1.00 98.74 293 PRO A N 1
ATOM 2217 C CA . PRO A 1 293 ? -2.287 5.367 -39.355 1.00 96.39 293 PRO A CA 1
ATOM 2218 C C . PRO A 1 293 ? -2.995 6.539 -38.698 1.00 93.91 293 PRO A C 1
ATOM 2219 O O . PRO A 1 293 ? -4.166 6.820 -38.960 1.00 94.20 293 PRO A O 1
ATOM 2223 N N . LYS A 1 294 ? -2.265 7.227 -37.827 1.00 103.98 294 LYS A N 1
ATOM 2224 C CA . LYS A 1 294 ? -2.816 8.338 -37.071 1.00 97.96 294 LYS A CA 1
ATOM 2225 C C . LYS A 1 294 ? -2.109 9.634 -37.447 1.00 94.44 294 LYS A C 1
ATOM 2226 O O . LYS A 1 294 ? -1.056 9.641 -38.088 1.00 97.88 294 LYS A O 1
ATOM 2232 N N . HIS A 1 295 ? -2.711 10.744 -37.031 1.00 86.73 295 HIS A N 1
ATOM 2233 C CA . HIS A 1 295 ? -2.280 12.072 -37.435 1.00 85.74 295 HIS A CA 1
ATOM 2234 C C . HIS A 1 295 ? -2.271 13.005 -36.241 1.00 83.64 295 HIS A C 1
ATOM 2235 O O . HIS A 1 295 ? -3.005 12.806 -35.272 1.00 83.22 295 HIS A O 1
ATOM 2242 N N . MET A 1 296 ? -1.457 14.048 -36.337 1.00 82.58 296 MET A N 1
ATOM 2243 C CA . MET A 1 296 ? -1.462 15.113 -35.349 1.00 80.86 296 MET A CA 1
ATOM 2244 C C . MET A 1 296 ? -1.600 16.451 -36.056 1.00 80.86 296 MET A C 1
ATOM 2245 O O . MET A 1 296 ? -0.908 16.710 -37.045 1.00 81.47 296 MET A O 1
ATOM 2250 N N . ASN A 1 297 ? -2.507 17.285 -35.556 1.00 80.50 297 ASN A N 1
ATOM 2251 C CA . ASN A 1 297 ? -2.656 18.658 -36.033 1.00 80.63 297 ASN A CA 1
ATOM 2252 C C . ASN A 1 297 ? -3.179 19.462 -34.847 1.00 79.73 297 ASN A C 1
ATOM 2253 O O . ASN A 1 297 ? -4.382 19.450 -34.573 1.00 80.47 297 ASN A O 1
ATOM 2258 N N . ILE A 1 298 ? -2.274 20.141 -34.147 1.00 78.38 298 ILE A N 1
ATOM 2259 C CA . ILE A 1 298 ? -2.592 20.815 -32.894 1.00 77.64 298 ILE A CA 1
ATOM 2260 C C . ILE A 1 298 ? -2.268 22.296 -33.026 1.00 77.50 298 ILE A C 1
ATOM 2261 O O . ILE A 1 298 ? -1.148 22.660 -33.404 1.00 76.94 298 ILE A O 1
ATOM 2266 N N . LYS A 1 299 ? -3.244 23.145 -32.716 1.00 78.26 299 LYS A N 1
ATOM 2267 C CA . LYS A 1 299 ? -2.994 24.575 -32.632 1.00 78.35 299 LYS A CA 1
ATOM 2268 C C . LYS A 1 299 ? -2.245 24.889 -31.349 1.00 77.03 299 LYS A C 1
ATOM 2269 O O . LYS A 1 299 ? -2.523 24.315 -30.294 1.00 76.66 299 LYS A O 1
ATOM 2275 N N . VAL A 1 300 ? -1.279 25.794 -31.446 1.00 76.53 300 VAL A N 1
ATOM 2276 C CA . VAL A 1 300 ? -0.559 26.300 -30.286 1.00 75.58 300 VAL A CA 1
ATOM 2277 C C . VAL A 1 300 ? -0.494 27.810 -30.407 1.00 76.29 300 VAL A C 1
ATOM 2278 O O . VAL A 1 300 ? 0.075 28.331 -31.373 1.00 76.56 300 VAL A O 1
ATOM 2282 N N . THR A 1 301 ? -1.077 28.508 -29.445 1.00 76.91 301 THR A N 1
ATOM 2283 C CA . THR A 1 301 ? -0.939 29.951 -29.369 1.00 77.77 301 THR A CA 1
ATOM 2284 C C . THR A 1 301 ? 0.350 30.302 -28.642 1.00 76.58 301 THR A C 1
ATOM 2285 O O . THR A 1 301 ? 0.959 29.466 -27.973 1.00 75.31 301 THR A O 1
ATOM 2289 N N . ARG A 1 302 ? 0.770 31.559 -28.788 1.00 77.24 302 ARG A N 1
ATOM 2290 C CA . ARG A 1 302 ? 1.911 32.027 -28.012 1.00 76.44 302 ARG A CA 1
ATOM 2291 C C . ARG A 1 302 ? 1.605 31.971 -26.522 1.00 76.52 302 ARG A C 1
ATOM 2292 O O . ARG A 1 302 ? 2.467 31.607 -25.710 1.00 75.50 302 ARG A O 1
ATOM 2300 N N . ALA A 1 303 ? 0.371 32.304 -26.146 1.00 78.04 303 ALA A N 1
ATOM 2301 C CA . ALA A 1 303 ? 0.004 32.262 -24.738 1.00 78.60 303 ALA A CA 1
ATOM 2302 C C . ALA A 1 303 ? 0.151 30.857 -24.170 1.00 77.37 303 ALA A C 1
ATOM 2303 O O . ALA A 1 303 ? 0.603 30.684 -23.034 1.00 77.20 303 ALA A O 1
ATOM 2305 N N . LYS A 1 304 ? -0.205 29.837 -24.952 1.00 76.76 304 LYS A N 1
ATOM 2306 C CA . LYS A 1 304 ? -0.095 28.466 -24.465 1.00 75.90 304 LYS A CA 1
ATOM 2307 C C . LYS A 1 304 ? 1.351 28.111 -24.149 1.00 74.51 304 LYS A C 1
ATOM 2308 O O . LYS A 1 304 ? 1.647 27.536 -23.096 1.00 74.40 304 LYS A O 1
ATOM 2314 N N . LEU A 1 305 ? 2.270 28.453 -25.053 1.00 73.72 305 LEU A N 1
ATOM 2315 C CA . LEU A 1 305 ? 3.683 28.170 -24.824 1.00 72.66 305 LEU A CA 1
ATOM 2316 C C . LEU A 1 305 ? 4.194 28.922 -23.605 1.00 72.98 305 LEU A C 1
ATOM 2317 O O . LEU A 1 305 ? 4.885 28.352 -22.747 1.00 72.66 305 LEU A O 1
ATOM 2322 N N . GLU A 1 306 ? 3.859 30.212 -23.513 1.00 73.91 306 GLU A N 1
ATOM 2323 C CA . GLU A 1 306 ? 4.275 31.003 -22.362 1.00 74.58 306 GLU A CA 1
ATOM 2324 C C . GLU A 1 306 ? 3.804 30.358 -21.066 1.00 75.24 306 GLU A C 1
ATOM 2325 O O . GLU A 1 306 ? 4.563 30.249 -20.097 1.00 75.30 306 GLU A O 1
ATOM 2331 N N . SER A 1 307 ? 2.556 29.889 -21.043 1.00 75.96 307 SER A N 1
ATOM 2332 C CA . SER A 1 307 ? 2.063 29.204 -19.857 1.00 76.86 307 SER A CA 1
ATOM 2333 C C . SER A 1 307 ? 2.841 27.922 -19.606 1.00 75.84 307 SER A C 1
ATOM 2334 O O . SER A 1 307 ? 3.089 27.554 -18.454 1.00 76.57 307 SER A O 1
ATOM 2337 N N . LEU A 1 308 ? 3.255 27.240 -20.672 1.00 74.48 308 LEU A N 1
ATOM 2338 C CA . LEU A 1 308 ? 3.944 25.968 -20.506 1.00 73.87 308 LEU A CA 1
ATOM 2339 C C . LEU A 1 308 ? 5.363 26.125 -19.977 1.00 73.53 308 LEU A C 1
ATOM 2340 O O . LEU A 1 308 ? 5.878 25.192 -19.352 1.00 73.74 308 LEU A O 1
ATOM 2345 N N . VAL A 1 309 ? 6.013 27.267 -20.208 1.00 73.23 309 VAL A N 1
ATOM 2346 C CA . VAL A 1 309 ? 7.399 27.439 -19.787 1.00 73.01 309 VAL A CA 1
ATOM 2347 C C . VAL A 1 309 ? 7.572 28.556 -18.761 1.00 74.03 309 VAL A C 1
ATOM 2348 O O . VAL A 1 309 ? 8.708 28.919 -18.434 1.00 74.00 309 VAL A O 1
ATOM 2352 N N . GLU A 1 310 ? 6.473 29.102 -18.228 1.00 75.19 310 GLU A N 1
ATOM 2353 C CA . GLU A 1 310 ? 6.588 30.251 -17.333 1.00 76.50 310 GLU A CA 1
ATOM 2354 C C . GLU A 1 310 ? 7.409 29.922 -16.093 1.00 77.32 310 GLU A C 1
ATOM 2355 O O . GLU A 1 310 ? 8.265 30.713 -15.684 1.00 77.73 310 GLU A O 1
ATOM 2361 N N . ASP A 1 311 ? 7.158 28.767 -15.473 1.00 77.81 311 ASP A N 1
ATOM 2362 C CA . ASP A 1 311 ? 7.895 28.423 -14.261 1.00 84.00 311 ASP A CA 1
ATOM 2363 C C . ASP A 1 311 ? 9.376 28.236 -14.551 1.00 78.04 311 ASP A C 1
ATOM 2364 O O . ASP A 1 311 ? 10.220 28.510 -13.687 1.00 79.07 311 ASP A O 1
ATOM 2369 N N . LEU A 1 312 ? 9.708 27.778 -15.761 1.00 76.34 312 LEU A N 1
ATOM 2370 C CA . LEU A 1 312 ? 11.105 27.710 -16.167 1.00 75.61 312 LEU A CA 1
ATOM 2371 C C . LEU A 1 312 ? 11.708 29.100 -16.276 1.00 75.57 312 LEU A C 1
ATOM 2372 O O . LEU A 1 312 ? 12.832 29.330 -15.817 1.00 76.05 312 LEU A O 1
ATOM 2377 N N . VAL A 1 313 ? 10.982 30.042 -16.879 1.00 75.24 313 VAL A N 1
ATOM 2378 C CA . VAL A 1 313 ? 11.499 31.406 -16.958 1.00 75.53 313 VAL A CA 1
ATOM 2379 C C . VAL A 1 313 ? 11.707 31.977 -15.561 1.00 77.27 313 VAL A C 1
ATOM 2380 O O . VAL A 1 313 ? 12.727 32.620 -15.282 1.00 77.70 313 VAL A O 1
ATOM 2384 N N . ASN A 1 314 ? 10.754 31.738 -14.657 1.00 78.54 314 ASN A N 1
ATOM 2385 C CA . ASN A 1 314 ? 10.873 32.247 -13.297 1.00 80.64 314 ASN A CA 1
ATOM 2386 C C . ASN A 1 314 ? 12.030 31.600 -12.556 1.00 81.16 314 ASN A C 1
ATOM 2387 O O . ASN A 1 314 ? 12.628 32.228 -11.678 1.00 82.68 314 ASN A O 1
ATOM 2392 N N . ARG A 1 315 ? 12.360 30.351 -12.893 1.00 80.19 315 ARG A N 1
ATOM 2393 C CA . ARG A 1 315 ? 13.514 29.703 -12.278 1.00 80.91 315 ARG A CA 1
ATOM 2394 C C . ARG A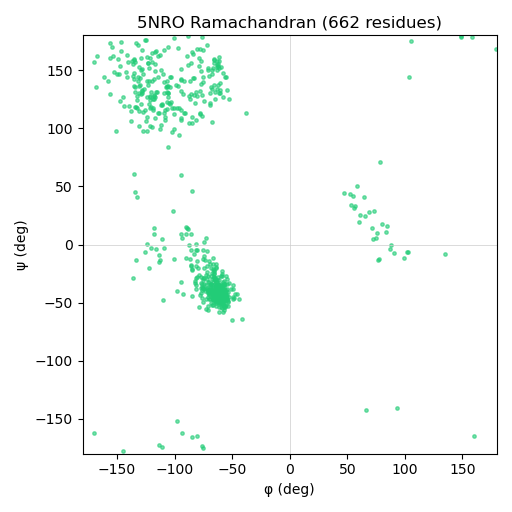 1 315 ? 14.806 30.474 -12.528 1.00 80.66 315 ARG A C 1
ATOM 2395 O O . ARG A 1 315 ? 15.759 30.342 -11.752 1.00 81.93 315 ARG A O 1
ATOM 2403 N N . SER A 1 316 ? 14.855 31.291 -13.576 1.00 82.93 316 SER A N 1
ATOM 2404 C CA . SER A 1 316 ? 16.052 32.051 -13.898 1.00 81.79 316 SER A CA 1
ATOM 2405 C C . SER A 1 316 ? 16.129 33.387 -13.174 1.00 88.31 316 SER A C 1
ATOM 2406 O O . SER A 1 316 ? 17.189 34.020 -13.190 1.00 100.56 316 SER A O 1
ATOM 2409 N N . ILE A 1 317 ? 15.044 33.837 -12.547 1.00 81.74 317 ILE A N 1
ATOM 2410 C CA . ILE A 1 317 ? 15.059 35.155 -11.922 1.00 83.43 317 ILE A CA 1
ATOM 2411 C C . ILE A 1 317 ? 15.705 35.099 -10.545 1.00 85.61 317 ILE A C 1
ATOM 2412 O O . ILE A 1 317 ? 16.358 36.056 -10.117 1.00 95.47 317 ILE A O 1
ATOM 2417 N N . GLU A 1 318 ? 15.540 33.989 -9.833 1.00 111.26 318 GLU A N 1
ATOM 2418 C CA . GLU A 1 318 ? 16.162 33.836 -8.517 1.00 115.01 318 GLU A CA 1
ATOM 2419 C C . GLU A 1 318 ? 17.670 34.059 -8.534 1.00 107.60 318 GLU A C 1
ATOM 2420 O O . GLU A 1 318 ? 18.173 34.814 -7.681 1.00 117.80 318 GLU A O 1
ATOM 2426 N N . PRO A 1 319 ? 18.443 33.466 -9.450 1.00 87.01 319 PRO A N 1
ATOM 2427 C CA . PRO A 1 319 ? 19.887 33.741 -9.453 1.00 87.47 319 PRO A CA 1
ATOM 2428 C C . PRO A 1 319 ? 20.224 35.185 -9.766 1.00 87.54 319 PRO A C 1
ATOM 2429 O O . PRO A 1 319 ? 21.337 35.623 -9.454 1.00 97.69 319 PRO A O 1
ATOM 2433 N N . LEU A 1 320 ? 19.309 35.940 -10.376 1.00 86.62 320 LEU A N 1
ATOM 2434 C CA . LEU A 1 320 ? 19.529 37.375 -10.510 1.00 87.30 320 LEU A CA 1
ATOM 2435 C C . LEU A 1 320 ? 19.563 38.036 -9.140 1.00 90.16 320 LEU A C 1
ATOM 2436 O O . LEU A 1 320 ? 20.489 38.791 -8.822 1.00 91.46 320 LEU A O 1
ATOM 2441 N N . LYS A 1 321 ? 18.557 37.754 -8.311 1.00 91.43 321 LYS A N 1
ATOM 2442 C CA . LYS A 1 321 ? 18.539 38.278 -6.951 1.00 94.57 321 LYS A CA 1
ATOM 2443 C C . LYS A 1 321 ? 19.789 37.858 -6.189 1.00 95.98 321 LYS A C 1
ATOM 2444 O O . LYS A 1 321 ? 20.453 38.689 -5.558 1.00 98.05 321 LYS A O 1
ATOM 2450 N N . VAL A 1 322 ? 20.135 36.570 -6.248 1.00 95.11 322 VAL A N 1
ATOM 2451 C CA . VAL A 1 322 ? 21.295 36.096 -5.496 1.00 96.83 322 VAL A CA 1
ATOM 2452 C C . VAL A 1 322 ? 22.568 36.786 -5.972 1.00 96.53 322 VAL A C 1
ATOM 2453 O O . VAL A 1 322 ? 23.409 37.200 -5.165 1.00 98.86 322 VAL A O 1
ATOM 2457 N N . ALA A 1 323 ? 22.727 36.927 -7.289 1.00 93.90 323 ALA A N 1
ATOM 2458 C CA . ALA A 1 323 ? 23.941 37.530 -7.827 1.00 93.69 323 ALA A CA 1
ATOM 2459 C C . ALA A 1 323 ? 24.041 39.003 -7.461 1.00 95.32 323 ALA A C 1
ATOM 2460 O O . ALA A 1 323 ? 25.123 39.488 -7.111 1.00 96.85 323 ALA A O 1
ATOM 2462 N N . LEU A 1 324 ? 22.930 39.737 -7.550 1.00 95.23 324 LEU A N 1
ATOM 2463 C CA . LEU A 1 324 ? 22.946 41.134 -7.134 1.00 97.23 324 LEU A CA 1
ATOM 2464 C C . LEU A 1 324 ? 23.264 41.257 -5.653 1.00 100.53 324 LEU A C 1
ATOM 2465 O O . LEU A 1 324 ? 23.923 42.212 -5.228 1.00 102.55 324 LEU A O 1
ATOM 2470 N N . GLN A 1 325 ? 22.803 40.298 -4.850 1.00 101.38 325 GLN A N 1
ATOM 2471 C CA . GLN A 1 325 ? 23.139 40.307 -3.432 1.00 104.85 325 GLN A CA 1
ATOM 2472 C C . GLN A 1 325 ? 24.634 40.105 -3.224 1.00 105.71 325 GLN A C 1
ATOM 2473 O O . GLN A 1 325 ? 25.276 40.853 -2.479 1.00 108.40 325 GLN A O 1
ATOM 2479 N N . ASP A 1 326 ? 25.210 39.097 -3.884 1.00 103.71 326 ASP A N 1
ATOM 2480 C CA . ASP A 1 326 ? 26.634 38.827 -3.715 1.00 104.75 326 ASP A CA 1
ATOM 2481 C C . ASP A 1 326 ? 27.482 39.986 -4.222 1.00 104.76 326 ASP A C 1
ATOM 2482 O O . ASP A 1 326 ? 28.533 40.296 -3.647 1.00 107.02 326 ASP A O 1
ATOM 2487 N N . ALA A 1 327 ? 27.044 40.639 -5.298 1.00 102.50 327 ALA A N 1
ATOM 2488 C CA . ALA A 1 327 ? 27.777 41.789 -5.805 1.00 102.72 327 ALA A CA 1
ATOM 2489 C C . ALA A 1 327 ? 27.591 43.021 -4.939 1.00 105.52 327 ALA A C 1
ATOM 2490 O O . ALA A 1 327 ? 28.292 44.015 -5.150 1.00 106.41 327 ALA A O 1
ATOM 2492 N N . GLY A 1 328 ? 26.666 42.987 -3.986 1.00 110.33 328 GLY A N 1
ATOM 2493 C CA . GLY A 1 328 ? 26.423 44.144 -3.151 1.00 113.90 328 GLY A CA 1
ATOM 2494 C C . GLY A 1 328 ? 25.790 45.302 -3.884 1.00 113.58 328 GLY A C 1
ATOM 2495 O O . GLY A 1 328 ? 25.991 46.456 -3.499 1.00 116.54 328 GLY A O 1
ATOM 2496 N N . LEU A 1 329 ? 25.028 45.025 -4.934 1.00 110.43 329 LEU A N 1
ATOM 2497 C CA . LEU A 1 329 ? 24.441 46.060 -5.765 1.00 110.24 329 LEU A CA 1
ATOM 2498 C C . LEU A 1 329 ? 22.923 45.995 -5.693 1.00 110.35 329 LEU A C 1
ATOM 2499 O O . LEU A 1 329 ? 22.335 45.022 -5.218 1.00 109.81 329 LEU A O 1
ATOM 2504 N N . SER A 1 330 ? 22.296 47.063 -6.165 1.00 111.55 330 SER A N 1
ATOM 2505 C CA . SER A 1 330 ? 20.861 47.117 -6.382 1.00 111.68 330 SER A CA 1
ATOM 2506 C C . SER A 1 330 ? 20.584 47.126 -7.877 1.00 108.62 330 SER A C 1
ATOM 2507 O O . SER A 1 330 ? 21.485 47.322 -8.695 1.00 107.18 330 SER A O 1
ATOM 2510 N N . VAL A 1 331 ? 19.313 46.910 -8.227 1.00 108.04 331 VAL A N 1
ATOM 2511 C CA . VAL A 1 331 ? 18.915 46.891 -9.632 1.00 105.54 331 VAL A CA 1
ATOM 2512 C C . VAL A 1 331 ? 19.275 48.202 -10.319 1.00 107.37 331 VAL A C 1
ATOM 2513 O O . VAL A 1 331 ? 19.647 48.215 -11.500 1.00 109.54 331 VAL A O 1
ATOM 2517 N N . SER A 1 332 ? 19.198 49.317 -9.594 1.00 111.55 332 SER A N 1
ATOM 2518 C CA . SER A 1 332 ? 19.491 50.621 -10.168 1.00 114.08 332 SER A CA 1
ATOM 2519 C C . SER A 1 332 ? 20.980 50.866 -10.375 1.00 113.69 332 SER A C 1
ATOM 2520 O O . SER A 1 332 ? 21.338 51.827 -11.061 1.00 115.44 332 SER A O 1
ATOM 2523 N N . ASP A 1 333 ? 21.850 50.035 -9.800 1.00 111.93 333 ASP A N 1
ATOM 2524 C CA . ASP A 1 333 ? 23.285 50.177 -10.019 1.00 115.94 333 ASP A CA 1
ATOM 2525 C C . ASP A 1 333 ? 23.747 49.570 -11.336 1.00 113.44 333 ASP A C 1
ATOM 2526 O O . ASP A 1 333 ? 24.870 49.850 -11.766 1.00 124.84 333 ASP A O 1
ATOM 2531 N N . ILE A 1 334 ? 22.919 48.750 -11.975 1.00 105.56 334 ILE A N 1
ATOM 2532 C CA . ILE A 1 334 ? 23.283 48.086 -13.222 1.00 102.70 334 ILE A CA 1
ATOM 2533 C C . ILE A 1 334 ? 23.154 49.093 -14.359 1.00 104.30 334 ILE A C 1
ATOM 2534 O O . ILE A 1 334 ? 22.050 49.534 -14.685 1.00 105.17 334 ILE A O 1
ATOM 2539 N N . ASP A 1 335 ? 24.284 49.459 -14.969 1.00 107.79 335 ASP A N 1
ATOM 2540 C CA . ASP A 1 335 ? 24.238 50.439 -16.049 1.00 111.86 335 ASP A CA 1
ATOM 2541 C C . ASP A 1 335 ? 23.707 49.821 -17.340 1.00 107.69 335 ASP A C 1
ATOM 2542 O O . ASP A 1 335 ? 22.964 50.473 -18.082 1.00 106.82 335 ASP A O 1
ATOM 2547 N N . ASP A 1 336 ? 24.060 48.567 -17.629 1.00 102.01 336 ASP A N 1
ATOM 2548 C CA . ASP A 1 336 ? 23.564 47.925 -18.843 1.00 100.20 336 ASP A CA 1
ATOM 2549 C C . ASP A 1 336 ? 23.265 46.457 -18.585 1.00 96.53 336 ASP A C 1
ATOM 2550 O O . ASP A 1 336 ? 23.912 45.816 -17.757 1.00 106.82 336 ASP A O 1
ATOM 2555 N N . VAL A 1 337 ? 22.271 45.931 -19.301 1.00 94.91 337 VAL A N 1
ATOM 2556 C CA . VAL A 1 337 ? 21.923 44.514 -19.257 1.00 91.70 337 VAL A CA 1
ATOM 2557 C C . VAL A 1 337 ? 21.925 43.994 -20.686 1.00 90.86 337 VAL A C 1
ATOM 2558 O O . VAL A 1 337 ? 21.390 44.652 -21.585 1.00 92.27 337 VAL A O 1
ATOM 2562 N N . ILE A 1 338 ? 22.552 42.837 -20.908 1.00 89.11 338 ILE A N 1
ATOM 2563 C CA . ILE A 1 338 ? 22.671 42.271 -22.247 1.00 88.78 338 ILE A CA 1
ATOM 2564 C C . ILE A 1 338 ? 22.234 40.813 -22.237 1.00 86.04 338 ILE A C 1
ATOM 2565 O O . ILE A 1 338 ? 22.487 40.074 -21.278 1.00 84.79 338 ILE A O 1
ATOM 2570 N N . LEU A 1 339 ? 21.582 40.405 -23.320 1.00 85.49 339 LEU A N 1
ATOM 2571 C CA . LEU A 1 339 ? 21.043 39.064 -23.464 1.00 83.23 339 LEU A CA 1
ATOM 2572 C C . LEU A 1 339 ? 21.930 38.249 -24.392 1.00 83.64 339 LEU A C 1
ATOM 2573 O O . LEU A 1 339 ? 22.359 38.729 -25.444 1.00 85.64 339 LEU A O 1
ATOM 2578 N N . VAL A 1 340 ? 22.212 37.017 -23.988 1.00 82.29 340 VAL A N 1
ATOM 2579 C CA . VAL A 1 340 ? 23.084 36.117 -24.730 1.00 83.10 340 VAL A CA 1
ATOM 2580 C C . VAL A 1 340 ? 22.419 34.752 -24.774 1.00 81.30 340 VAL A C 1
ATOM 2581 O O . VAL A 1 340 ? 21.800 34.325 -23.795 1.00 79.62 340 VAL A O 1
ATOM 2585 N N . GLY A 1 341 ? 22.543 34.066 -25.908 1.00 82.08 341 GLY A N 1
ATOM 2586 C CA . GLY A 1 341 ? 21.934 32.760 -26.062 1.00 80.79 341 GLY A CA 1
ATOM 2587 C C . GLY A 1 341 ? 20.679 32.801 -26.903 1.00 80.04 341 GLY A C 1
ATOM 2588 O O . GLY A 1 341 ? 19.921 33.774 -26.843 1.00 79.65 341 GLY A O 1
ATOM 2589 N N . GLY A 1 342 ? 20.448 31.757 -27.699 1.00 80.21 342 GLY A N 1
ATOM 2590 C CA . GLY A 1 342 ? 19.300 31.770 -28.587 1.00 79.89 342 GLY A CA 1
ATOM 2591 C C . GLY A 1 342 ? 17.983 31.837 -27.840 1.00 77.65 342 GLY A C 1
ATOM 2592 O O . GLY A 1 342 ? 17.036 32.483 -28.293 1.00 77.66 342 GLY A O 1
ATOM 2593 N N . GLN A 1 343 ? 17.908 31.189 -26.676 1.00 76.21 343 GLN A N 1
ATOM 2594 C CA . GLN A 1 343 ? 16.643 31.132 -25.956 1.00 74.62 343 GLN A CA 1
ATOM 2595 C C . GLN A 1 343 ? 16.196 32.501 -25.459 1.00 74.71 343 GLN A C 1
ATOM 2596 O O . GLN A 1 343 ? 15.004 32.692 -25.202 1.00 74.14 343 GLN A O 1
ATOM 2602 N N . THR A 1 344 ? 17.114 33.460 -25.319 1.00 75.80 344 THR A N 1
ATOM 2603 C CA . THR A 1 344 ? 16.704 34.807 -24.940 1.00 76.45 344 THR A CA 1
ATOM 2604 C C . THR A 1 344 ? 15.991 35.537 -26.066 1.00 77.60 344 THR A C 1
ATOM 2605 O O . THR A 1 344 ? 15.505 36.649 -25.845 1.00 78.60 344 THR A O 1
ATOM 2609 N N . ARG A 1 345 ? 15.920 34.955 -27.262 1.00 77.95 345 ARG A N 1
ATOM 2610 C CA . ARG A 1 345 ? 15.134 35.561 -28.325 1.00 79.36 345 ARG A CA 1
ATOM 2611 C C . ARG A 1 345 ? 13.641 35.482 -28.052 1.00 78.53 345 ARG A C 1
ATOM 2612 O O . ARG A 1 345 ? 12.870 36.168 -28.728 1.00 80.04 345 ARG A O 1
ATOM 2620 N N . MET A 1 346 ? 13.218 34.667 -27.098 1.00 76.65 346 MET A N 1
ATOM 2621 C CA . MET A 1 346 ? 11.797 34.530 -26.824 1.00 76.26 346 MET A CA 1
ATOM 2622 C C . MET A 1 346 ? 11.274 35.823 -26.216 1.00 77.62 346 MET A C 1
ATOM 2623 O O . MET A 1 346 ? 11.873 36.341 -25.271 1.00 77.75 346 MET A O 1
ATOM 2628 N N . PRO A 1 347 ? 10.172 36.369 -26.723 1.00 79.05 347 PRO A N 1
ATOM 2629 C CA . PRO A 1 347 ? 9.667 37.640 -26.184 1.00 81.07 347 PRO A CA 1
ATOM 2630 C C . PRO A 1 347 ? 9.444 37.628 -24.684 1.00 80.63 347 PRO A C 1
ATOM 2631 O O . PRO A 1 347 ? 9.721 38.628 -24.009 1.00 82.10 347 PRO A O 1
ATOM 2635 N N . MET A 1 348 ? 8.956 36.517 -24.140 1.00 79.05 348 MET A N 1
ATOM 2636 C CA . MET A 1 348 ? 8.662 36.480 -22.716 1.00 79.29 348 MET A CA 1
ATOM 2637 C C . MET A 1 348 ? 9.925 36.634 -21.879 1.00 78.80 348 MET A C 1
ATOM 2638 O O . MET A 1 348 ? 9.914 37.320 -20.853 1.00 80.22 348 MET A O 1
ATOM 2643 N N . VAL A 1 349 ? 11.024 36.005 -22.297 1.00 77.20 349 VAL A N 1
ATOM 2644 C CA . VAL A 1 349 ? 12.271 36.131 -21.547 1.00 77.02 349 VAL A CA 1
ATOM 2645 C C . VAL A 1 349 ? 12.734 37.580 -21.526 1.00 78.85 349 VAL A C 1
ATOM 2646 O O . VAL A 1 349 ? 13.107 38.118 -20.474 1.00 79.79 349 VAL A O 1
ATOM 2650 N N . GLN A 1 350 ? 12.708 38.238 -22.685 1.00 79.79 350 GLN A N 1
ATOM 2651 C CA . GLN A 1 350 ? 13.096 39.641 -22.747 1.00 82.06 350 GLN A CA 1
ATOM 2652 C C . GLN A 1 350 ? 12.196 40.496 -21.869 1.00 84.06 350 GLN A C 1
ATOM 2653 O O . GLN A 1 350 ? 12.662 41.443 -21.226 1.00 87.80 350 GLN A O 1
ATOM 2659 N N . LYS A 1 351 ? 10.903 40.174 -21.817 1.00 88.20 351 LYS A N 1
ATOM 2660 C CA . LYS A 1 351 ? 9.987 40.978 -21.017 1.00 88.48 351 LYS A CA 1
ATOM 2661 C C . LYS A 1 351 ? 10.244 40.792 -19.527 1.00 86.87 351 LYS A C 1
ATOM 2662 O O . LYS A 1 351 ? 10.314 41.768 -18.775 1.00 89.93 351 LYS A O 1
ATOM 2668 N N . LYS A 1 352 ? 10.388 39.543 -19.082 1.00 84.60 352 LYS A N 1
ATOM 2669 C CA . LYS A 1 352 ? 10.619 39.292 -17.664 1.00 85.09 352 LYS A CA 1
ATOM 2670 C C . LYS A 1 352 ? 11.943 39.883 -17.204 1.00 85.44 352 LYS A C 1
ATOM 2671 O O . LYS A 1 352 ? 12.021 40.468 -16.120 1.00 87.55 352 LYS A O 1
ATOM 2677 N N . VAL A 1 353 ? 12.998 39.737 -18.008 1.00 83.79 353 VAL A N 1
ATOM 2678 C CA . VAL A 1 353 ? 14.284 40.329 -17.643 1.00 84.40 353 VAL A CA 1
ATOM 2679 C C . VAL A 1 353 ? 14.172 41.846 -17.604 1.00 87.30 353 VAL A C 1
ATOM 2680 O O . VAL A 1 353 ? 14.585 42.499 -16.634 1.00 89.13 353 VAL A O 1
ATOM 2684 N N . ALA A 1 354 ? 13.596 42.425 -18.658 1.00 88.16 354 ALA A N 1
ATOM 2685 C CA . ALA A 1 354 ? 13.465 43.874 -18.738 1.00 91.45 354 ALA A CA 1
ATOM 2686 C C . ALA A 1 354 ? 12.659 44.430 -17.576 1.00 94.13 354 ALA A C 1
ATOM 2687 O O . ALA A 1 354 ? 12.938 45.535 -17.099 1.00 97.03 354 ALA A O 1
ATOM 2689 N N . GLU A 1 355 ? 11.664 43.683 -17.105 1.00 93.65 355 GLU A N 1
ATOM 2690 C CA . GLU A 1 355 ? 10.856 44.156 -15.992 1.00 96.78 355 GLU A CA 1
ATOM 2691 C C . GLU A 1 355 ? 11.536 43.921 -14.653 1.00 97.04 355 GLU A C 1
ATOM 2692 O O . GLU A 1 355 ? 11.301 44.683 -13.711 1.00 100.48 355 GLU A O 1
ATOM 2698 N N . PHE A 1 356 ? 12.373 42.887 -14.540 1.00 93.96 356 PHE A N 1
ATOM 2699 C CA . PHE A 1 356 ? 13.198 42.760 -13.345 1.00 94.58 356 PHE A CA 1
ATOM 2700 C C . PHE A 1 356 ? 14.129 43.954 -13.210 1.00 96.48 356 PHE A C 1
ATOM 2701 O O . PHE A 1 356 ? 14.224 44.561 -12.138 1.00 99.39 356 PHE A O 1
ATOM 2709 N N . PHE A 1 357 ? 14.836 44.304 -14.287 1.00 95.25 357 PHE A N 1
ATOM 2710 C CA . PHE A 1 357 ? 15.765 45.421 -14.186 1.00 97.29 357 PHE A CA 1
ATOM 2711 C C . PHE A 1 357 ? 15.102 46.772 -14.417 1.00 100.89 357 PHE A C 1
ATOM 2712 O O . PHE A 1 357 ? 15.769 47.801 -14.249 1.00 103.31 357 PHE A O 1
ATOM 2720 N N . GLY A 1 358 ? 13.816 46.795 -14.767 1.00 101.73 358 GLY A N 1
ATOM 2721 C CA . GLY A 1 358 ? 13.167 48.044 -15.125 1.00 105.53 358 GLY A CA 1
ATOM 2722 C C . GLY A 1 358 ? 13.868 48.782 -16.240 1.00 105.97 358 GLY A C 1
ATOM 2723 O O . GLY A 1 358 ? 13.855 50.017 -16.265 1.00 114.36 358 GLY A O 1
ATOM 2724 N N . LYS A 1 359 ? 14.496 48.054 -17.160 1.00 102.56 359 LYS A N 1
ATOM 2725 C CA . LYS A 1 359 ? 15.351 48.654 -18.172 1.00 103.18 359 LYS A CA 1
ATOM 2726 C C . LYS A 1 359 ? 15.365 47.771 -19.412 1.00 100.22 359 LYS A C 1
ATOM 2727 O O . LYS A 1 359 ? 15.254 46.547 -19.319 1.00 96.88 359 LYS A O 1
ATOM 2733 N N . GLU A 1 360 ? 15.506 48.396 -20.572 1.00 101.90 360 GLU A N 1
ATOM 2734 C CA . GLU A 1 360 ? 15.477 47.606 -21.800 1.00 99.76 360 GLU A CA 1
ATOM 2735 C C . GLU A 1 360 ? 16.873 47.098 -22.141 1.00 97.94 360 GLU A C 1
ATOM 2736 O O . GLU A 1 360 ? 17.818 47.895 -22.193 1.00 100.04 360 GLU A O 1
ATOM 2742 N N . PRO A 1 361 ? 17.041 45.798 -22.379 1.00 94.53 361 PRO A N 1
ATOM 2743 C CA . PRO A 1 361 ? 18.363 45.285 -22.748 1.00 93.39 361 PRO A CA 1
ATOM 2744 C C . PRO A 1 361 ? 18.837 45.873 -24.068 1.00 95.76 361 PRO A C 1
ATOM 2745 O O . PRO A 1 361 ? 18.051 46.353 -24.886 1.00 97.58 361 PRO A O 1
ATOM 2749 N N . ARG A 1 362 ? 20.153 45.839 -24.261 1.00 96.22 362 ARG A N 1
ATOM 2750 C CA . ARG A 1 362 ? 20.764 46.365 -25.474 1.00 99.03 362 ARG A CA 1
ATOM 2751 C C . ARG A 1 362 ? 20.256 45.607 -26.698 1.00 98.36 362 ARG A C 1
ATOM 2752 O O . ARG A 1 362 ? 19.775 44.476 -26.604 1.00 100.25 362 ARG A O 1
ATOM 2760 N N . LYS A 1 363 ? 20.363 46.247 -27.866 1.00 116.61 363 LYS A N 1
ATOM 2761 C CA . LYS A 1 363 ? 19.911 45.642 -29.111 1.00 126.43 363 LYS A CA 1
ATOM 2762 C C . LYS A 1 363 ? 21.024 45.394 -30.120 1.00 137.46 363 LYS A C 1
ATOM 2763 O O . LYS A 1 363 ? 20.762 44.791 -31.167 1.00 147.75 363 LYS A O 1
ATOM 2769 N N . ASP A 1 364 ? 22.255 45.810 -29.828 1.00 115.76 364 ASP A N 1
ATOM 2770 C CA . ASP A 1 364 ? 23.369 45.687 -30.759 1.00 118.88 364 ASP A CA 1
ATOM 2771 C C . ASP A 1 364 ? 24.281 44.511 -30.425 1.00 120.09 364 ASP A C 1
ATOM 2772 O O . ASP A 1 364 ? 25.478 44.545 -30.729 1.00 129.86 364 ASP A O 1
ATOM 2777 N N . VAL A 1 365 ? 23.734 43.465 -29.812 1.00 121.92 365 VAL A N 1
ATOM 2778 C CA . VAL A 1 365 ? 24.495 42.284 -29.426 1.00 113.20 365 VAL A CA 1
ATOM 2779 C C . VAL A 1 365 ? 23.941 41.088 -30.185 1.00 117.80 365 VAL A C 1
ATOM 2780 O O . VAL A 1 365 ? 22.733 40.834 -30.150 1.00 122.05 365 VAL A O 1
ATOM 2784 N N . ASN A 1 366 ? 24.820 40.367 -30.876 1.00 120.05 366 ASN A N 1
ATOM 2785 C CA . ASN A 1 366 ? 24.435 39.117 -31.514 1.00 119.01 366 ASN A CA 1
ATOM 2786 C C . ASN A 1 366 ? 24.591 37.986 -30.506 1.00 126.05 366 ASN A C 1
ATOM 2787 O O . ASN A 1 366 ? 25.717 37.558 -30.225 1.00 135.35 366 ASN A O 1
ATOM 2792 N N . PRO A 1 367 ? 23.493 37.480 -29.939 1.00 124.54 367 PRO A N 1
ATOM 2793 C CA . PRO A 1 367 ? 23.617 36.416 -28.930 1.00 123.21 367 PRO A CA 1
ATOM 2794 C C . PRO A 1 367 ? 24.213 35.132 -29.471 1.00 139.54 367 PRO A C 1
ATOM 2795 O O . PRO A 1 367 ? 24.732 34.330 -28.684 1.00 141.83 367 PRO A O 1
ATOM 2799 N N . ASP A 1 368 ? 24.174 34.916 -30.785 1.00 146.50 368 ASP A N 1
ATOM 2800 C CA . ASP A 1 368 ? 24.692 33.672 -31.341 1.00 145.86 368 ASP A CA 1
ATOM 2801 C C . ASP A 1 368 ? 26.195 33.728 -31.592 1.00 139.65 368 ASP A C 1
ATOM 2802 O O . ASP A 1 368 ? 26.843 32.677 -31.652 1.00 147.25 368 ASP A O 1
ATOM 2807 N N . GLU A 1 369 ? 26.771 34.926 -31.733 1.00 113.63 369 GLU A N 1
ATOM 2808 C CA . GLU A 1 369 ? 28.164 35.065 -32.140 1.00 106.71 369 GLU A CA 1
ATOM 2809 C C . GLU A 1 369 ? 29.050 35.789 -31.135 1.00 108.34 369 GLU A C 1
ATOM 2810 O O . GLU A 1 369 ? 30.258 35.885 -31.368 1.00 107.64 369 GLU A O 1
ATOM 2816 N N . ALA A 1 370 ? 28.504 36.285 -30.024 1.00 93.28 370 ALA A N 1
ATOM 2817 C CA . ALA A 1 370 ? 29.299 37.124 -29.132 1.00 84.01 370 ALA A CA 1
ATOM 2818 C C . ALA A 1 370 ? 30.269 36.304 -28.285 1.00 83.13 370 ALA A C 1
ATOM 2819 O O . ALA A 1 370 ? 31.408 36.731 -28.049 1.00 83.65 370 ALA A O 1
ATOM 2821 N N . VAL A 1 371 ? 29.837 35.134 -27.814 1.00 95.98 371 VAL A N 1
ATOM 2822 C CA . VAL A 1 371 ? 30.696 34.319 -26.959 1.00 92.10 371 VAL A CA 1
ATOM 2823 C C . VAL A 1 371 ? 31.974 33.942 -27.698 1.00 94.13 371 VAL A C 1
ATOM 2824 O O . VAL A 1 371 ? 33.087 34.103 -27.179 1.00 93.58 371 VAL A O 1
ATOM 2828 N N . ALA A 1 372 ? 31.834 33.466 -28.937 1.00 102.51 372 ALA A N 1
ATOM 2829 C CA . ALA A 1 372 ? 32.988 32.979 -29.685 1.00 103.79 372 ALA A CA 1
ATOM 2830 C C . ALA A 1 372 ? 33.998 34.089 -29.939 1.00 100.33 372 ALA A C 1
ATOM 2831 O O . ALA A 1 372 ? 35.202 33.910 -29.722 1.00 100.25 372 ALA A O 1
ATOM 2833 N N . ILE A 1 373 ? 33.529 35.243 -30.411 1.00 98.57 373 ILE A N 1
ATOM 2834 C CA . ILE A 1 373 ? 34.445 36.346 -30.679 1.00 100.25 373 ILE A CA 1
ATOM 2835 C C . ILE A 1 373 ? 35.126 36.788 -29.390 1.00 100.21 373 ILE A C 1
ATOM 2836 O O . ILE A 1 373 ? 36.318 37.127 -29.384 1.00 102.60 373 ILE A O 1
ATOM 2841 N N . GLY A 1 374 ? 34.396 36.748 -28.271 1.00 97.15 374 GLY A N 1
ATOM 2842 C CA . GLY A 1 374 ? 35.033 36.985 -26.985 1.00 90.40 374 GLY A CA 1
ATOM 2843 C C . GLY A 1 374 ? 36.170 36.017 -26.709 1.00 89.34 374 GLY A C 1
ATOM 2844 O O . GLY A 1 374 ? 37.241 36.417 -26.241 1.00 88.82 374 GLY A O 1
ATOM 2845 N N . ALA A 1 375 ? 35.955 34.730 -27.001 1.00 86.07 375 ALA A N 1
ATOM 2846 C CA . ALA A 1 375 ? 37.014 33.743 -26.807 1.00 86.96 375 ALA A CA 1
ATOM 2847 C C . ALA A 1 375 ? 38.223 34.049 -27.680 1.00 94.96 375 ALA A C 1
ATOM 2848 O O . ALA A 1 375 ? 39.369 33.979 -27.216 1.00 106.24 375 ALA A O 1
ATOM 2850 N N . ALA A 1 376 ? 37.985 34.381 -28.952 1.00 91.40 376 ALA A N 1
ATOM 2851 C CA . ALA A 1 376 ? 39.082 34.742 -29.845 1.00 94.55 376 ALA A CA 1
ATOM 2852 C C . ALA A 1 376 ? 39.896 35.893 -29.275 1.00 95.27 376 ALA A C 1
ATOM 2853 O O . ALA A 1 376 ? 41.133 35.845 -29.242 1.00 97.38 376 ALA A O 1
ATOM 2855 N N . VAL A 1 377 ? 39.213 36.937 -28.806 1.00 93.80 377 VAL A N 1
ATOM 2856 C CA . VAL A 1 377 ? 39.920 38.071 -28.221 1.00 94.65 377 VAL A CA 1
ATOM 2857 C C . VAL A 1 377 ? 40.737 37.630 -27.012 1.00 94.27 377 VAL A C 1
ATOM 2858 O O . VAL A 1 377 ? 41.880 38.064 -26.834 1.00 96.40 377 VAL A O 1
ATOM 2862 N N . GLN A 1 378 ? 40.173 36.763 -26.165 1.00 92.94 378 GLN A N 1
ATOM 2863 C CA . GLN A 1 378 ? 40.937 36.256 -25.024 1.00 91.84 378 GLN A CA 1
ATOM 2864 C C . GLN A 1 378 ? 42.222 35.573 -25.482 1.00 94.28 378 GLN A C 1
ATOM 2865 O O . GLN A 1 378 ? 43.299 35.798 -24.912 1.00 101.01 378 GLN A O 1
ATOM 2871 N N . GLY A 1 379 ? 42.129 34.734 -26.517 1.00 95.04 379 GLY A N 1
ATOM 2872 C CA . GLY A 1 379 ? 43.339 34.168 -27.094 1.00 98.03 379 GLY A CA 1
ATOM 2873 C C . GLY A 1 379 ? 44.328 35.237 -27.511 1.00 101.04 379 GLY A C 1
ATOM 2874 O O . GLY A 1 379 ? 45.536 35.107 -27.288 1.00 103.40 379 GLY A O 1
ATOM 2875 N N . GLY A 1 380 ? 43.826 36.324 -28.101 1.00 101.21 380 GLY A N 1
ATOM 2876 C CA . GLY A 1 380 ? 44.694 37.447 -28.417 1.00 104.11 380 GLY A CA 1
ATOM 2877 C C . GLY A 1 380 ? 45.389 38.016 -27.195 1.00 104.34 380 GLY A C 1
ATOM 2878 O O . GLY A 1 380 ? 46.558 38.402 -27.257 1.00 107.48 380 GLY A O 1
ATOM 2879 N N . VAL A 1 381 ? 44.675 38.090 -26.068 1.00 107.20 381 VAL A N 1
ATOM 2880 C CA . VAL A 1 381 ? 45.293 38.562 -24.833 1.00 106.31 381 VAL A CA 1
ATOM 2881 C C . VAL A 1 381 ? 46.408 37.622 -24.418 1.00 103.32 381 VAL A C 1
ATOM 2882 O O . VAL A 1 381 ? 47.463 38.054 -23.939 1.00 105.78 381 VAL A O 1
ATOM 2886 N N . LEU A 1 382 ? 46.191 36.320 -24.594 1.00 102.23 382 LEU A N 1
ATOM 2887 C CA . LEU A 1 382 ? 47.203 35.358 -24.182 1.00 103.80 382 LEU A CA 1
ATOM 2888 C C . LEU A 1 382 ? 48.444 35.448 -25.057 1.00 107.97 382 LEU A C 1
ATOM 2889 O O . LEU A 1 382 ? 49.567 35.307 -24.560 1.00 110.39 382 LEU A O 1
ATOM 2894 N N . THR A 1 383 ? 48.271 35.684 -26.360 1.00 117.97 383 THR A N 1
ATOM 2895 C CA . THR A 1 383 ? 49.434 35.825 -27.233 1.00 126.63 383 THR A CA 1
ATOM 2896 C C . THR A 1 383 ? 50.113 37.178 -27.047 1.00 127.95 383 THR A C 1
ATOM 2897 O O . THR A 1 383 ? 51.335 37.249 -26.876 1.00 130.93 383 THR A O 1
ATOM 2901 N N . GLY A 1 384 ? 49.339 38.259 -27.083 1.00 122.05 384 GLY A N 1
ATOM 2902 C CA . GLY A 1 384 ? 49.889 39.587 -26.907 1.00 121.16 384 GLY A CA 1
ATOM 2903 C C . GLY A 1 384 ? 49.372 40.591 -27.914 1.00 118.20 384 GLY A C 1
ATOM 2904 O O . GLY A 1 384 ? 49.629 41.792 -27.788 1.00 119.36 384 GLY A O 1
ATOM 2905 N N . ASP A 1 385 ? 48.630 40.115 -28.916 1.00 122.77 385 ASP A N 1
ATOM 2906 C CA . ASP A 1 385 ? 48.140 41.003 -29.965 1.00 135.07 385 ASP A CA 1
ATOM 2907 C C . ASP A 1 385 ? 47.141 42.029 -29.446 1.00 132.60 385 ASP A C 1
ATOM 2908 O O . ASP A 1 385 ? 46.960 43.073 -30.080 1.00 136.69 385 ASP A O 1
ATOM 2913 N N . VAL A 1 386 ? 46.486 41.762 -28.322 1.00 129.92 386 VAL A N 1
ATOM 2914 C CA . VAL A 1 386 ? 45.712 42.772 -27.610 1.00 123.60 386 VAL A CA 1
ATOM 2915 C C . VAL A 1 386 ? 46.287 42.884 -26.207 1.00 127.99 386 VAL A C 1
ATOM 2916 O O . VAL A 1 386 ? 46.289 41.906 -25.449 1.00 125.71 386 VAL A O 1
ATOM 2920 N N . LYS A 1 387 ? 46.803 44.068 -25.878 1.00 123.82 387 LYS A N 1
ATOM 2921 C CA . LYS A 1 387 ? 47.428 44.332 -24.591 1.00 128.99 387 LYS A CA 1
ATOM 2922 C C . LYS A 1 387 ? 46.601 45.248 -23.702 1.00 134.57 387 LYS A C 1
ATOM 2923 O O . LYS A 1 387 ? 46.999 45.506 -22.563 1.00 143.75 387 LYS A O 1
ATOM 2929 N N . ASP A 1 388 ? 45.475 45.754 -24.185 1.00 134.19 388 ASP A N 1
ATOM 2930 C CA . ASP A 1 388 ? 44.720 46.771 -23.470 1.00 132.49 388 ASP A CA 1
ATOM 2931 C C . ASP A 1 388 ? 43.613 46.204 -22.590 1.00 123.98 388 ASP A C 1
ATOM 2932 O O . ASP A 1 388 ? 42.842 46.981 -22.018 1.00 123.52 388 ASP A O 1
ATOM 2937 N N . VAL A 1 389 ? 43.506 44.885 -22.456 1.00 115.27 389 VAL A N 1
ATOM 2938 C CA . VAL A 1 389 ? 42.379 44.274 -21.764 1.00 112.13 389 VAL A CA 1
ATOM 2939 C C . VAL A 1 389 ? 42.892 43.263 -20.748 1.00 119.45 389 VAL A C 1
ATOM 2940 O O . VAL A 1 389 ? 43.810 42.488 -21.039 1.00 129.15 389 VAL A O 1
ATOM 2944 N N . LEU A 1 390 ? 42.303 43.282 -19.553 1.00 110.54 390 LEU A N 1
ATOM 2945 C CA . LEU A 1 390 ? 42.554 42.289 -18.520 1.00 107.72 390 LEU A CA 1
ATOM 2946 C C . LEU A 1 390 ? 41.223 41.797 -17.983 1.00 94.99 390 LEU A C 1
ATOM 2947 O O . LEU A 1 390 ? 40.285 42.582 -17.803 1.00 93.18 390 LEU A O 1
ATOM 2952 N N . LEU A 1 391 ? 41.148 40.498 -17.719 1.00 96.52 391 LEU A N 1
ATOM 2953 C CA . LEU A 1 391 ? 39.928 39.866 -17.244 1.00 91.23 391 LEU A CA 1
ATOM 2954 C C . LEU A 1 391 ? 40.173 39.254 -15.874 1.00 101.98 391 LEU A C 1
ATOM 2955 O O . LEU A 1 391 ? 41.087 38.440 -15.708 1.00 110.14 391 LEU A O 1
ATOM 2960 N N . LEU A 1 392 ? 39.349 39.645 -14.905 1.00 96.89 392 LEU A N 1
ATOM 2961 C CA . LEU A 1 392 ? 39.402 39.138 -13.536 1.00 93.68 392 LEU A CA 1
ATOM 2962 C C . LEU A 1 392 ? 38.130 38.336 -13.297 1.00 88.92 392 LEU A C 1
ATOM 2963 O O . LEU A 1 392 ? 37.071 38.911 -13.023 1.00 86.30 392 LEU A O 1
ATOM 2968 N N . ASP A 1 393 ? 38.231 37.019 -13.408 1.00 87.57 393 ASP A N 1
ATOM 2969 C CA . ASP A 1 393 ? 37.103 36.134 -13.176 1.00 96.23 393 ASP A CA 1
ATOM 2970 C C . ASP A 1 393 ? 37.166 35.586 -11.758 1.00 102.53 393 ASP A C 1
ATOM 2971 O O . ASP A 1 393 ? 38.163 35.733 -11.047 1.00 111.17 393 ASP A O 1
ATOM 2976 N N . VAL A 1 394 ? 36.073 34.948 -11.351 1.00 89.45 394 VAL A N 1
ATOM 2977 C CA . VAL A 1 394 ? 35.912 34.448 -9.997 1.00 92.38 394 VAL A CA 1
ATOM 2978 C C . VAL A 1 394 ? 35.506 32.985 -10.066 1.00 93.15 394 VAL A C 1
ATOM 2979 O O . VAL A 1 394 ? 35.146 32.468 -11.122 1.00 86.45 394 VAL A O 1
ATOM 2983 N N . THR A 1 395 ? 35.576 32.319 -8.922 1.00 115.48 395 THR A N 1
ATOM 2984 C CA . THR A 1 395 ? 35.012 30.982 -8.999 1.00 110.96 395 THR A CA 1
ATOM 2985 C C . THR A 1 395 ? 33.558 31.003 -8.539 1.00 99.53 395 THR A C 1
ATOM 2986 O O . THR A 1 395 ? 33.207 31.743 -7.618 1.00 90.84 395 THR A O 1
ATOM 2990 N N . PRO A 1 396 ? 32.673 30.234 -9.176 1.00 88.51 396 PRO A N 1
ATOM 2991 C CA . PRO A 1 396 ? 31.242 30.361 -8.868 1.00 87.52 396 PRO A CA 1
ATOM 2992 C C . PRO A 1 396 ? 30.794 29.614 -7.627 1.00 87.80 396 PRO A C 1
ATOM 2993 O O . PRO A 1 396 ? 29.723 29.934 -7.093 1.00 91.88 396 PRO A O 1
ATOM 2997 N N . LEU A 1 397 ? 31.568 28.650 -7.144 1.00 81.33 397 LEU A N 1
ATOM 2998 C CA . LEU A 1 397 ? 31.134 27.766 -6.075 1.00 82.66 397 LEU A CA 1
ATOM 2999 C C . LEU A 1 397 ? 32.113 27.815 -4.915 1.00 82.75 397 LEU A C 1
ATOM 3000 O O . LEU A 1 397 ? 33.328 27.874 -5.120 1.00 85.81 397 LEU A O 1
ATOM 3005 N N . SER A 1 398 ? 31.577 27.781 -3.699 1.00 84.25 398 SER A N 1
ATOM 3006 C CA . SER A 1 398 ? 32.414 27.702 -2.512 1.00 86.41 398 SER A CA 1
ATOM 3007 C C . SER A 1 398 ? 33.104 26.349 -2.444 1.00 86.77 398 SER A C 1
ATOM 3008 O O . SER A 1 398 ? 32.485 25.307 -2.675 1.00 86.16 398 SER A O 1
ATOM 3011 N N . LEU A 1 399 ? 34.394 26.366 -2.124 1.00 88.03 399 LEU A N 1
ATOM 3012 C CA . LEU A 1 399 ? 35.190 25.153 -1.989 1.00 91.59 399 LEU A CA 1
ATOM 3013 C C . LEU A 1 399 ? 35.455 24.911 -0.513 1.00 99.26 399 LEU A C 1
ATOM 3014 O O . LEU A 1 399 ? 36.031 25.770 0.160 1.00 110.00 399 LEU A O 1
ATOM 3019 N N . GLY A 1 400 ? 35.053 23.743 -0.017 1.00 105.99 400 GLY A N 1
ATOM 3020 C CA . GLY A 1 400 ? 35.235 23.439 1.386 1.00 108.68 400 GLY A CA 1
ATOM 3021 C C . GLY A 1 400 ? 35.542 21.973 1.600 1.00 111.79 400 GLY A C 1
ATOM 3022 O O . GLY A 1 400 ? 35.659 21.195 0.652 1.00 114.16 400 GLY A O 1
ATOM 3023 N N . ILE A 1 401 ? 35.676 21.604 2.871 1.00 98.68 401 ILE A N 1
ATOM 3024 C CA . ILE A 1 401 ? 35.956 20.236 3.275 1.00 100.10 401 ILE A CA 1
ATOM 3025 C C . ILE A 1 401 ? 34.856 19.779 4.220 1.00 101.64 401 ILE A C 1
ATOM 3026 O O . ILE A 1 401 ? 34.183 20.585 4.865 1.00 102.52 401 ILE A O 1
ATOM 3031 N N . GLU A 1 402 ? 34.674 18.464 4.293 1.00 102.23 402 GLU A N 1
ATOM 3032 C CA . GLU A 1 402 ? 33.691 17.878 5.191 1.00 104.12 402 GLU A CA 1
ATOM 3033 C C . GLU A 1 402 ? 34.315 17.682 6.562 1.00 107.81 402 GLU A C 1
ATOM 3034 O O . GLU A 1 402 ? 35.407 17.116 6.675 1.00 108.91 402 GLU A O 1
ATOM 3040 N N . THR A 1 403 ? 33.629 18.152 7.596 1.00 113.16 403 THR A N 1
ATOM 3041 C CA . THR A 1 403 ? 34.087 18.017 8.969 1.00 121.40 403 THR A CA 1
ATOM 3042 C C . THR A 1 403 ? 33.140 17.105 9.740 1.00 134.52 403 THR A C 1
ATOM 3043 O O . THR A 1 403 ? 32.227 16.497 9.175 1.00 137.60 403 THR A O 1
ATOM 3047 N N . MET A 1 404 ? 33.366 17.021 11.049 1.00 138.38 404 MET A N 1
ATOM 3048 C CA . MET A 1 404 ? 32.606 16.098 11.881 1.00 140.32 404 MET A CA 1
ATOM 3049 C C . MET A 1 404 ? 31.119 16.419 11.828 1.00 132.01 404 MET A C 1
ATOM 3050 O O . MET A 1 404 ? 30.713 17.584 11.838 1.00 128.95 404 MET A O 1
ATOM 3055 N N . GLY A 1 405 ? 30.304 15.368 11.763 1.00 135.38 405 GLY A N 1
ATOM 3056 C CA . GLY A 1 405 ? 28.866 15.506 11.737 1.00 133.65 405 GLY A CA 1
ATOM 3057 C C . GLY A 1 405 ? 28.258 15.671 10.363 1.00 129.05 405 GLY A C 1
ATOM 3058 O O . GLY A 1 405 ? 27.030 15.774 10.259 1.00 127.66 405 GLY A O 1
ATOM 3059 N N . GLY A 1 406 ? 29.069 15.694 9.308 1.00 129.47 406 GLY A N 1
ATOM 3060 C CA . GLY A 1 406 ? 28.573 15.926 7.970 1.00 124.81 406 GLY A CA 1
ATOM 3061 C C . GLY A 1 406 ? 28.472 17.381 7.571 1.00 121.11 406 GLY A C 1
ATOM 3062 O O . GLY A 1 406 ? 28.116 17.668 6.422 1.00 115.66 406 GLY A O 1
ATOM 3063 N N . VAL A 1 407 ? 28.765 18.308 8.483 1.00 113.40 407 VAL A N 1
ATOM 3064 C CA . VAL A 1 407 ? 28.751 19.725 8.152 1.00 112.70 407 VAL A CA 1
ATOM 3065 C C . VAL A 1 407 ? 29.929 20.043 7.240 1.00 112.31 407 VAL A C 1
ATOM 3066 O O . VAL A 1 407 ? 30.982 19.394 7.296 1.00 117.07 407 VAL A O 1
ATOM 3070 N N . MET A 1 408 ? 29.750 21.037 6.378 1.00 116.03 408 MET A N 1
ATOM 3071 C CA . MET A 1 408 ? 30.792 21.470 5.464 1.00 114.09 408 MET A CA 1
ATOM 3072 C C . MET A 1 408 ? 31.419 22.767 5.961 1.00 112.12 408 MET A C 1
ATOM 3073 O O . MET A 1 408 ? 30.743 23.628 6.529 1.00 110.03 408 MET A O 1
ATOM 3078 N N . THR A 1 409 ? 32.725 22.893 5.738 1.00 109.33 409 THR A N 1
ATOM 3079 C CA . THR A 1 409 ? 33.521 24.022 6.202 1.00 110.90 409 THR A CA 1
ATOM 3080 C C . THR A 1 409 ? 34.187 24.680 5.004 1.00 106.45 409 THR A C 1
ATOM 3081 O O . THR A 1 409 ? 34.954 24.032 4.285 1.00 102.44 409 THR A O 1
ATOM 3085 N N . THR A 1 410 ? 33.906 25.965 4.802 1.00 104.02 410 THR A N 1
ATOM 3086 C CA . THR A 1 410 ? 34.368 26.674 3.616 1.00 99.38 410 THR A CA 1
ATOM 3087 C C . THR A 1 410 ? 35.822 27.104 3.768 1.00 100.81 410 THR A C 1
ATOM 3088 O O . THR A 1 410 ? 36.192 27.745 4.756 1.00 103.65 410 THR A O 1
ATOM 3092 N N . LEU A 1 411 ? 36.643 26.746 2.782 1.00 99.47 411 LEU A N 1
ATOM 3093 C CA . LEU A 1 411 ? 38.017 27.217 2.670 1.00 100.64 411 LEU A CA 1
ATOM 3094 C C . LEU A 1 411 ? 38.157 28.384 1.707 1.00 104.37 411 LEU A C 1
ATOM 3095 O O . LEU A 1 411 ? 38.915 29.319 1.978 1.00 114.15 411 LEU A O 1
ATOM 3100 N N . ILE A 1 412 ? 37.450 28.343 0.578 1.00 97.96 412 ILE A N 1
ATOM 3101 C CA . ILE A 1 412 ? 37.431 29.433 -0.391 1.00 94.20 412 ILE A CA 1
ATOM 3102 C C . ILE A 1 412 ? 35.978 29.688 -0.766 1.00 92.21 412 ILE A C 1
ATOM 3103 O O . ILE A 1 412 ? 35.315 28.806 -1.324 1.00 90.40 412 ILE A O 1
ATOM 3108 N N . ALA A 1 413 ? 35.482 30.882 -0.459 1.00 98.31 413 ALA A N 1
ATOM 3109 C CA . ALA A 1 413 ? 34.078 31.188 -0.671 1.00 98.96 413 ALA A CA 1
ATOM 3110 C C . ALA A 1 413 ? 33.805 31.511 -2.135 1.00 94.03 413 ALA A C 1
ATOM 3111 O O . ALA A 1 413 ? 34.706 31.852 -2.905 1.00 100.24 413 ALA A O 1
ATOM 3113 N N . LYS A 1 414 ? 32.532 31.398 -2.510 1.00 87.41 414 LYS A N 1
ATOM 3114 C CA . LYS A 1 414 ? 32.119 31.697 -3.871 1.00 85.13 414 LYS A CA 1
ATOM 3115 C C . LYS A 1 414 ? 32.393 33.157 -4.203 1.00 85.41 414 LYS A C 1
ATOM 3116 O O . LYS A 1 414 ? 32.467 34.015 -3.321 1.00 87.31 414 LYS A O 1
ATOM 3122 N N . ASN A 1 415 ? 32.555 33.426 -5.498 1.00 85.39 415 ASN A N 1
ATOM 3123 C CA . ASN A 1 415 ? 32.838 34.753 -6.035 1.00 92.50 415 ASN A CA 1
ATOM 3124 C C . ASN A 1 415 ? 34.199 35.291 -5.600 1.00 96.31 415 ASN A C 1
ATOM 3125 O O . ASN A 1 415 ? 34.406 36.508 -5.583 1.00 107.03 415 ASN A O 1
ATOM 3130 N N . THR A 1 416 ? 35.138 34.413 -5.251 1.00 93.37 416 THR A N 1
ATOM 3131 C CA . THR A 1 416 ? 36.509 34.825 -4.976 1.00 91.23 416 THR A CA 1
ATOM 3132 C C . THR A 1 416 ? 37.268 34.980 -6.287 1.00 92.64 416 THR A C 1
ATOM 3133 O O . THR A 1 416 ? 37.221 34.094 -7.145 1.00 98.41 416 THR A O 1
ATOM 3137 N N . THR A 1 417 ? 37.966 36.103 -6.444 1.00 93.90 417 THR A N 1
ATOM 3138 C CA . THR A 1 417 ? 38.715 36.348 -7.670 1.00 90.70 417 THR A CA 1
ATOM 3139 C C . THR A 1 417 ? 39.806 35.300 -7.846 1.00 89.39 417 THR A C 1
ATOM 3140 O O . THR A 1 417 ? 40.499 34.936 -6.894 1.00 93.65 417 THR A O 1
ATOM 3144 N N . ILE A 1 418 ? 39.948 34.809 -9.072 1.00 88.08 418 ILE A N 1
ATOM 3145 C CA . ILE A 1 418 ? 40.915 33.763 -9.375 1.00 88.69 418 ILE A CA 1
ATOM 3146 C C . ILE A 1 418 ? 41.959 34.290 -10.358 1.00 89.97 418 ILE A C 1
ATOM 3147 O O . ILE A 1 418 ? 41.681 35.232 -11.100 1.00 96.40 418 ILE A O 1
ATOM 3152 N N . PRO A 1 419 ? 43.166 33.690 -10.376 1.00 98.46 419 PRO A N 1
ATOM 3153 C CA . PRO A 1 419 ? 43.668 32.565 -9.575 1.00 98.62 419 PRO A CA 1
ATOM 3154 C C . PRO A 1 419 ? 43.794 32.908 -8.100 1.00 102.33 419 PRO A C 1
ATOM 3155 O O . PRO A 1 419 ? 43.985 34.073 -7.761 1.00 99.38 419 PRO A O 1
ATOM 3159 N N . THR A 1 420 ? 43.676 31.907 -7.233 1.00 104.58 420 THR A N 1
ATOM 3160 C CA . THR A 1 420 ? 43.749 32.149 -5.801 1.00 110.26 420 THR A CA 1
ATOM 3161 C C . THR A 1 420 ? 44.346 30.927 -5.125 1.00 106.75 420 THR A C 1
ATOM 3162 O O . THR A 1 420 ? 44.349 29.824 -5.677 1.00 96.70 420 THR A O 1
ATOM 3166 N N . LYS A 1 421 ? 44.860 31.144 -3.917 1.00 122.23 421 LYS A N 1
ATOM 3167 C CA . LYS A 1 421 ? 45.505 30.097 -3.142 1.00 128.59 421 LYS A CA 1
ATOM 3168 C C . LYS A 1 421 ? 45.022 30.195 -1.704 1.00 122.92 421 LYS A C 1
ATOM 3169 O O . LYS A 1 421 ? 44.764 31.289 -1.198 1.00 125.98 421 LYS A O 1
ATOM 3175 N N . HIS A 1 422 ? 44.884 29.042 -1.053 1.00 116.22 422 HIS A N 1
ATOM 3176 C CA . HIS A 1 422 ? 44.521 29.020 0.360 1.00 117.36 422 HIS A CA 1
ATOM 3177 C C . HIS A 1 422 ? 45.175 27.825 1.035 1.00 118.91 422 HIS A C 1
ATOM 3178 O O . HIS A 1 422 ? 44.964 26.685 0.616 1.00 120.10 422 HIS A O 1
ATOM 3185 N N . SER A 1 423 ? 45.952 28.087 2.081 1.00 115.66 423 SER A N 1
ATOM 3186 C CA . SER A 1 423 ? 46.669 27.050 2.807 1.00 118.33 423 SER A CA 1
ATOM 3187 C C . SER A 1 423 ? 46.067 26.859 4.192 1.00 122.81 423 SER A C 1
ATOM 3188 O O . SER A 1 423 ? 45.588 27.811 4.816 1.00 126.75 423 SER A O 1
ATOM 3191 N N . GLN A 1 424 ? 46.097 25.616 4.670 1.00 116.52 424 GLN A N 1
ATOM 3192 C CA . GLN A 1 424 ? 45.608 25.309 6.005 1.00 118.71 424 GLN A CA 1
ATOM 3193 C C . GLN A 1 424 ? 46.412 24.153 6.579 1.00 121.42 424 GLN A C 1
ATOM 3194 O O . GLN A 1 424 ? 46.841 23.254 5.851 1.00 120.33 424 GLN A O 1
ATOM 3200 N N . VAL A 1 425 ? 46.612 24.188 7.895 1.00 127.73 425 VAL A N 1
ATOM 3201 C CA . VAL A 1 425 ? 47.417 23.201 8.603 1.00 130.08 425 VAL A CA 1
ATOM 3202 C C . VAL A 1 425 ? 46.513 22.090 9.110 1.00 129.52 425 VAL A C 1
ATOM 3203 O O . VAL A 1 425 ? 45.489 22.349 9.754 1.00 128.00 425 VAL A O 1
ATOM 3207 N N . PHE A 1 426 ? 46.895 20.854 8.816 1.00 133.31 426 PHE A N 1
ATOM 3208 C CA . PHE A 1 426 ? 46.201 19.671 9.290 1.00 131.29 426 PHE A CA 1
ATOM 3209 C C . PHE A 1 426 ? 47.158 18.832 10.122 1.00 134.39 426 PHE A C 1
ATOM 3210 O O . PHE A 1 426 ? 48.383 18.919 9.973 1.00 145.42 426 PHE A O 1
ATOM 3218 N N . SER A 1 427 ? 46.583 18.007 10.994 1.00 146.37 427 SER A N 1
ATOM 3219 C CA . SER A 1 427 ? 47.367 17.190 11.906 1.00 142.79 427 SER A CA 1
ATOM 3220 C C . SER A 1 427 ? 46.649 15.869 12.146 1.00 137.91 427 SER A C 1
ATOM 3221 O O . SER A 1 427 ? 45.527 15.650 11.685 1.00 134.64 427 SER A O 1
ATOM 3224 N N . THR A 1 428 ? 47.317 14.984 12.878 1.00 141.71 428 THR A N 1
ATOM 3225 C CA . THR A 1 428 ? 46.715 13.719 13.259 1.00 142.34 428 THR A CA 1
ATOM 3226 C C . THR A 1 428 ? 45.737 13.922 14.413 1.00 144.26 428 THR A C 1
ATOM 3227 O O . THR A 1 428 ? 45.799 14.907 15.153 1.00 155.11 428 THR A O 1
ATOM 3231 N N . ALA A 1 429 ? 44.812 12.972 14.551 1.00 159.24 429 ALA A N 1
ATOM 3232 C CA . ALA A 1 429 ? 43.838 12.990 15.633 1.00 159.11 429 ALA A CA 1
ATOM 3233 C C . ALA A 1 429 ? 44.020 11.850 16.624 1.00 157.66 429 ALA A C 1
ATOM 3234 O O . ALA A 1 429 ? 43.462 11.915 17.727 1.00 153.41 429 ALA A O 1
ATOM 3236 N N . GLU A 1 430 ? 44.787 10.821 16.271 1.00 176.31 430 GLU A N 1
ATOM 3237 C CA . GLU A 1 430 ? 45.007 9.675 17.139 1.00 184.34 430 GLU A CA 1
ATOM 3238 C C . GLU A 1 430 ? 46.487 9.319 17.137 1.00 187.12 430 GLU A C 1
ATOM 3239 O O . GLU A 1 430 ? 47.234 9.674 16.220 1.00 185.72 430 GLU A O 1
ATOM 3245 N N . ASP A 1 431 ? 46.898 8.610 18.186 1.00 186.59 431 ASP A N 1
ATOM 3246 C CA . ASP A 1 431 ? 48.285 8.188 18.321 1.00 188.35 431 ASP A CA 1
ATOM 3247 C C . ASP A 1 431 ? 48.695 7.286 17.162 1.00 194.85 431 ASP A C 1
ATOM 3248 O O . ASP A 1 431 ? 47.970 6.356 16.795 1.00 198.31 431 ASP A O 1
ATOM 3253 N N . ASN A 1 432 ? 49.863 7.574 16.585 1.00 188.81 432 ASN A N 1
ATOM 3254 C CA . ASN A 1 432 ? 50.423 6.788 15.484 1.00 174.13 432 ASN A CA 1
ATOM 3255 C C . ASN A 1 432 ? 49.438 6.673 14.323 1.00 156.17 432 ASN A C 1
ATOM 3256 O O . ASN A 1 432 ? 49.267 5.606 13.729 1.00 154.91 432 ASN A O 1
ATOM 3261 N N . GLN A 1 433 ? 48.771 7.781 14.005 1.00 152.62 433 GLN A N 1
ATOM 3262 C CA . GLN A 1 433 ? 47.865 7.803 12.863 1.00 147.45 433 GLN A CA 1
ATOM 3263 C C . GLN A 1 433 ? 48.674 7.695 11.576 1.00 149.77 433 GLN A C 1
ATOM 3264 O O . GLN A 1 433 ? 49.537 8.536 11.302 1.00 146.90 433 GLN A O 1
ATOM 3270 N N . SER A 1 434 ? 48.399 6.644 10.796 1.00 143.82 434 SER A N 1
ATOM 3271 C CA . SER A 1 434 ? 49.201 6.352 9.613 1.00 148.48 434 SER A CA 1
ATOM 3272 C C . SER A 1 434 ? 49.055 7.430 8.554 1.00 158.05 434 SER A C 1
ATOM 3273 O O . SER A 1 434 ? 49.983 7.660 7.771 1.00 162.80 434 SER A O 1
ATOM 3276 N N . ALA A 1 435 ? 47.912 8.108 8.525 1.00 154.22 435 ALA A N 1
ATOM 3277 C CA . ALA A 1 435 ? 47.493 8.849 7.346 1.00 147.71 435 ALA A CA 1
ATOM 3278 C C . ALA A 1 435 ? 46.290 9.701 7.717 1.00 142.67 435 ALA A C 1
ATOM 3279 O O . ALA A 1 435 ? 45.581 9.412 8.686 1.00 144.09 435 ALA A O 1
ATOM 3281 N N . VAL A 1 436 ? 46.069 10.763 6.944 1.00 149.40 436 VAL A N 1
ATOM 3282 C CA . VAL A 1 436 ? 44.859 11.554 7.133 1.00 145.33 436 VAL A CA 1
ATOM 3283 C C . VAL A 1 436 ? 44.148 11.685 5.794 1.00 141.03 436 VAL A C 1
ATOM 3284 O O . VAL A 1 436 ? 44.783 11.719 4.737 1.00 139.45 436 VAL A O 1
ATOM 3288 N N . THR A 1 437 ? 42.816 11.738 5.843 1.00 144.63 437 THR A N 1
ATOM 3289 C CA . THR A 1 437 ? 41.973 11.776 4.653 1.00 138.49 437 THR A CA 1
ATOM 3290 C C . THR A 1 437 ? 41.071 12.998 4.717 1.00 129.18 437 THR A C 1
ATOM 3291 O O . THR A 1 437 ? 40.355 13.191 5.705 1.00 129.50 437 THR A O 1
ATOM 3295 N N . ILE A 1 438 ? 41.096 13.813 3.662 1.00 120.86 438 ILE A N 1
ATOM 3296 C CA . ILE A 1 438 ? 40.344 15.063 3.600 1.00 116.25 438 ILE A CA 1
ATOM 3297 C C . ILE A 1 438 ? 39.294 14.944 2.505 1.00 112.68 438 ILE A C 1
ATOM 3298 O O . ILE A 1 438 ? 39.605 14.538 1.383 1.00 117.70 438 ILE A O 1
ATOM 3303 N N . HIS A 1 439 ? 38.056 15.309 2.821 1.00 110.12 439 HIS A N 1
ATOM 3304 C CA . HIS A 1 439 ? 36.953 15.248 1.866 1.00 102.06 439 HIS A CA 1
ATOM 3305 C C . HIS A 1 439 ? 36.719 16.651 1.318 1.00 100.81 439 HIS A C 1
ATOM 3306 O O . HIS A 1 439 ? 36.283 17.544 2.052 1.00 104.15 439 HIS A O 1
ATOM 3313 N N . VAL A 1 440 ? 37.012 16.849 0.035 1.00 97.19 440 VAL A N 1
ATOM 3314 C CA . VAL A 1 440 ? 36.931 18.161 -0.599 1.00 95.80 440 VAL A CA 1
ATOM 3315 C C . VAL A 1 440 ? 35.710 18.198 -1.506 1.00 92.08 440 VAL A C 1
ATOM 3316 O O . VAL A 1 440 ? 35.512 17.298 -2.339 1.00 97.09 440 VAL A O 1
ATOM 3320 N N . LEU A 1 441 ? 34.910 19.256 -1.359 1.00 91.22 441 LEU A N 1
ATOM 3321 C CA . LEU A 1 441 ? 33.638 19.394 -2.050 1.00 89.40 441 LEU A CA 1
ATOM 3322 C C . LEU A 1 441 ? 33.431 20.841 -2.483 1.00 88.57 441 LEU A C 1
ATOM 3323 O O . LEU A 1 441 ? 34.080 21.766 -1.984 1.00 90.48 441 LEU A O 1
ATOM 3328 N N . GLN A 1 442 ? 32.492 21.017 -3.412 1.00 87.91 442 GLN A N 1
ATOM 3329 C CA . GLN A 1 442 ? 32.061 22.318 -3.905 1.00 84.86 442 GLN A CA 1
ATOM 3330 C C . GLN A 1 442 ? 30.561 22.468 -3.708 1.00 84.69 442 GLN A C 1
ATOM 3331 O O . GLN A 1 442 ? 29.799 21.535 -3.977 1.00 88.11 442 GLN A O 1
ATOM 3337 N N . GLY A 1 443 ? 30.139 23.640 -3.265 1.00 95.63 443 GLY A N 1
ATOM 3338 C CA . GLY A 1 443 ? 28.723 23.920 -3.126 1.00 96.11 443 GLY A CA 1
ATOM 3339 C C . GLY A 1 443 ? 28.466 24.888 -1.990 1.00 99.84 443 GLY A C 1
ATOM 3340 O O . GLY A 1 443 ? 29.375 25.325 -1.290 1.00 104.72 443 GLY A O 1
ATOM 3341 N N . GLU A 1 444 ? 27.183 25.212 -1.821 1.00 87.01 444 GLU A N 1
ATOM 3342 C CA . GLU A 1 444 ? 26.749 26.169 -0.813 1.00 88.81 444 GLU A CA 1
ATOM 3343 C C . GLU A 1 444 ? 25.931 25.551 0.309 1.00 91.79 444 GLU A C 1
ATOM 3344 O O . GLU A 1 444 ? 25.728 26.210 1.333 1.00 101.96 444 GLU A O 1
ATOM 3350 N N . ARG A 1 445 ? 25.466 24.317 0.147 1.00 91.32 445 ARG A N 1
ATOM 3351 C CA . ARG A 1 445 ? 24.636 23.677 1.155 1.00 93.90 445 ARG A CA 1
ATOM 3352 C C . ARG A 1 445 ? 25.432 23.442 2.438 1.00 96.28 445 ARG A C 1
ATOM 3353 O O . ARG A 1 445 ? 26.665 23.408 2.440 1.00 95.78 445 ARG A O 1
ATOM 3361 N N . LYS A 1 446 ? 24.708 23.279 3.547 1.00 101.47 446 LYS A N 1
ATOM 3362 C CA . LYS A 1 446 ? 25.350 23.128 4.847 1.00 108.71 446 LYS A CA 1
ATOM 3363 C C . LYS A 1 446 ? 25.736 21.692 5.167 1.00 106.28 446 LYS A C 1
ATOM 3364 O O . LYS A 1 446 ? 26.577 21.474 6.046 1.00 110.19 446 LYS A O 1
ATOM 3370 N N . ARG A 1 447 ? 25.153 20.713 4.484 1.00 101.98 447 ARG A N 1
ATOM 3371 C CA . ARG A 1 447 ? 25.515 19.316 4.664 1.00 102.84 447 ARG A CA 1
ATOM 3372 C C . ARG A 1 447 ? 26.473 18.890 3.562 1.00 101.31 447 ARG A C 1
ATOM 3373 O O . ARG A 1 447 ? 26.273 19.226 2.392 1.00 103.09 447 ARG A O 1
ATOM 3381 N N . ALA A 1 448 ? 27.514 18.145 3.942 1.00 112.08 448 ALA A N 1
ATOM 3382 C CA . ALA A 1 448 ? 28.467 17.667 2.947 1.00 107.09 448 ALA A CA 1
ATOM 3383 C C . ALA A 1 448 ? 27.779 16.804 1.902 1.00 112.40 448 ALA A C 1
ATOM 3384 O O . ALA A 1 448 ? 28.107 16.874 0.713 1.00 112.73 448 ALA A O 1
ATOM 3386 N N . ALA A 1 449 ? 26.806 15.996 2.321 1.00 117.27 449 ALA A N 1
ATOM 3387 C CA . ALA A 1 449 ? 26.111 15.133 1.377 1.00 121.23 449 ALA A CA 1
ATOM 3388 C C . ALA A 1 449 ? 25.276 15.917 0.376 1.00 113.84 449 ALA A C 1
ATOM 3389 O O . ALA A 1 449 ? 24.948 15.383 -0.689 1.00 106.24 449 ALA A O 1
ATOM 3391 N N . ASP A 1 450 ? 24.920 17.159 0.691 1.00 110.36 450 ASP A N 1
ATOM 3392 C CA . ASP A 1 450 ? 24.121 17.989 -0.198 1.00 110.09 450 ASP A CA 1
ATOM 3393 C C . ASP A 1 450 ? 24.966 18.792 -1.177 1.00 95.62 450 ASP A C 1
ATOM 3394 O O . ASP A 1 450 ? 24.443 19.708 -1.816 1.00 91.78 450 ASP A O 1
ATOM 3399 N N . ASN A 1 451 ? 26.251 18.477 -1.312 1.00 97.31 451 ASN A N 1
ATOM 3400 C CA . ASN A 1 451 ? 27.145 19.215 -2.193 1.00 97.47 451 ASN A CA 1
ATOM 3401 C C . ASN A 1 451 ? 27.825 18.253 -3.160 1.00 102.18 451 ASN A C 1
ATOM 3402 O O . ASN A 1 451 ? 27.639 17.034 -3.101 1.00 117.73 451 ASN A O 1
ATOM 3407 N N . LYS A 1 452 ? 28.613 18.820 -4.068 1.00 98.76 452 LYS A N 1
ATOM 3408 C CA . LYS A 1 452 ? 29.314 18.050 -5.085 1.00 95.53 452 LYS A CA 1
ATOM 3409 C C . LYS A 1 452 ? 30.687 17.660 -4.556 1.00 95.96 452 LYS A C 1
ATOM 3410 O O . LYS A 1 452 ? 31.543 18.525 -4.341 1.00 100.22 452 LYS A O 1
ATOM 3416 N N . SER A 1 453 ? 30.894 16.363 -4.348 1.00 87.55 453 SER A N 1
ATOM 3417 C CA . SER A 1 453 ? 32.174 15.887 -3.848 1.00 88.81 453 SER A CA 1
ATOM 3418 C C . SER A 1 453 ? 33.227 15.944 -4.943 1.00 88.46 453 SER A C 1
ATOM 3419 O O . SER A 1 453 ? 33.055 15.364 -6.019 1.00 98.59 453 SER A O 1
ATOM 3422 N N . LEU A 1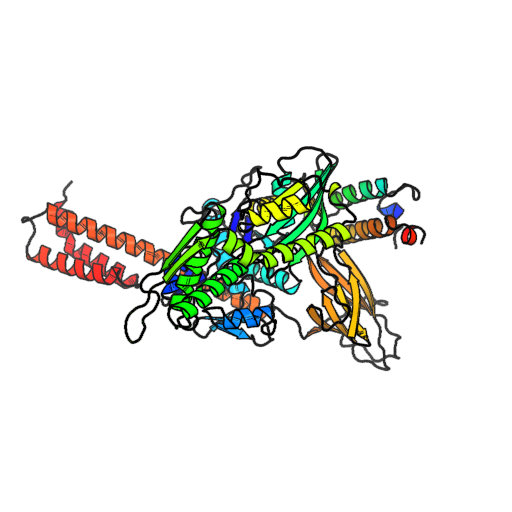 454 ? 34.318 16.657 -4.673 1.00 88.09 454 LEU A N 1
ATOM 3423 C CA . LEU A 1 454 ? 35.480 16.600 -5.549 1.00 87.92 454 LEU A CA 1
ATOM 3424 C C . LEU A 1 454 ? 36.351 15.392 -5.255 1.00 89.84 454 LEU A C 1
ATOM 3425 O O . LEU A 1 454 ? 36.978 14.852 -6.173 1.00 89.96 454 LEU A O 1
ATOM 3430 N N . GLY A 1 455 ? 36.402 14.950 -4.009 1.00 108.60 455 GLY A N 1
ATOM 3431 C CA . GLY A 1 455 ? 36.983 13.648 -3.732 1.00 123.28 455 GLY A CA 1
ATOM 3432 C C . GLY A 1 455 ? 37.655 13.587 -2.378 1.00 141.19 455 GLY A C 1
ATOM 3433 O O . GLY A 1 455 ? 37.697 14.558 -1.624 1.00 153.23 455 GLY A O 1
ATOM 3434 N N . GLN A 1 456 ? 38.193 12.402 -2.082 1.00 114.33 456 GLN A N 1
ATOM 3435 C CA . GLN A 1 456 ? 38.858 12.132 -0.815 1.00 112.40 456 GLN A CA 1
ATOM 3436 C C . GLN A 1 456 ? 40.357 12.031 -1.052 1.00 109.63 456 GLN A C 1
ATOM 3437 O O . GLN A 1 456 ? 40.826 11.127 -1.754 1.00 107.82 456 GLN A O 1
ATOM 3443 N N . PHE A 1 457 ? 41.098 12.957 -0.462 1.00 117.21 457 PHE A N 1
ATOM 3444 C CA . PHE A 1 457 ? 42.533 13.074 -0.651 1.00 123.48 457 PHE A CA 1
ATOM 3445 C C . PHE A 1 457 ? 43.220 12.438 0.551 1.00 132.83 457 PHE A C 1
ATOM 3446 O O . PHE A 1 457 ? 43.048 12.893 1.688 1.00 135.50 457 PHE A O 1
ATOM 3454 N N . ASN A 1 458 ? 43.981 11.381 0.295 1.00 138.33 458 ASN A N 1
ATOM 3455 C CA . ASN A 1 458 ? 44.624 10.584 1.327 1.00 137.63 458 ASN A CA 1
ATOM 3456 C C . ASN A 1 458 ? 46.110 10.910 1.356 1.00 138.63 458 ASN A C 1
ATOM 3457 O O . ASN A 1 458 ? 46.804 10.779 0.338 1.00 140.83 458 ASN A O 1
ATOM 3462 N N . LEU A 1 459 ? 46.576 11.361 2.521 1.00 150.84 459 LEU A N 1
ATOM 3463 C CA . LEU A 1 459 ? 47.986 11.583 2.814 1.00 153.11 459 LEU A CA 1
ATOM 3464 C C . LEU A 1 459 ? 48.446 10.402 3.654 1.00 160.23 459 LEU A C 1
ATOM 3465 O O . LEU A 1 459 ? 48.227 10.367 4.871 1.00 166.86 459 LEU A O 1
ATOM 3470 N N . ASP A 1 460 ? 49.046 9.422 2.984 1.00 145.96 460 ASP A N 1
ATOM 3471 C CA . ASP A 1 460 ? 49.606 8.244 3.619 1.00 150.80 460 ASP A CA 1
ATOM 3472 C C . ASP A 1 460 ? 51.052 8.520 4.016 1.00 150.86 460 ASP A C 1
ATOM 3473 O O . ASP A 1 460 ? 51.592 9.605 3.782 1.00 147.19 460 ASP A O 1
ATOM 3478 N N . GLY A 1 461 ? 51.687 7.521 4.619 1.00 142.66 461 GLY A N 1
ATOM 3479 C CA . GLY A 1 461 ? 53.084 7.649 4.990 1.00 148.58 461 GLY A CA 1
ATOM 3480 C C . GLY A 1 461 ? 53.361 8.713 6.031 1.00 150.77 461 GLY A C 1
ATOM 3481 O O . GLY A 1 461 ? 54.346 9.451 5.911 1.00 157.01 461 GLY A O 1
ATOM 3482 N N . ILE A 1 462 ? 52.506 8.826 7.041 1.00 177.76 462 ILE A N 1
ATOM 3483 C CA . ILE A 1 462 ? 52.767 9.671 8.201 1.00 178.40 462 ILE A CA 1
ATOM 3484 C C . ILE A 1 462 ? 53.396 8.775 9.255 1.00 184.06 462 ILE A C 1
ATOM 3485 O O . ILE A 1 462 ? 52.719 7.912 9.823 1.00 187.37 462 ILE A O 1
ATOM 3490 N N . ASN A 1 463 ? 54.691 8.958 9.507 1.00 164.24 463 ASN A N 1
ATOM 3491 C CA . ASN A 1 463 ? 55.372 8.108 10.469 1.00 171.78 463 ASN A CA 1
ATOM 3492 C C . ASN A 1 463 ? 54.696 8.240 11.835 1.00 174.67 463 ASN A C 1
ATOM 3493 O O . ASN A 1 463 ? 54.064 9.259 12.126 1.00 173.20 463 ASN A O 1
ATOM 3498 N N . PRO A 1 464 ? 54.769 7.206 12.675 1.00 178.35 464 PRO A N 1
ATOM 3499 C CA . PRO A 1 464 ? 54.048 7.252 13.955 1.00 179.96 464 PRO A CA 1
ATOM 3500 C C . PRO A 1 464 ? 54.458 8.446 14.802 1.00 183.11 464 PRO A C 1
ATOM 3501 O O . PRO A 1 464 ? 55.605 8.899 14.771 1.00 183.53 464 PRO A O 1
ATOM 3505 N N . ALA A 1 465 ? 53.496 8.952 15.559 1.00 178.35 465 ALA A N 1
ATOM 3506 C CA . ALA A 1 465 ? 53.659 10.169 16.339 1.00 182.04 465 ALA A CA 1
ATOM 3507 C C . ALA A 1 465 ? 52.482 10.268 17.308 1.00 180.22 465 ALA A C 1
ATOM 3508 O O . ALA A 1 465 ? 51.470 9.584 17.122 1.00 183.15 465 ALA A O 1
ATOM 3510 N N . PRO A 1 466 ? 52.597 11.087 18.351 1.00 173.12 466 PRO A N 1
ATOM 3511 C CA . PRO A 1 466 ? 51.442 11.322 19.220 1.00 173.54 466 PRO A CA 1
ATOM 3512 C C . PRO A 1 466 ? 50.338 12.042 18.468 1.00 170.17 466 PRO A C 1
ATOM 3513 O O . PRO A 1 466 ? 50.561 12.677 17.434 1.00 173.90 466 PRO A O 1
ATOM 3517 N N . ARG A 1 467 ? 49.127 11.931 19.002 1.00 193.18 467 ARG A N 1
ATOM 3518 C CA . ARG A 1 467 ? 47.985 12.560 18.355 1.00 187.16 467 ARG A CA 1
ATOM 3519 C C . ARG A 1 467 ? 48.133 14.078 18.356 1.00 184.43 467 ARG A C 1
ATOM 3520 O O . ARG A 1 467 ? 48.334 14.699 19.405 1.00 186.86 467 ARG A O 1
ATOM 3528 N N . GLY A 1 468 ? 48.054 14.672 17.166 1.00 157.58 468 GLY A N 1
ATOM 3529 C CA . GLY A 1 468 ? 48.035 16.108 17.023 1.00 156.65 468 GLY A CA 1
ATOM 3530 C C . GLY A 1 468 ? 49.387 16.775 16.865 1.00 158.69 468 GLY A C 1
ATOM 3531 O O . GLY A 1 468 ? 49.432 17.982 16.602 1.00 158.05 468 GLY A O 1
ATOM 3532 N N . MET A 1 469 ? 50.491 16.033 17.011 1.00 161.72 469 MET A N 1
ATOM 3533 C CA . MET A 1 469 ? 51.814 16.672 16.948 1.00 164.44 469 MET A CA 1
ATOM 3534 C C . MET A 1 469 ? 52.192 17.095 15.538 1.00 160.38 469 MET A C 1
ATOM 3535 O O . MET A 1 469 ? 52.501 18.284 15.334 1.00 160.38 469 MET A O 1
ATOM 3540 N N . PRO A 1 470 ? 52.200 16.220 14.524 1.00 157.13 470 PRO A N 1
ATOM 3541 C CA . PRO A 1 470 ? 52.716 16.633 13.214 1.00 154.15 470 PRO A CA 1
ATOM 3542 C C . PRO A 1 470 ? 51.885 17.753 12.606 1.00 150.04 470 PRO A C 1
ATOM 3543 O O . PRO A 1 470 ? 50.695 17.900 12.890 1.00 148.08 470 PRO A O 1
ATOM 3547 N N . GLN A 1 471 ? 52.537 18.552 11.764 1.00 150.45 471 GLN A N 1
ATOM 3548 C CA . GLN A 1 471 ? 51.900 19.673 11.084 1.00 150.89 471 GLN A CA 1
ATOM 3549 C C . GLN A 1 471 ? 52.140 19.523 9.590 1.00 150.89 471 GLN A C 1
ATOM 3550 O O . GLN A 1 471 ? 53.290 19.578 9.139 1.00 155.98 471 GLN A O 1
ATOM 3556 N N . ILE A 1 472 ? 51.066 19.327 8.828 1.00 141.84 472 ILE A N 1
ATOM 3557 C CA . ILE A 1 472 ? 51.141 19.211 7.376 1.00 133.56 472 ILE A CA 1
ATOM 3558 C C . ILE A 1 472 ? 50.315 20.334 6.771 1.00 130.01 472 ILE A C 1
ATOM 3559 O O . ILE A 1 472 ? 49.097 20.397 6.980 1.00 127.74 472 ILE A O 1
ATOM 3564 N N . GLU A 1 473 ? 50.972 21.213 6.022 1.00 140.02 473 GLU A N 1
ATOM 3565 C CA . GLU A 1 473 ? 50.292 22.309 5.352 1.00 137.91 473 GLU A CA 1
ATOM 3566 C C . GLU A 1 473 ? 49.771 21.836 4.003 1.00 139.60 473 GLU A C 1
ATOM 3567 O O . GLU A 1 473 ? 50.535 21.316 3.180 1.00 143.69 473 GLU A O 1
ATOM 3573 N N . VAL A 1 474 ? 48.471 22.009 3.788 1.00 130.11 474 VAL A N 1
ATOM 3574 C CA . VAL A 1 474 ? 47.821 21.678 2.528 1.00 118.19 474 VAL A CA 1
ATOM 3575 C C . VAL A 1 474 ? 47.464 22.975 1.821 1.00 116.42 474 VAL A C 1
ATOM 3576 O O . VAL A 1 474 ? 46.948 23.915 2.440 1.00 116.53 474 VAL A O 1
ATOM 3580 N N . THR A 1 475 ? 47.744 23.021 0.523 1.00 111.12 475 THR A N 1
ATOM 3581 C CA . THR A 1 475 ? 47.574 24.208 -0.301 1.00 109.40 475 THR A CA 1
ATOM 3582 C C . THR A 1 475 ? 46.557 23.917 -1.393 1.00 105.50 475 THR A C 1
ATOM 3583 O O . THR A 1 475 ? 46.714 22.956 -2.160 1.00 108.63 475 THR A O 1
ATOM 3587 N N . PHE A 1 476 ? 45.525 24.755 -1.456 1.00 111.16 476 PHE A N 1
ATOM 3588 C CA . PHE A 1 476 ? 44.447 24.663 -2.431 1.00 107.02 476 PHE A CA 1
ATOM 3589 C C . PHE A 1 476 ? 44.620 25.786 -3.445 1.00 109.94 476 PHE A C 1
ATOM 3590 O O . PHE A 1 476 ? 44.541 26.969 -3.089 1.00 115.12 476 PHE A O 1
ATOM 3598 N N . ASP A 1 477 ? 44.853 25.416 -4.701 1.00 113.92 477 ASP A N 1
ATOM 3599 C CA . ASP A 1 477 ? 45.052 26.362 -5.786 1.00 114.36 477 ASP A CA 1
ATOM 3600 C C . ASP A 1 477 ? 43.852 26.351 -6.719 1.00 109.34 477 ASP A C 1
ATOM 3601 O O . ASP A 1 477 ? 43.299 25.293 -7.022 1.00 107.97 477 ASP A O 1
ATOM 3606 N N . ILE A 1 478 ? 43.455 27.530 -7.177 1.00 107.27 478 ILE A N 1
ATOM 3607 C CA . ILE A 1 478 ? 42.489 27.667 -8.256 1.00 101.68 478 ILE A CA 1
ATOM 3608 C C . ILE A 1 478 ? 43.154 28.509 -9.331 1.00 110.88 478 ILE A C 1
ATOM 3609 O O . ILE A 1 478 ? 43.386 29.709 -9.133 1.00 116.82 478 ILE A O 1
ATOM 3614 N N . ASP A 1 479 ? 43.480 27.883 -10.458 1.00 104.57 479 ASP A N 1
ATOM 3615 C CA . ASP A 1 479 ? 44.178 28.562 -11.539 1.00 106.56 479 ASP A CA 1
ATOM 3616 C C . ASP A 1 479 ? 43.205 29.471 -12.288 1.00 96.75 479 ASP A C 1
ATOM 3617 O O . ASP A 1 479 ? 42.042 29.631 -11.907 1.00 87.40 479 ASP A O 1
ATOM 3622 N N . ALA A 1 480 ? 43.679 30.078 -13.377 1.00 89.96 480 ALA A N 1
ATOM 3623 C CA . ALA A 1 480 ? 42.832 30.972 -14.154 1.00 90.38 480 ALA A CA 1
ATOM 3624 C C . ALA A 1 480 ? 41.712 30.233 -14.871 1.00 91.24 480 ALA A C 1
ATOM 3625 O O . ALA A 1 480 ? 40.719 30.860 -15.252 1.00 95.13 480 ALA A O 1
ATOM 3627 N N . ASP A 1 481 ? 41.851 28.922 -15.073 1.00 113.11 481 ASP A N 1
ATOM 3628 C CA . ASP A 1 481 ? 40.771 28.140 -15.660 1.00 106.38 481 ASP A CA 1
ATOM 3629 C C . ASP A 1 481 ? 39.627 27.907 -14.686 1.00 99.05 481 ASP A C 1
ATOM 3630 O O . ASP A 1 481 ? 38.552 27.476 -15.112 1.00 100.16 481 ASP A O 1
ATOM 3635 N N . GLY A 1 482 ? 39.829 28.181 -13.402 1.00 87.93 482 GLY A N 1
ATOM 3636 C CA . GLY A 1 482 ? 38.860 27.845 -12.381 1.00 89.69 482 GLY A CA 1
ATOM 3637 C C . GLY A 1 482 ? 38.949 26.427 -11.865 1.00 90.25 482 GLY A C 1
ATOM 3638 O O . GLY A 1 482 ? 38.006 25.961 -11.215 1.00 81.83 482 GLY A O 1
ATOM 3639 N N . ILE A 1 483 ? 40.053 25.731 -12.121 1.00 94.51 483 ILE A N 1
ATOM 3640 C CA . ILE A 1 483 ? 40.201 24.318 -11.792 1.00 92.60 483 ILE A CA 1
ATOM 3641 C C . ILE A 1 483 ? 41.082 24.186 -10.558 1.00 97.96 483 ILE A C 1
ATOM 3642 O O . ILE A 1 483 ? 42.030 24.958 -10.369 1.00 99.41 483 ILE A O 1
ATOM 3647 N N . LEU A 1 484 ? 40.762 23.211 -9.709 1.00 117.22 484 LEU A N 1
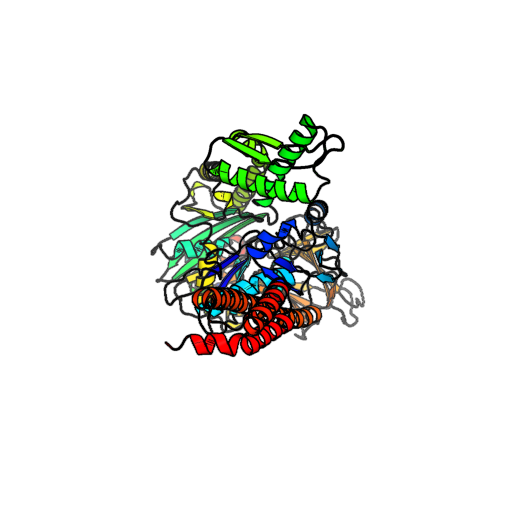ATOM 3648 C CA . LEU A 1 484 ? 41.466 23.033 -8.448 1.00 112.16 484 LEU A CA 1
ATOM 3649 C C . LEU A 1 484 ? 42.742 22.223 -8.632 1.00 109.28 484 LEU A C 1
ATOM 3650 O O . LEU A 1 484 ? 42.795 21.288 -9.435 1.00 108.15 484 LEU A O 1
ATOM 3655 N N . HIS A 1 485 ? 43.773 22.598 -7.875 1.00 107.71 485 HIS A N 1
ATOM 3656 C CA . HIS A 1 485 ? 45.018 21.844 -7.783 1.00 109.97 485 HIS A CA 1
ATOM 3657 C C . HIS A 1 485 ? 45.444 21.826 -6.323 1.00 112.75 485 HIS A C 1
ATOM 3658 O O . HIS A 1 485 ? 45.755 22.875 -5.749 1.00 109.94 485 HIS A O 1
ATOM 3665 N N . VAL A 1 486 ? 45.450 20.642 -5.723 1.00 107.68 486 VAL A N 1
ATOM 3666 C CA . VAL A 1 486 ? 45.762 20.473 -4.310 1.00 109.99 486 VAL A CA 1
ATOM 3667 C C . VAL A 1 486 ? 47.171 19.915 -4.193 1.00 115.48 486 VAL A C 1
ATOM 3668 O O . VAL A 1 486 ? 47.461 18.829 -4.709 1.00 115.20 486 VAL A O 1
ATOM 3672 N N . SER A 1 487 ? 48.045 20.647 -3.509 1.00 136.75 487 SER A N 1
ATOM 3673 C CA . SER A 1 487 ? 49.386 20.163 -3.215 1.00 144.40 487 SER A CA 1
ATOM 3674 C C . SER A 1 487 ? 49.596 20.176 -1.710 1.00 149.37 487 SER A C 1
ATOM 3675 O O . SER A 1 487 ? 48.985 20.970 -0.997 1.00 154.63 487 SER A O 1
ATOM 3678 N N . ALA A 1 488 ? 50.453 19.286 -1.224 1.00 148.52 488 ALA A N 1
ATOM 3679 C CA . ALA A 1 488 ? 50.698 19.171 0.206 1.00 154.99 488 ALA A CA 1
ATOM 3680 C C . ALA A 1 488 ? 52.182 19.335 0.493 1.00 159.48 488 ALA A C 1
ATOM 3681 O O . ALA A 1 488 ? 53.028 19.189 -0.393 1.00 160.02 488 ALA A O 1
ATOM 3683 N N . LYS A 1 489 ? 52.492 19.642 1.751 1.00 154.34 489 LYS A N 1
ATOM 3684 C CA . LYS A 1 489 ? 53.882 19.809 2.149 1.00 161.85 489 LYS A CA 1
ATOM 3685 C C . LYS A 1 489 ? 53.984 19.687 3.660 1.00 164.06 489 LYS A C 1
ATOM 3686 O O . LYS A 1 489 ? 53.082 20.106 4.389 1.00 164.61 489 LYS A O 1
ATOM 3692 N N . ASP A 1 490 ? 55.085 19.100 4.121 1.00 154.24 490 ASP A N 1
ATOM 3693 C CA . ASP A 1 490 ? 55.364 19.050 5.550 1.00 159.08 490 ASP A CA 1
ATOM 3694 C C . ASP A 1 490 ? 55.682 20.455 6.045 1.00 163.65 490 ASP A C 1
ATOM 3695 O O . ASP A 1 490 ? 56.613 21.098 5.550 1.00 172.40 490 ASP A O 1
ATOM 3700 N N . LYS A 1 491 ? 54.907 20.928 7.024 1.00 155.80 491 LYS A N 1
ATOM 3701 C CA . LYS A 1 491 ? 54.987 22.324 7.446 1.00 154.99 491 LYS A CA 1
ATOM 3702 C C . LYS A 1 491 ? 56.386 22.685 7.931 1.00 156.54 491 LYS A C 1
ATOM 3703 O O . LYS A 1 491 ? 57.005 23.634 7.437 1.00 158.66 491 LYS A O 1
ATOM 3709 N N . ASN A 1 492 ? 56.903 21.932 8.901 1.00 164.05 492 ASN A N 1
ATOM 3710 C CA . ASN A 1 492 ? 58.159 22.312 9.540 1.00 170.55 492 ASN A CA 1
ATOM 3711 C C . ASN A 1 492 ? 59.344 22.114 8.602 1.00 168.42 492 ASN A C 1
ATOM 3712 O O . ASN A 1 492 ? 60.132 23.040 8.377 1.00 168.73 492 ASN A O 1
ATOM 3717 N N . SER A 1 493 ? 59.484 20.915 8.039 1.00 178.01 493 SER A N 1
ATOM 3718 C CA . SER A 1 493 ? 60.664 20.606 7.238 1.00 181.60 493 SER A CA 1
ATOM 3719 C C . SER A 1 493 ? 60.594 21.247 5.859 1.00 179.13 493 SER A C 1
ATOM 3720 O O . SER A 1 493 ? 61.566 21.855 5.397 1.00 181.21 493 SER A O 1
ATOM 3723 N N . GLY A 1 494 ? 59.453 21.128 5.190 1.00 178.74 494 GLY A N 1
ATOM 3724 C CA . GLY A 1 494 ? 59.331 21.498 3.800 1.00 174.92 494 GLY A CA 1
ATOM 3725 C C . GLY A 1 494 ? 59.331 20.321 2.851 1.00 174.50 494 GLY A C 1
ATOM 3726 O O . GLY A 1 494 ? 59.114 20.516 1.648 1.00 176.68 494 GLY A O 1
ATOM 3727 N N . LYS A 1 495 ? 59.577 19.112 3.356 1.00 170.17 495 LYS A N 1
ATOM 3728 C CA . LYS A 1 495 ? 59.491 17.921 2.525 1.00 167.94 495 LYS A CA 1
ATOM 3729 C C . LYS A 1 495 ? 58.082 17.771 1.969 1.00 161.91 495 LYS A C 1
ATOM 3730 O O . LYS A 1 495 ? 57.097 17.856 2.707 1.00 158.35 495 LYS A O 1
ATOM 3736 N N . GLU A 1 496 ? 57.994 17.554 0.660 1.00 176.50 496 GLU A N 1
ATOM 3737 C CA . GLU A 1 496 ? 56.706 17.407 0.003 1.00 170.79 496 GLU A CA 1
ATOM 3738 C C . GLU A 1 496 ? 55.950 16.204 0.563 1.00 159.60 496 GLU A C 1
ATOM 3739 O O . GLU A 1 496 ? 56.521 15.308 1.191 1.00 153.67 496 GLU A O 1
ATOM 3745 N N . GLN A 1 497 ? 54.640 16.195 0.329 1.00 130.69 497 GLN A N 1
ATOM 3746 C CA . GLN A 1 497 ? 53.767 15.119 0.781 1.00 132.41 497 GLN A CA 1
ATOM 3747 C C . GLN A 1 497 ? 52.935 14.638 -0.398 1.00 130.68 497 GLN A C 1
ATOM 3748 O O . GLN A 1 497 ? 52.189 15.422 -0.995 1.00 130.08 497 GLN A O 1
ATOM 3754 N N . LYS A 1 498 ? 53.061 13.357 -0.731 1.00 151.12 498 LYS A N 1
ATOM 3755 C CA . LYS A 1 498 ? 52.329 12.793 -1.854 1.00 145.05 498 LYS A CA 1
ATOM 3756 C C . LYS A 1 498 ? 50.862 12.590 -1.494 1.00 141.13 498 LYS A C 1
ATOM 3757 O O . LYS A 1 498 ? 50.517 12.238 -0.362 1.00 144.45 498 LYS A O 1
ATOM 3763 N N . ILE A 1 499 ? 49.999 12.816 -2.479 1.00 127.04 499 ILE A N 1
ATOM 3764 C CA . ILE A 1 499 ? 48.555 12.847 -2.290 1.00 124.21 499 ILE A CA 1
ATOM 3765 C C . ILE A 1 499 ? 47.927 11.783 -3.176 1.00 124.30 499 ILE A C 1
ATOM 3766 O O . ILE A 1 499 ? 48.233 11.710 -4.371 1.00 126.53 499 ILE A O 1
ATOM 3771 N N . THR A 1 500 ? 47.048 10.965 -2.600 1.00 127.17 500 THR A N 1
ATOM 3772 C CA . THR A 1 500 ? 46.317 9.953 -3.355 1.00 126.74 500 THR A CA 1
ATOM 3773 C C . THR A 1 500 ? 44.851 10.355 -3.422 1.00 121.94 500 THR A C 1
ATOM 3774 O O . THR A 1 500 ? 44.195 10.485 -2.386 1.00 122.45 500 THR A O 1
ATOM 3778 N N . ILE A 1 501 ? 44.333 10.541 -4.631 1.00 126.51 501 ILE A N 1
ATOM 3779 C CA . ILE A 1 501 ? 42.961 10.994 -4.826 1.00 126.51 501 ILE A CA 1
ATOM 3780 C C . ILE A 1 501 ? 42.075 9.781 -5.072 1.00 128.94 501 ILE A C 1
ATOM 3781 O O . ILE A 1 501 ? 42.254 9.059 -6.060 1.00 137.14 501 ILE A O 1
ATOM 3786 N N . LYS A 1 502 ? 41.116 9.562 -4.177 1.00 119.45 502 LYS A N 1
ATOM 3787 C CA . LYS A 1 502 ? 40.177 8.458 -4.275 1.00 121.80 502 LYS A CA 1
ATOM 3788 C C . LYS A 1 502 ? 38.752 8.993 -4.333 1.00 120.83 502 LYS A C 1
ATOM 3789 O O . LYS A 1 502 ? 38.476 10.134 -3.941 1.00 121.98 502 LYS A O 1
ATOM 3795 N N . ALA A 1 503 ? 37.848 8.143 -4.828 1.00 120.56 503 ALA A N 1
ATOM 3796 C CA . ALA A 1 503 ? 36.425 8.466 -4.947 1.00 124.36 503 ALA A CA 1
ATOM 3797 C C . ALA A 1 503 ? 36.202 9.731 -5.770 1.00 122.12 503 ALA A C 1
ATOM 3798 O O . ALA A 1 503 ? 35.268 10.495 -5.519 1.00 120.08 503 ALA A O 1
ATOM 3800 N N . SER A 1 504 ? 37.057 9.960 -6.758 1.00 120.04 504 SER A N 1
ATOM 3801 C CA . SER A 1 504 ? 36.997 11.158 -7.574 1.00 112.71 504 SER A CA 1
ATOM 3802 C C . SER A 1 504 ? 36.325 10.850 -8.908 1.00 111.05 504 SER A C 1
ATOM 3803 O O . SER A 1 504 ? 35.946 9.714 -9.201 1.00 116.81 504 SER A O 1
ATOM 3806 N N . SER A 1 505 ? 36.176 11.884 -9.727 1.00 103.66 505 SER A N 1
ATOM 3807 C CA . SER A 1 505 ? 35.583 11.757 -11.048 1.00 101.77 505 SER A CA 1
ATOM 3808 C C . SER A 1 505 ? 36.582 12.173 -12.120 1.00 101.78 505 SER A C 1
ATOM 3809 O O . SER A 1 505 ? 37.608 12.798 -11.837 1.00 109.78 505 SER A O 1
ATOM 3812 N N . GLY A 1 506 ? 36.277 11.799 -13.356 1.00 106.67 506 GLY A N 1
ATOM 3813 C CA . GLY A 1 506 ? 37.030 12.232 -14.518 1.00 109.76 506 GLY A CA 1
ATOM 3814 C C . GLY A 1 506 ? 37.919 11.132 -15.075 1.00 116.76 506 GLY A C 1
ATOM 3815 O O . GLY A 1 506 ? 38.035 10.036 -14.526 1.00 125.22 506 GLY A O 1
ATOM 3816 N N . LEU A 1 507 ? 38.543 11.456 -16.203 1.00 97.14 507 LEU A N 1
ATOM 3817 C CA . LEU A 1 507 ? 39.515 10.589 -16.848 1.00 97.20 507 LEU A CA 1
ATOM 3818 C C . LEU A 1 507 ? 40.890 10.877 -16.277 1.00 99.04 507 LEU A C 1
ATOM 3819 O O . LEU A 1 507 ? 41.158 11.980 -15.799 1.00 110.87 507 LEU A O 1
ATOM 3824 N N . ASN A 1 508 ? 41.765 9.880 -16.340 1.00 107.59 508 ASN A N 1
ATOM 3825 C CA . ASN A 1 508 ? 43.152 10.017 -15.916 1.00 117.09 508 ASN A CA 1
ATOM 3826 C C . ASN A 1 508 ? 44.072 9.960 -17.132 1.00 126.55 508 ASN A C 1
ATOM 3827 O O . ASN A 1 508 ? 43.618 9.900 -18.280 1.00 138.11 508 ASN A O 1
ATOM 3832 N N . GLU A 1 509 ? 45.380 9.946 -16.871 1.00 148.71 509 GLU A N 1
ATOM 3833 C CA . GLU A 1 509 ? 46.357 10.062 -17.950 1.00 147.08 509 GLU A CA 1
ATOM 3834 C C . GLU A 1 509 ? 46.272 8.889 -18.918 1.00 143.87 509 GLU A C 1
ATOM 3835 O O . GLU A 1 509 ? 46.371 9.074 -20.136 1.00 140.98 509 GLU A O 1
ATOM 3841 N N . ASP A 1 510 ? 46.082 7.676 -18.402 1.00 144.56 510 ASP A N 1
ATOM 3842 C CA . ASP A 1 510 ? 46.005 6.503 -19.268 1.00 141.94 510 ASP A CA 1
ATOM 3843 C C . ASP A 1 510 ? 44.829 6.608 -20.233 1.00 138.02 510 ASP A C 1
ATOM 3844 O O . ASP A 1 510 ? 45.002 6.566 -21.463 1.00 135.20 510 ASP A O 1
ATOM 3849 N N . GLU A 1 511 ? 43.617 6.744 -19.684 1.00 138.05 511 GLU A N 1
ATOM 3850 C CA . GLU A 1 511 ? 42.433 6.964 -20.508 1.00 134.73 511 GLU A CA 1
ATOM 3851 C C . GLU A 1 511 ? 42.674 8.071 -21.524 1.00 132.62 511 GLU A C 1
ATOM 3852 O O . GLU A 1 511 ? 42.362 7.919 -22.711 1.00 129.38 511 GLU A O 1
ATOM 3858 N N . ILE A 1 512 ? 43.261 9.184 -21.076 1.00 134.71 512 ILE A N 1
ATOM 3859 C CA . ILE A 1 512 ? 43.506 10.309 -21.975 1.00 133.23 512 ILE A CA 1
ATOM 3860 C C . ILE A 1 512 ? 44.355 9.868 -23.161 1.00 131.31 512 ILE A C 1
ATOM 3861 O O . ILE A 1 512 ? 43.969 10.057 -24.319 1.00 128.27 512 ILE A O 1
ATOM 3866 N N . GLN A 1 513 ? 45.512 9.256 -22.894 1.00 133.24 513 GLN A N 1
ATOM 3867 C CA . GLN A 1 513 ? 46.411 8.865 -23.979 1.00 131.99 513 GLN A CA 1
ATOM 3868 C C . GLN A 1 513 ? 45.715 7.937 -24.965 1.00 128.55 513 GLN A C 1
ATOM 3869 O O . GLN A 1 513 ? 45.729 8.179 -26.183 1.00 126.15 513 GLN A O 1
ATOM 3875 N N . LYS A 1 514 ? 45.084 6.875 -24.454 1.00 128.53 514 LYS A N 1
ATOM 3876 C CA . LYS A 1 514 ? 44.399 5.944 -25.345 1.00 125.63 514 LYS A CA 1
ATOM 3877 C C . LYS A 1 514 ? 43.376 6.664 -26.212 1.00 122.60 514 LYS A C 1
ATOM 3878 O O . LYS A 1 514 ? 43.310 6.443 -27.427 1.00 120.07 514 LYS A O 1
ATOM 3884 N N . MET A 1 515 ? 42.588 7.553 -25.610 1.00 123.03 515 MET A N 1
ATOM 3885 C CA . MET A 1 515 ? 41.540 8.216 -26.374 1.00 120.37 515 MET A CA 1
ATOM 3886 C C . MET A 1 515 ? 42.115 9.231 -27.353 1.00 119.27 515 MET A C 1
ATOM 3887 O O . MET A 1 515 ? 41.473 9.546 -28.361 1.00 120.44 515 MET A O 1
ATOM 3892 N N . VAL A 1 516 ? 43.315 9.746 -27.086 1.00 121.48 516 VAL A N 1
ATOM 3893 C CA . VAL A 1 516 ? 43.989 10.575 -28.077 1.00 120.81 516 VAL A CA 1
ATOM 3894 C C . VAL A 1 516 ? 44.354 9.738 -29.294 1.00 118.75 516 VAL A C 1
ATOM 3895 O O . VAL A 1 516 ? 44.084 10.124 -30.441 1.00 116.52 516 VAL A O 1
ATOM 3899 N N . ARG A 1 517 ? 44.947 8.564 -29.063 1.00 119.65 517 ARG A N 1
ATOM 3900 C CA . ARG A 1 517 ? 45.293 7.697 -30.185 1.00 118.04 517 ARG A CA 1
ATOM 3901 C C . ARG A 1 517 ? 44.055 7.324 -30.991 1.00 114.80 517 ARG A C 1
ATOM 3902 O O . ARG A 1 517 ? 44.055 7.406 -32.227 1.00 112.86 517 ARG A O 1
ATOM 3910 N N . ASP A 1 518 ? 42.980 6.926 -30.304 1.00 114.42 518 ASP A N 1
ATOM 3911 C CA . ASP A 1 518 ? 41.746 6.594 -31.007 1.00 111.67 518 ASP A CA 1
ATOM 3912 C C . ASP A 1 518 ? 41.196 7.794 -31.763 1.00 109.85 518 ASP A C 1
ATOM 3913 O O . ASP A 1 518 ? 40.626 7.635 -32.848 1.00 107.43 518 ASP A O 1
ATOM 3918 N N . ALA A 1 519 ? 41.363 9.000 -31.217 1.00 111.19 519 ALA A N 1
ATOM 3919 C CA . ALA A 1 519 ? 40.920 10.190 -31.934 1.00 109.80 519 ALA A CA 1
ATOM 3920 C C . ALA A 1 519 ? 41.694 10.366 -33.230 1.00 108.79 519 ALA A C 1
ATOM 3921 O O . ALA A 1 519 ? 41.116 10.718 -34.266 1.00 112.11 519 ALA A O 1
ATOM 3923 N N . GLU A 1 520 ? 43.006 10.124 -33.192 1.00 110.58 520 GLU A N 1
ATOM 3924 C CA . GLU A 1 520 ? 43.805 10.207 -34.410 1.00 110.08 520 GLU A CA 1
ATOM 3925 C C . GLU A 1 520 ? 43.363 9.166 -35.430 1.00 107.71 520 GLU A C 1
ATOM 3926 O O . GLU A 1 520 ? 43.198 9.472 -36.618 1.00 106.08 520 GLU A O 1
ATOM 3932 N N . ALA A 1 521 ? 43.163 7.925 -34.981 1.00 107.72 521 ALA A N 1
ATOM 3933 C CA . ALA A 1 521 ? 42.696 6.881 -35.889 1.00 105.77 521 ALA A CA 1
ATOM 3934 C C . ALA A 1 521 ? 41.374 7.271 -36.542 1.00 103.18 521 ALA A C 1
ATOM 3935 O O . ALA A 1 521 ? 41.212 7.155 -37.765 1.00 101.52 521 ALA A O 1
ATOM 3937 N N . ASN A 1 522 ? 40.416 7.742 -35.737 1.00 103.03 522 ASN A N 1
ATOM 3938 C CA . ASN A 1 522 ? 39.160 8.236 -36.288 1.00 100.89 522 ASN A CA 1
ATOM 3939 C C . ASN A 1 522 ? 39.393 9.376 -37.268 1.00 100.09 522 ASN A C 1
ATOM 3940 O O . ASN A 1 522 ? 38.641 9.524 -38.236 1.00 105.23 522 ASN A O 1
ATOM 3945 N N . ALA A 1 523 ? 40.431 10.181 -37.046 1.00 101.85 523 ALA A N 1
ATOM 3946 C CA . ALA A 1 523 ? 40.719 11.273 -37.970 1.00 101.53 523 ALA A CA 1
ATOM 3947 C C . ALA A 1 523 ? 41.155 10.743 -39.330 1.00 100.47 523 ALA A C 1
ATOM 3948 O O . ALA A 1 523 ? 40.673 11.208 -40.372 1.00 98.93 523 ALA A O 1
ATOM 3950 N N . GLU A 1 524 ? 42.069 9.767 -39.346 1.00 116.80 524 GLU A N 1
ATOM 3951 C CA . GLU A 1 524 ? 42.468 9.185 -40.625 1.00 114.07 524 GLU A CA 1
ATOM 3952 C C . GLU A 1 524 ? 41.284 8.515 -41.309 1.00 106.08 524 GLU A C 1
ATOM 3953 O O . GLU A 1 524 ? 41.100 8.646 -42.528 1.00 110.34 524 GLU A O 1
ATOM 3959 N N . ALA A 1 525 ? 40.450 7.815 -40.536 1.00 97.71 525 ALA A N 1
ATOM 3960 C CA . ALA A 1 525 ? 39.268 7.186 -41.114 1.00 95.65 525 ALA A CA 1
ATOM 3961 C C . ALA A 1 525 ? 38.357 8.221 -41.761 1.00 94.01 525 ALA A C 1
ATOM 3962 O O . ALA A 1 525 ? 37.826 8.002 -42.858 1.00 92.48 525 ALA A O 1
ATOM 3964 N N . ASP A 1 526 ? 38.170 9.366 -41.099 1.00 94.51 526 ASP A N 1
ATOM 3965 C CA . ASP A 1 526 ? 37.309 10.404 -41.655 1.00 93.23 526 ASP A CA 1
ATOM 3966 C C . ASP A 1 526 ? 37.927 11.032 -42.897 1.00 93.05 526 ASP A C 1
ATOM 3967 O O . ASP A 1 526 ? 37.203 11.413 -43.828 1.00 91.59 526 ASP A O 1
ATOM 3972 N N . ARG A 1 527 ? 39.256 11.143 -42.940 1.00 94.76 527 ARG A N 1
ATOM 3973 C CA . ARG A 1 527 ? 39.906 11.556 -44.179 1.00 94.95 527 ARG A CA 1
ATOM 3974 C C . ARG A 1 527 ? 39.565 10.597 -45.308 1.00 93.47 527 ARG A C 1
ATOM 3975 O O . ARG A 1 527 ? 39.223 11.022 -46.419 1.00 92.54 527 ARG A O 1
ATOM 3983 N N . LYS A 1 528 ? 39.642 9.292 -45.037 1.00 93.44 528 LYS A N 1
ATOM 3984 C CA . LYS A 1 528 ? 39.296 8.321 -46.069 1.00 92.31 528 LYS A CA 1
ATOM 3985 C C . LYS A 1 528 ? 37.840 8.468 -46.499 1.00 90.20 528 LYS A C 1
ATOM 3986 O O . LYS A 1 528 ? 37.518 8.316 -47.684 1.00 89.27 528 LYS A O 1
ATOM 3992 N N . CYS A 1 529 ? 36.945 8.776 -45.555 1.00 89.64 529 CYS A N 1
ATOM 3993 C CA . CYS A 1 529 ? 35.545 8.995 -45.915 1.00 87.93 529 CYS A CA 1
ATOM 3994 C C . CYS A 1 529 ? 35.400 10.178 -46.866 1.00 87.37 529 CYS A C 1
ATOM 3995 O O . CYS A 1 529 ? 34.698 10.094 -47.884 1.00 86.14 529 CYS A O 1
ATOM 3998 N N . GLU A 1 530 ? 36.063 11.293 -46.547 1.00 88.50 530 GLU A N 1
ATOM 3999 C CA . GLU A 1 530 ? 36.062 12.447 -47.442 1.00 88.41 530 GLU A CA 1
ATOM 4000 C C . GLU A 1 530 ? 36.553 12.0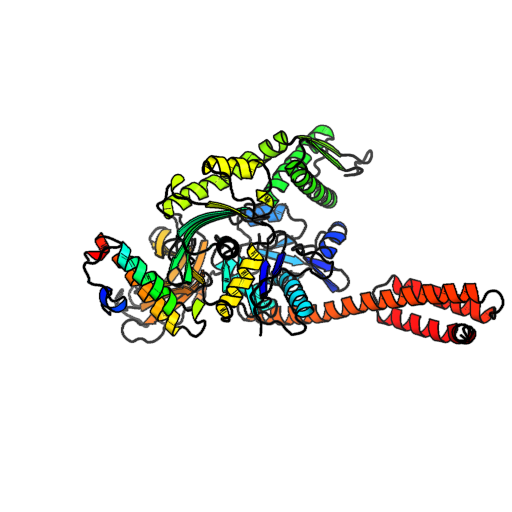59 -48.833 1.00 88.31 530 GLU A C 1
ATOM 4001 O O . GLU A 1 530 ? 35.951 12.441 -49.851 1.00 89.42 530 GLU A O 1
ATOM 4007 N N . GLU A 1 531 ? 37.637 11.277 -48.889 1.00 97.95 531 GLU A N 1
ATOM 4008 C CA . GLU A 1 531 ? 38.127 10.750 -50.159 1.00 98.14 531 GLU A CA 1
ATOM 4009 C C . GLU A 1 531 ? 37.027 10.020 -50.919 1.00 87.94 531 GLU A C 1
ATOM 4010 O O . GLU A 1 531 ? 36.826 10.252 -52.115 1.00 87.61 531 GLU A O 1
ATOM 4016 N N . LEU A 1 532 ? 36.307 9.123 -50.238 1.00 87.06 532 LEU A N 1
ATOM 4017 C CA . LEU A 1 532 ? 35.257 8.363 -50.912 1.00 85.70 532 LEU A CA 1
ATOM 4018 C C . LEU A 1 532 ? 34.179 9.281 -51.469 1.00 84.45 532 LEU A C 1
ATOM 4019 O O . LEU A 1 532 ? 33.653 9.040 -52.562 1.00 83.78 532 LEU A O 1
ATOM 4024 N N . VAL A 1 533 ? 33.827 10.334 -50.733 1.00 84.30 533 VAL A N 1
ATOM 4025 C CA . VAL A 1 533 ? 32.837 11.278 -51.248 1.00 83.36 533 VAL A CA 1
ATOM 4026 C C . VAL A 1 533 ? 33.331 11.904 -52.546 1.00 83.77 533 VAL A C 1
ATOM 4027 O O . VAL A 1 533 ? 32.627 11.907 -53.569 1.00 82.99 533 VAL A O 1
ATOM 4031 N N . GLN A 1 534 ? 34.563 12.421 -52.534 1.00 85.26 534 GLN A N 1
ATOM 4032 C CA . GLN A 1 534 ? 35.083 13.066 -53.737 1.00 86.09 534 GLN A CA 1
ATOM 4033 C C . GLN A 1 534 ? 35.159 12.087 -54.907 1.00 85.97 534 GLN A C 1
ATOM 4034 O O . GLN A 1 534 ? 34.787 12.427 -56.038 1.00 85.80 534 GLN A O 1
ATOM 4040 N N . THR A 1 535 ? 35.625 10.863 -54.651 1.00 86.26 535 THR A N 1
ATOM 4041 C CA . THR A 1 535 ? 35.687 9.854 -55.704 1.00 86.41 535 THR A CA 1
ATOM 4042 C C . THR A 1 535 ? 34.305 9.563 -56.271 1.00 84.81 535 THR A C 1
ATOM 4043 O O . THR A 1 535 ? 34.151 9.391 -57.485 1.00 84.99 535 THR A O 1
ATOM 4047 N N . ARG A 1 536 ? 33.287 9.506 -55.409 1.00 83.50 536 ARG A N 1
ATOM 4048 C CA . ARG A 1 536 ? 31.923 9.310 -55.892 1.00 82.22 536 ARG A CA 1
ATOM 4049 C C . ARG A 1 536 ? 31.507 10.446 -56.816 1.00 82.01 536 ARG A C 1
ATOM 4050 O O . ARG A 1 536 ? 30.855 10.217 -57.845 1.00 81.67 536 ARG A O 1
ATOM 4058 N N . ASN A 1 537 ? 31.895 11.680 -56.480 1.00 82.45 537 ASN A N 1
ATOM 4059 C CA . ASN A 1 537 ? 31.607 12.796 -57.376 1.00 82.60 537 ASN A CA 1
ATOM 4060 C C . ASN A 1 537 ? 32.291 12.609 -58.726 1.00 83.71 537 ASN A C 1
ATOM 4061 O O . ASN A 1 537 ? 31.666 12.780 -59.782 1.00 83.52 537 ASN A O 1
ATOM 4066 N N . GLN A 1 538 ? 33.579 12.249 -58.714 1.00 85.12 538 GLN A N 1
ATOM 4067 C CA . GLN A 1 538 ? 34.279 11.998 -59.972 1.00 86.56 538 GLN A CA 1
ATOM 4068 C C . GLN A 1 538 ? 33.564 10.936 -60.793 1.00 85.94 538 GLN A C 1
ATOM 4069 O O . GLN A 1 538 ? 33.430 11.068 -62.015 1.00 86.59 538 GLN A O 1
ATOM 4075 N N . GLY A 1 539 ? 33.082 9.884 -60.133 1.00 84.91 539 GLY A N 1
ATOM 4076 C CA . GLY A 1 539 ? 32.371 8.836 -60.845 1.00 84.56 539 GLY A CA 1
ATOM 4077 C C . GLY A 1 539 ? 31.104 9.337 -61.507 1.00 83.59 539 GLY A C 1
ATOM 4078 O O . GLY A 1 539 ? 30.832 9.025 -62.669 1.00 84.12 539 GLY A O 1
ATOM 4079 N N . ASP A 1 540 ? 30.306 10.121 -60.777 1.00 82.37 540 ASP A N 1
ATOM 4080 C CA . ASP A 1 540 ? 29.094 10.667 -61.382 1.00 81.63 540 ASP A CA 1
ATOM 4081 C C . ASP A 1 540 ? 29.424 11.551 -62.579 1.00 82.66 540 ASP A C 1
ATOM 4082 O O . ASP A 1 540 ? 28.768 11.463 -63.627 1.00 82.79 540 ASP A O 1
ATOM 4087 N N . HIS A 1 541 ? 30.448 12.401 -62.446 1.00 83.66 541 HIS A N 1
ATOM 4088 C CA . HIS A 1 541 ? 30.875 13.216 -63.579 1.00 85.09 541 HIS A CA 1
ATOM 4089 C C . HIS A 1 541 ? 31.246 12.349 -64.775 1.00 86.30 541 HIS A C 1
ATOM 4090 O O . HIS A 1 541 ? 30.865 12.652 -65.911 1.00 86.96 541 HIS A O 1
ATOM 4097 N N . LEU A 1 542 ? 31.982 11.259 -64.538 1.00 86.82 542 LEU A N 1
ATOM 4098 C CA . LEU A 1 542 ? 32.366 10.378 -65.637 1.00 88.27 542 LEU A CA 1
ATOM 4099 C C . LEU A 1 542 ? 31.144 9.737 -66.282 1.00 87.48 542 LEU A C 1
ATOM 4100 O O . LEU A 1 542 ? 31.072 9.625 -67.511 1.00 88.72 542 LEU A O 1
ATOM 4105 N N . LEU A 1 543 ? 30.174 9.307 -65.468 1.00 85.70 543 LEU A N 1
ATOM 4106 C CA . LEU A 1 543 ? 28.929 8.766 -66.006 1.00 85.11 543 LEU A CA 1
ATOM 4107 C C . LEU A 1 543 ? 28.273 9.756 -66.954 1.00 85.29 543 LEU A C 1
ATOM 4108 O O . LEU A 1 543 ? 27.924 9.416 -68.093 1.00 86.23 543 LEU A O 1
ATOM 4113 N N . HIS A 1 544 ? 28.097 10.993 -66.492 1.00 84.59 544 HIS A N 1
ATOM 4114 C CA . HIS A 1 544 ? 27.431 11.995 -67.314 1.00 84.84 544 HIS A CA 1
ATOM 4115 C C . HIS A 1 544 ? 28.203 12.246 -68.602 1.00 86.91 544 HIS A C 1
ATOM 4116 O O . HIS A 1 544 ? 27.629 12.229 -69.700 1.00 87.64 544 HIS A O 1
ATOM 4123 N N . SER A 1 545 ? 29.514 12.468 -68.486 1.00 88.14 545 SER A N 1
ATOM 4124 C CA . SER A 1 545 ? 30.344 12.710 -69.661 1.00 90.54 545 SER A CA 1
ATOM 4125 C C . SER A 1 545 ? 30.205 11.589 -70.682 1.00 91.59 545 SER A C 1
ATOM 4126 O O . SER A 1 545 ? 30.008 11.838 -71.877 1.00 93.04 545 SER A O 1
ATOM 4129 N N . THR A 1 546 ? 30.289 10.340 -70.223 1.00 91.08 546 THR A N 1
ATOM 4130 C CA . THR A 1 546 ? 30.272 9.214 -71.150 1.00 92.45 546 THR A CA 1
ATOM 4131 C C . THR A 1 546 ? 28.916 9.075 -71.831 1.00 91.94 546 THR A C 1
ATOM 4132 O O . THR A 1 546 ? 28.847 8.878 -73.049 1.00 93.72 546 THR A O 1
ATOM 4136 N N . ARG A 1 547 ? 27.822 9.184 -71.070 1.00 89.79 547 ARG A N 1
ATOM 4137 C CA . ARG A 1 547 ? 26.506 9.078 -71.698 1.00 89.53 547 ARG A CA 1
ATOM 4138 C C . ARG A 1 547 ? 26.299 10.183 -72.728 1.00 90.57 547 ARG A C 1
ATOM 4139 O O . ARG A 1 547 ? 25.814 9.927 -73.842 1.00 91.86 547 ARG A O 1
ATOM 4147 N N . LYS A 1 548 ? 26.680 11.416 -72.382 1.00 90.27 548 LYS A N 1
ATOM 4148 C CA . LYS A 1 548 ? 26.601 12.512 -73.345 1.00 91.60 548 LYS A CA 1
ATOM 4149 C C . LYS A 1 548 ? 27.386 12.187 -74.611 1.00 94.31 548 LYS A C 1
ATOM 4150 O O . LYS A 1 548 ? 26.879 12.339 -75.730 1.00 95.65 548 LYS A O 1
ATOM 4156 N N . GLN A 1 549 ? 28.627 11.718 -74.450 1.00 95.38 549 GLN A N 1
ATOM 4157 C CA . GLN A 1 549 ? 29.456 11.412 -75.612 1.00 98.34 549 GLN A CA 1
ATOM 4158 C C . GLN A 1 549 ? 28.840 10.311 -76.463 1.00 99.18 549 GLN A C 1
ATOM 4159 O O . GLN A 1 549 ? 28.948 10.335 -77.694 1.00 101.61 549 GLN A O 1
ATOM 4165 N N . VAL A 1 550 ? 28.187 9.338 -75.828 1.00 97.47 550 VAL A N 1
ATOM 4166 C CA . VAL A 1 550 ? 27.502 8.296 -76.585 1.00 98.39 550 VAL A CA 1
ATOM 4167 C C . VAL A 1 550 ? 26.392 8.901 -77.432 1.00 98.65 550 VAL A C 1
ATOM 4168 O O . VAL A 1 550 ? 26.275 8.608 -78.628 1.00 100.90 550 VAL A O 1
ATOM 4172 N N . GLU A 1 551 ? 25.560 9.755 -76.829 1.00 96.59 551 GLU A N 1
ATOM 4173 C CA . GLU A 1 551 ? 24.477 10.346 -77.611 1.00 96.96 551 GLU A CA 1
ATOM 4174 C C . GLU A 1 551 ? 25.020 11.179 -78.765 1.00 99.41 551 GLU A C 1
ATOM 4175 O O . GLU A 1 551 ? 24.468 11.153 -79.872 1.00 101.09 551 GLU A O 1
ATOM 4181 N N . GLU A 1 552 ? 26.106 11.919 -78.530 1.00 99.92 552 GLU A N 1
ATOM 4182 C CA . GLU A 1 552 ? 26.698 12.700 -79.612 1.00 102.66 552 GLU A CA 1
ATOM 4183 C C . GLU A 1 552 ? 27.233 11.794 -80.713 1.00 107.33 552 GLU A C 1
ATOM 4184 O O . GLU A 1 552 ? 27.145 12.127 -81.901 1.00 116.00 552 GLU A O 1
ATOM 4190 N N . ALA A 1 553 ? 27.783 10.638 -80.339 1.00 105.51 553 ALA A N 1
ATOM 4191 C CA . ALA A 1 553 ? 28.326 9.723 -81.336 1.00 108.49 553 ALA A CA 1
ATOM 4192 C C . ALA A 1 553 ? 27.220 9.077 -82.158 1.00 109.17 553 ALA A C 1
ATOM 4193 O O . ALA A 1 553 ? 27.359 8.920 -83.376 1.00 112.20 553 ALA A O 1
ATOM 4195 N N . GLY A 1 554 ? 26.129 8.676 -81.513 1.00 107.02 554 GLY A N 1
ATOM 4196 C CA . GLY A 1 554 ? 25.001 8.140 -82.254 1.00 112.29 554 GLY A CA 1
ATOM 4197 C C . GLY A 1 554 ? 25.332 6.821 -82.922 1.00 117.82 554 GLY A C 1
ATOM 4198 O O . GLY A 1 554 ? 26.054 5.980 -82.378 1.00 120.71 554 GLY A O 1
ATOM 4199 N N . ASP A 1 555 ? 24.797 6.638 -84.133 1.00 131.08 555 ASP A N 1
ATOM 4200 C CA . ASP A 1 555 ? 24.993 5.390 -84.865 1.00 126.48 555 ASP A CA 1
ATOM 4201 C C . ASP A 1 555 ? 26.453 5.145 -85.219 1.00 115.68 555 ASP A C 1
ATOM 4202 O O . ASP A 1 555 ? 26.816 4.013 -85.558 1.00 119.08 555 ASP A O 1
ATOM 4207 N N . LYS A 1 556 ? 27.296 6.170 -85.150 1.00 115.54 556 LYS A N 1
ATOM 4208 C CA . LYS A 1 556 ? 28.680 6.070 -85.606 1.00 117.85 556 LYS A CA 1
ATOM 4209 C C . LYS A 1 556 ? 29.582 5.497 -84.517 1.00 115.65 556 LYS A C 1
ATOM 4210 O O . LYS A 1 556 ? 30.669 5.999 -84.235 1.00 121.92 556 LYS A O 1
ATOM 4216 N N . LEU A 1 557 ? 29.113 4.422 -83.897 1.00 113.20 557 LEU A N 1
ATOM 4217 C CA . LEU A 1 557 ? 29.824 3.749 -82.823 1.00 111.05 557 LEU A CA 1
ATOM 4218 C C . LEU A 1 557 ? 29.568 2.253 -82.920 1.00 111.06 557 LEU A C 1
ATOM 4219 O O . LEU A 1 557 ? 28.407 1.827 -82.975 1.00 110.31 557 LEU A O 1
ATOM 4224 N N . PRO A 1 558 ? 30.615 1.435 -82.940 1.00 112.16 558 PRO A N 1
ATOM 4225 C CA . PRO A 1 558 ? 30.430 -0.012 -83.107 1.00 112.74 558 PRO A CA 1
ATOM 4226 C C . PRO A 1 558 ? 29.478 -0.594 -82.073 1.00 109.70 558 PRO A C 1
ATOM 4227 O O . PRO A 1 558 ? 29.582 -0.311 -80.878 1.00 107.04 558 PRO A O 1
ATOM 4231 N N . ALA A 1 559 ? 28.535 -1.415 -82.546 1.00 110.41 559 ALA A N 1
ATOM 4232 C CA . ALA A 1 559 ? 27.522 -1.976 -81.657 1.00 108.10 559 ALA A CA 1
ATOM 4233 C C . ALA A 1 559 ? 28.159 -2.754 -80.516 1.00 106.62 559 ALA A C 1
ATOM 4234 O O . ALA A 1 559 ? 27.664 -2.730 -79.383 1.00 104.15 559 ALA A O 1
ATOM 4236 N N . ASP A 1 560 ? 29.262 -3.450 -80.799 1.00 108.42 560 ASP A N 1
ATOM 4237 C CA . ASP A 1 560 ? 30.014 -4.108 -79.737 1.00 107.40 560 ASP A CA 1
ATOM 4238 C C . ASP A 1 560 ? 30.544 -3.094 -78.732 1.00 105.12 560 ASP A C 1
ATOM 4239 O O . ASP A 1 560 ? 30.427 -3.294 -77.515 1.00 107.07 560 ASP A O 1
ATOM 4244 N N . ASP A 1 561 ? 31.126 -1.997 -79.222 1.00 114.56 561 ASP A N 1
ATOM 4245 C CA . ASP A 1 561 ? 31.619 -0.960 -78.323 1.00 109.31 561 ASP A CA 1
ATOM 4246 C C . ASP A 1 561 ? 30.487 -0.377 -77.489 1.00 103.57 561 ASP A C 1
ATOM 4247 O O . ASP A 1 561 ? 30.617 -0.230 -76.271 1.00 99.20 561 ASP A O 1
ATOM 4252 N N . LYS A 1 562 ? 29.362 -0.049 -78.128 1.00 101.38 562 LYS A N 1
ATOM 4253 C CA . LYS A 1 562 ? 28.220 0.479 -77.386 1.00 99.19 562 LYS A CA 1
ATOM 4254 C C . LYS A 1 562 ? 27.787 -0.487 -76.290 1.00 97.65 562 LYS A C 1
ATOM 4255 O O . LYS A 1 562 ? 27.602 -0.089 -75.135 1.00 95.70 562 LYS A O 1
ATOM 4261 N N . THR A 1 563 ? 27.639 -1.768 -76.633 1.00 98.86 563 THR A N 1
ATOM 4262 C CA . THR A 1 563 ? 27.237 -2.766 -75.647 1.00 97.97 563 THR A CA 1
ATOM 4263 C C . THR A 1 563 ? 28.197 -2.787 -74.465 1.00 96.79 563 THR A C 1
ATOM 4264 O O . THR A 1 563 ? 27.784 -2.649 -73.303 1.00 95.13 563 THR A O 1
ATOM 4268 N N . ALA A 1 564 ? 29.492 -2.936 -74.746 1.00 97.92 564 ALA A N 1
ATOM 4269 C CA . ALA A 1 564 ? 30.464 -3.052 -73.666 1.00 97.21 564 ALA A CA 1
ATOM 4270 C C . ALA A 1 564 ? 30.502 -1.791 -72.809 1.00 95.23 564 ALA A C 1
ATOM 4271 O O . ALA A 1 564 ? 30.566 -1.871 -71.575 1.00 93.98 564 ALA A O 1
ATOM 4273 N N . ILE A 1 565 ? 30.442 -0.616 -73.441 1.00 95.21 565 ILE A N 1
ATOM 4274 C CA . ILE A 1 565 ? 30.444 0.631 -72.680 1.00 93.64 565 ILE A CA 1
ATOM 4275 C C . ILE A 1 565 ? 29.226 0.694 -71.769 1.00 91.93 565 ILE A C 1
ATOM 4276 O O . ILE A 1 565 ? 29.329 1.093 -70.607 1.00 90.65 565 ILE A O 1
ATOM 4281 N N . GLU A 1 566 ? 28.054 0.295 -72.274 1.00 92.17 566 GLU A N 1
ATOM 4282 C CA . GLU A 1 566 ? 26.845 0.398 -71.460 1.00 90.97 566 GLU A CA 1
ATOM 4283 C C . GLU A 1 566 ? 26.901 -0.549 -70.270 1.00 90.51 566 GLU A C 1
ATOM 4284 O O . GLU A 1 566 ? 26.505 -0.184 -69.153 1.00 89.44 566 GLU A O 1
ATOM 4290 N N . SER A 1 567 ? 27.404 -1.766 -70.485 1.00 91.63 567 SER A N 1
ATOM 4291 C CA . SER A 1 567 ? 27.603 -2.675 -69.363 1.00 91.62 567 SER A CA 1
ATOM 4292 C C . SER A 1 567 ? 28.550 -2.072 -68.334 1.00 90.70 567 SER A C 1
ATOM 4293 O O . SER A 1 567 ? 28.283 -2.121 -67.125 1.00 90.09 567 SER A O 1
ATOM 4296 N N . ALA A 1 568 ? 29.655 -1.481 -68.796 1.00 90.90 568 ALA A N 1
ATOM 4297 C CA . ALA A 1 568 ? 30.588 -0.857 -67.865 1.00 90.27 568 ALA A CA 1
ATOM 4298 C C . ALA A 1 568 ? 29.933 0.292 -67.112 1.00 88.82 568 ALA A C 1
ATOM 4299 O O . ALA A 1 568 ? 30.176 0.478 -65.914 1.00 88.28 568 ALA A O 1
ATOM 4301 N N . LEU A 1 569 ? 29.101 1.074 -67.802 1.00 88.47 569 LEU A N 1
ATOM 4302 C CA . LEU A 1 569 ? 28.377 2.164 -67.161 1.00 87.42 569 LEU A CA 1
ATOM 4303 C C . LEU A 1 569 ? 27.521 1.645 -66.023 1.00 87.03 569 LEU A C 1
ATOM 4304 O O . LEU A 1 569 ? 27.589 2.154 -64.901 1.00 90.35 569 LEU A O 1
ATOM 4309 N N . THR A 1 570 ? 26.691 0.638 -66.302 1.00 87.60 570 THR A N 1
ATOM 4310 C CA . THR A 1 570 ? 25.817 0.106 -65.263 1.00 87.72 570 THR A CA 1
ATOM 4311 C C . THR A 1 570 ? 26.625 -0.422 -64.084 1.00 87.92 570 THR A C 1
ATOM 4312 O O . THR A 1 570 ? 26.303 -0.132 -62.922 1.00 87.78 570 THR A O 1
ATOM 4316 N N . ALA A 1 571 ? 27.696 -1.173 -64.361 1.00 88.53 571 ALA A N 1
ATOM 4317 C CA . ALA A 1 571 ? 28.563 -1.623 -63.276 1.00 88.96 571 ALA A CA 1
ATOM 4318 C C . ALA A 1 571 ? 29.059 -0.450 -62.441 1.00 88.11 571 ALA A C 1
ATOM 4319 O O . ALA A 1 571 ? 29.065 -0.513 -61.203 1.00 88.36 571 ALA A O 1
ATOM 4321 N N . LEU A 1 572 ? 29.461 0.639 -63.100 1.00 87.40 572 LEU A N 1
ATOM 4322 C CA . LEU A 1 572 ? 29.957 1.800 -62.367 1.00 86.85 572 LEU A CA 1
ATOM 4323 C C . LEU A 1 572 ? 28.861 2.439 -61.528 1.00 86.40 572 LEU A C 1
ATOM 4324 O O . LEU A 1 572 ? 29.104 2.823 -60.383 1.00 86.49 572 LEU A O 1
ATOM 4329 N N . GLU A 1 573 ? 27.660 2.587 -62.089 1.00 86.18 573 GLU A N 1
ATOM 4330 C CA . GLU A 1 573 ? 26.542 3.126 -61.323 1.00 86.15 573 GLU A CA 1
ATOM 4331 C C . GLU A 1 573 ? 26.318 2.315 -60.055 1.00 86.97 573 GLU A C 1
ATOM 4332 O O . GLU A 1 573 ? 26.144 2.876 -58.962 1.00 87.24 573 GLU A O 1
ATOM 4338 N N . THR A 1 574 ? 26.358 0.987 -60.180 1.00 87.71 574 THR A N 1
ATOM 4339 C CA . THR A 1 574 ? 26.199 0.134 -59.008 1.00 88.95 574 THR A CA 1
ATOM 4340 C C . THR A 1 574 ? 27.310 0.388 -57.997 1.00 89.14 574 THR A C 1
ATOM 4341 O O . THR A 1 574 ? 27.054 0.491 -56.792 1.00 89.99 574 THR A O 1
ATOM 4345 N N . ALA A 1 575 ? 28.554 0.514 -58.469 1.00 88.64 575 ALA A N 1
ATOM 4346 C CA . ALA A 1 575 ? 29.651 0.776 -57.540 1.00 89.03 575 ALA A CA 1
ATOM 4347 C C . ALA A 1 575 ? 29.490 2.130 -56.859 1.00 88.58 575 ALA A C 1
ATOM 4348 O O . ALA A 1 575 ? 29.834 2.287 -55.682 1.00 89.39 575 ALA A O 1
ATOM 4350 N N . LEU A 1 576 ? 28.967 3.119 -57.586 1.00 87.57 576 LEU A N 1
ATOM 4351 C CA . LEU A 1 576 ? 28.755 4.447 -57.028 1.00 87.37 576 LEU A CA 1
ATOM 4352 C C . LEU A 1 576 ? 27.660 4.446 -55.977 1.00 88.25 576 LEU A C 1
ATOM 4353 O O . LEU A 1 576 ? 27.662 5.301 -55.085 1.00 88.73 576 LEU A O 1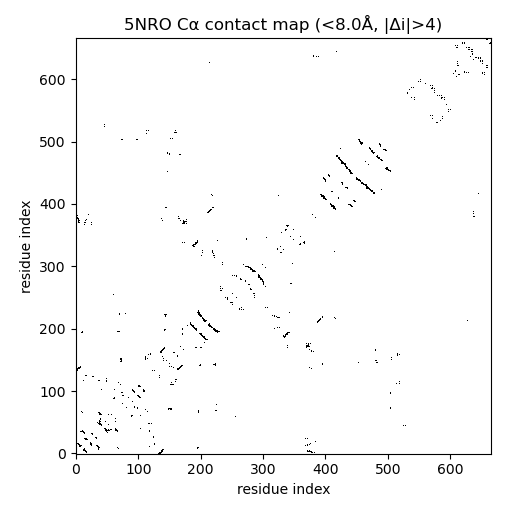
ATOM 4358 N N . LYS A 1 577 ? 26.708 3.517 -56.067 1.00 88.78 577 LYS A N 1
ATOM 4359 C CA . LYS A 1 577 ? 25.717 3.440 -55.002 1.00 90.14 577 LYS A CA 1
ATOM 4360 C C . LYS A 1 577 ? 26.295 2.873 -53.710 1.00 91.62 577 LYS A C 1
ATOM 4361 O O . LYS A 1 577 ? 25.710 3.080 -52.644 1.00 93.06 577 LYS A O 1
ATOM 4367 N N . GLY A 1 578 ? 27.433 2.191 -53.771 1.00 91.59 578 GLY A N 1
ATOM 4368 C CA . GLY A 1 578 ? 28.041 1.580 -52.607 1.00 93.24 578 GLY A CA 1
ATOM 4369 C C . GLY A 1 578 ? 28.908 2.537 -51.819 1.00 93.39 578 GLY A C 1
ATOM 4370 O O . GLY A 1 578 ? 28.854 3.757 -51.991 1.00 93.73 578 GLY A O 1
ATOM 4371 N N . GLU A 1 579 ? 29.722 1.962 -50.935 1.00 94.86 579 GLU A N 1
ATOM 4372 C CA . GLU A 1 579 ? 30.640 2.703 -50.074 1.00 95.49 579 GLU A CA 1
ATOM 4373 C C . GLU A 1 579 ? 32.027 2.070 -50.098 1.00 95.92 579 GLU A C 1
ATOM 4374 O O . GLU A 1 579 ? 32.696 1.956 -49.067 1.00 97.60 579 GLU A O 1
ATOM 4380 N N . ASP A 1 580 ? 32.482 1.643 -51.277 1.00 114.11 580 ASP A N 1
ATOM 4381 C CA . ASP A 1 580 ? 33.798 1.029 -51.446 1.00 113.68 580 ASP A CA 1
ATOM 4382 C C . ASP A 1 580 ? 34.557 1.810 -52.509 1.00 110.29 580 ASP A C 1
ATOM 4383 O O . ASP A 1 580 ? 34.258 1.691 -53.701 1.00 114.08 580 ASP A O 1
ATOM 4388 N N . LYS A 1 581 ? 35.544 2.599 -52.076 1.00 94.21 581 LYS A N 1
ATOM 4389 C CA . LYS A 1 581 ? 36.292 3.435 -53.010 1.00 93.27 581 LYS A CA 1
ATOM 4390 C C . LYS A 1 581 ? 37.036 2.594 -54.038 1.00 93.36 581 LYS A C 1
ATOM 4391 O O . LYS A 1 581 ? 37.103 2.957 -55.219 1.00 92.38 581 LYS A O 1
ATOM 4397 N N . ALA A 1 582 ? 37.594 1.461 -53.609 1.00 102.28 582 ALA A N 1
ATOM 4398 C CA . ALA A 1 582 ? 38.371 0.622 -54.516 1.00 106.13 582 ALA A CA 1
ATOM 4399 C C . ALA A 1 582 ? 37.514 0.109 -55.665 1.00 94.48 582 ALA A C 1
ATOM 4400 O O . ALA A 1 582 ? 37.925 0.152 -56.829 1.00 93.97 582 ALA A O 1
ATOM 4402 N N . ALA A 1 583 ? 36.314 -0.384 -55.355 1.00 93.97 583 ALA A N 1
ATOM 4403 C CA . ALA A 1 583 ? 35.435 -0.884 -56.405 1.00 93.12 583 ALA A CA 1
ATOM 4404 C C . ALA A 1 583 ? 35.038 0.226 -57.366 1.00 91.42 583 ALA A C 1
ATOM 4405 O O . ALA A 1 583 ? 34.963 0.009 -58.581 1.00 91.02 583 ALA A O 1
ATOM 4407 N N . ILE A 1 584 ? 34.786 1.426 -56.841 1.00 90.69 584 ILE A N 1
ATOM 4408 C CA . ILE A 1 584 ? 34.409 2.545 -57.699 1.00 89.41 584 ILE A CA 1
ATOM 4409 C C . ILE A 1 584 ? 35.546 2.885 -58.650 1.00 89.66 584 ILE A C 1
ATOM 4410 O O . ILE A 1 584 ? 35.343 3.035 -59.860 1.00 89.20 584 ILE A O 1
ATOM 4415 N N . GLU A 1 585 ? 36.765 2.999 -58.119 1.00 90.73 585 GLU A N 1
ATOM 4416 C CA . GLU A 1 585 ? 37.902 3.322 -58.972 1.00 91.46 585 GLU A CA 1
ATOM 4417 C C . GLU A 1 585 ? 38.131 2.238 -60.014 1.00 92.06 585 GLU A C 1
ATOM 4418 O O . GLU A 1 585 ? 38.382 2.537 -61.188 1.00 92.23 585 GLU A O 1
ATOM 4424 N N . ALA A 1 586 ? 38.024 0.971 -59.612 1.00 92.67 586 ALA A N 1
ATOM 4425 C CA . ALA A 1 586 ? 38.167 -0.117 -60.571 1.00 93.49 586 ALA A CA 1
ATOM 4426 C C . ALA A 1 586 ? 37.154 0.016 -61.701 1.00 92.39 586 ALA A C 1
ATOM 4427 O O . ALA A 1 586 ? 37.516 -0.009 -62.885 1.00 98.99 586 ALA A O 1
ATOM 4429 N N . LYS A 1 587 ? 35.877 0.187 -61.353 1.00 91.09 587 LYS A N 1
ATOM 4430 C CA . LYS A 1 587 ? 34.845 0.290 -62.378 1.00 90.24 587 LYS A CA 1
ATOM 4431 C C . LYS A 1 587 ? 35.068 1.499 -63.280 1.00 89.86 587 LYS A C 1
ATOM 4432 O O . LYS A 1 587 ? 34.812 1.429 -64.491 1.00 90.05 587 LYS A O 1
ATOM 4438 N N . MET A 1 588 ? 35.561 2.607 -62.720 1.00 89.65 588 MET A N 1
ATOM 4439 C CA . MET A 1 588 ? 35.900 3.760 -63.548 1.00 89.80 588 MET A CA 1
ATOM 4440 C C . MET A 1 588 ? 36.980 3.405 -64.560 1.00 91.40 588 MET A C 1
ATOM 4441 O O . MET A 1 588 ? 36.854 3.706 -65.753 1.00 91.85 588 MET A O 1
ATOM 4446 N N . GLN A 1 589 ? 38.052 2.757 -64.097 1.00 92.58 589 GLN A N 1
ATOM 4447 C CA . GLN A 1 589 ? 39.138 2.384 -64.998 1.00 95.23 589 GLN A CA 1
ATOM 4448 C C . GLN A 1 589 ? 38.632 1.490 -66.122 1.00 94.94 589 GLN A C 1
ATOM 4449 O O . GLN A 1 589 ? 38.912 1.737 -67.303 1.00 96.11 589 GLN A O 1
ATOM 4455 N N . GLU A 1 590 ? 37.877 0.446 -65.772 1.00 94.30 590 GLU A N 1
ATOM 4456 C CA . GLU A 1 590 ? 37.309 -0.432 -66.788 1.00 94.81 590 GLU A CA 1
ATOM 4457 C C . GLU A 1 590 ? 36.497 0.365 -67.803 1.00 94.17 590 GLU A C 1
ATOM 4458 O O . GLU A 1 590 ? 36.651 0.195 -69.022 1.00 95.50 590 GLU A O 1
ATOM 4464 N N . LEU A 1 591 ? 35.651 1.273 -67.311 1.00 92.45 591 LEU A N 1
ATOM 4465 C CA . LEU A 1 591 ? 34.843 2.092 -68.207 1.00 92.02 591 LEU A CA 1
ATOM 4466 C C . LEU A 1 591 ? 35.711 2.904 -69.162 1.00 93.53 591 LEU A C 1
ATOM 4467 O O . LEU A 1 591 ? 35.367 3.069 -70.339 1.00 94.35 591 LEU A O 1
ATOM 4472 N N . ALA A 1 592 ? 36.837 3.427 -68.676 1.00 94.22 592 ALA A N 1
ATOM 4473 C CA . ALA A 1 592 ? 37.724 4.182 -69.556 1.00 96.15 592 ALA A CA 1
ATOM 4474 C C . ALA A 1 592 ? 38.305 3.285 -70.641 1.00 98.33 592 ALA A C 1
ATOM 4475 O O . ALA A 1 592 ? 38.258 3.617 -71.838 1.00 99.80 592 ALA A O 1
ATOM 4477 N N . GLN A 1 593 ? 38.850 2.134 -70.233 1.00 98.87 593 GLN A N 1
ATOM 4478 C CA . GLN A 1 593 ? 39.386 1.173 -71.190 1.00 101.18 593 GLN A CA 1
ATOM 4479 C C . GLN A 1 593 ? 38.391 0.892 -72.306 1.00 101.31 593 GLN A C 1
ATOM 4480 O O . GLN A 1 593 ? 38.752 0.890 -73.487 1.00 103.60 593 GLN A O 1
ATOM 4486 N N . VAL A 1 594 ? 37.121 0.672 -71.955 1.00 99.17 594 VAL A N 1
ATOM 4487 C CA . VAL A 1 594 ? 36.168 0.314 -73.004 1.00 99.54 594 VAL A CA 1
ATOM 4488 C C . VAL A 1 594 ? 35.734 1.535 -73.822 1.00 99.74 594 VAL A C 1
ATOM 4489 O O . VAL A 1 594 ? 35.416 1.405 -75.012 1.00 101.27 594 VAL A O 1
ATOM 4493 N N . SER A 1 595 ? 35.742 2.734 -73.235 1.00 98.59 595 SER A N 1
ATOM 4494 C CA . SER A 1 595 ? 35.304 3.942 -73.936 1.00 98.99 595 SER A CA 1
ATOM 4495 C C . SER A 1 595 ? 36.436 4.656 -74.683 1.00 101.64 595 SER A C 1
ATOM 4496 O O . SER A 1 595 ? 36.242 5.787 -75.167 1.00 102.36 595 SER A O 1
ATOM 4499 N N . GLN A 1 596 ? 37.610 4.024 -74.771 1.00 103.43 596 GLN A N 1
ATOM 4500 C CA . GLN A 1 596 ? 38.709 4.528 -75.594 1.00 106.62 596 GLN A CA 1
ATOM 4501 C C . GLN A 1 596 ? 38.265 4.998 -76.981 1.00 108.67 596 GLN A C 1
ATOM 4502 O O . GLN A 1 596 ? 38.658 6.078 -77.435 1.00 110.48 596 GLN A O 1
ATOM 4508 N N . LYS A 1 597 ? 37.457 4.193 -77.677 1.00 108.74 597 LYS A N 1
ATOM 4509 C CA . LYS A 1 597 ? 37.036 4.572 -79.025 1.00 111.03 597 LYS A CA 1
ATOM 4510 C C . LYS A 1 597 ? 36.252 5.876 -79.013 1.00 110.09 597 LYS A C 1
ATOM 4511 O O . LYS A 1 597 ? 36.445 6.729 -79.885 1.00 112.66 597 LYS A O 1
ATOM 4517 N N . LEU A 1 598 ? 35.368 6.048 -78.030 1.00 106.77 598 LEU A N 1
ATOM 4518 C CA . LEU A 1 598 ? 34.601 7.284 -77.913 1.00 105.94 598 LEU A CA 1
ATOM 4519 C C . LEU A 1 598 ? 35.525 8.484 -77.734 1.00 107.33 598 LEU A C 1
ATOM 4520 O O . LEU A 1 598 ? 35.458 9.468 -78.495 1.00 109.46 598 LEU A O 1
ATOM 4525 N N . MET A 1 599 ? 36.414 8.412 -76.735 1.00 107.06 599 MET A N 1
ATOM 4526 C CA . MET A 1 599 ? 37.339 9.520 -76.509 1.00 116.76 599 MET A CA 1
ATOM 4527 C C . MET A 1 599 ? 38.173 9.807 -77.750 1.00 119.79 599 MET A C 1
ATOM 4528 O O . MET A 1 599 ? 38.548 10.959 -77.998 1.00 123.07 599 MET A O 1
ATOM 4533 N N . GLU A 1 600 ? 38.460 8.776 -78.546 1.00 124.79 600 GLU A N 1
ATOM 4534 C CA . GLU A 1 600 ? 39.083 9.003 -79.843 1.00 134.60 600 GLU A CA 1
ATOM 4535 C C . GLU A 1 600 ? 38.145 9.758 -80.777 1.00 141.65 600 GLU A C 1
ATOM 4536 O O . GLU A 1 600 ? 38.580 10.643 -81.523 1.00 150.82 600 GLU A O 1
ATOM 4542 N N . ILE A 1 601 ? 36.847 9.442 -80.728 1.00 116.80 601 ILE A N 1
ATOM 4543 C CA . ILE A 1 601 ? 35.887 10.042 -81.650 1.00 118.10 601 ILE A CA 1
ATOM 4544 C C . ILE A 1 601 ? 35.757 11.539 -81.408 1.00 118.54 601 ILE A C 1
ATOM 4545 O O . ILE A 1 601 ? 35.456 12.294 -82.342 1.00 121.32 601 ILE A O 1
ATOM 4550 N N . ALA A 1 602 ? 35.994 11.993 -80.170 1.00 116.18 602 ALA A N 1
ATOM 4551 C CA . ALA A 1 602 ? 35.971 13.425 -79.861 1.00 116.85 602 ALA A CA 1
ATOM 4552 C C . ALA A 1 602 ? 36.647 14.279 -80.939 1.00 128.88 602 ALA A C 1
ATOM 4553 O O . ALA A 1 602 ? 35.998 15.110 -81.586 1.00 139.18 602 ALA A O 1
ATOM 4555 N N . GLN A 1 603 ? 37.958 14.102 -81.127 1.00 157.95 603 GLN A N 1
ATOM 4556 C CA . GLN A 1 603 ? 38.705 14.670 -82.256 1.00 166.65 603 GLN A CA 1
ATOM 4557 C C . GLN A 1 603 ? 38.663 16.195 -82.314 1.00 177.60 603 GLN A C 1
ATOM 4558 O O . GLN A 1 603 ? 38.929 16.779 -83.370 1.00 184.05 603 GLN A O 1
ATOM 4564 N N . GLN A 1 604 ? 38.328 16.854 -81.203 1.00 203.48 604 GLN A N 1
ATOM 4565 C CA . GLN A 1 604 ? 38.284 18.321 -81.130 1.00 207.54 604 GLN A CA 1
ATOM 4566 C C . GLN A 1 604 ? 37.363 18.915 -82.194 1.00 207.98 604 GLN A C 1
ATOM 4567 O O . GLN A 1 604 ? 37.528 20.066 -82.607 1.00 207.96 604 GLN A O 1
ATOM 4573 N N . LYS B 2 3 ? 54.189 37.087 4.870 1.00 149.63 3 LYS B N 1
ATOM 4574 C CA . LYS B 2 3 ? 55.220 37.558 5.791 1.00 154.57 3 LYS B CA 1
ATOM 4575 C C . LYS B 2 3 ? 55.531 39.034 5.542 1.00 161.23 3 LYS B C 1
ATOM 4576 O O . LYS B 2 3 ? 55.825 39.788 6.475 1.00 160.52 3 LYS B O 1
ATOM 4582 N N . GLN B 2 4 ? 55.454 39.438 4.277 1.00 170.24 4 GLN B N 1
ATOM 4583 C CA . GLN B 2 4 ? 55.719 40.820 3.911 1.00 170.83 4 GLN B CA 1
ATOM 4584 C C . GLN B 2 4 ? 54.528 41.699 4.272 1.00 173.95 4 GLN B C 1
ATOM 4585 O O . GLN B 2 4 ? 53.376 41.254 4.280 1.00 173.09 4 GLN B O 1
ATOM 4591 N N . ASP B 2 5 ? 54.820 42.957 4.592 1.00 177.30 5 ASP B N 1
ATOM 4592 C CA . ASP B 2 5 ? 53.769 43.909 4.920 1.00 182.64 5 ASP B CA 1
ATOM 4593 C C . ASP B 2 5 ? 52.779 44.031 3.767 1.00 190.88 5 ASP B C 1
ATOM 4594 O O . ASP B 2 5 ? 53.166 44.259 2.617 1.00 191.78 5 ASP B O 1
ATOM 4599 N N . TYR B 2 6 ? 51.497 43.852 4.085 1.00 166.66 6 TYR B N 1
ATOM 4600 C CA . TYR B 2 6 ? 50.412 44.057 3.133 1.00 156.61 6 TYR B CA 1
ATOM 4601 C C . TYR B 2 6 ? 50.552 45.402 2.444 1.00 151.01 6 TYR B C 1
ATOM 4602 O O . TYR B 2 6 ? 50.766 45.480 1.231 1.00 145.13 6 TYR B O 1
ATOM 4611 N N . TYR B 2 7 ? 50.424 46.464 3.242 1.00 150.46 7 TYR B N 1
ATOM 4612 C CA . TYR B 2 7 ? 50.477 47.835 2.752 1.00 155.24 7 TYR B CA 1
ATOM 4613 C C . TYR B 2 7 ? 51.661 48.077 1.829 1.00 159.08 7 TYR B C 1
ATOM 4614 O O . TYR B 2 7 ? 51.530 48.729 0.791 1.00 156.75 7 TYR B O 1
ATOM 4623 N N . GLU B 2 8 ? 52.827 47.544 2.190 1.00 184.80 8 GLU B N 1
ATOM 4624 C CA . GLU B 2 8 ? 54.056 47.889 1.485 1.00 186.12 8 GLU B CA 1
ATOM 4625 C C . GLU B 2 8 ? 54.192 47.187 0.137 1.00 184.76 8 GLU B C 1
ATOM 4626 O O . GLU B 2 8 ? 54.768 47.766 -0.792 1.00 188.83 8 GLU B O 1
ATOM 4632 N N . ILE B 2 9 ? 53.682 45.960 -0.005 1.00 176.98 9 ILE B N 1
ATOM 4633 C CA . ILE B 2 9 ? 53.806 45.296 -1.300 1.00 165.75 9 ILE B CA 1
ATOM 4634 C C . ILE B 2 9 ? 52.904 45.969 -2.331 1.00 160.47 9 ILE B C 1
ATOM 4635 O O . ILE B 2 9 ? 53.247 46.039 -3.518 1.00 159.06 9 ILE B O 1
ATOM 4640 N N . LEU B 2 10 ? 51.760 46.501 -1.903 1.00 142.65 10 LEU B N 1
ATOM 4641 C CA . LEU B 2 10 ? 50.983 47.364 -2.782 1.00 142.49 10 LEU B CA 1
ATOM 4642 C C . LEU B 2 10 ? 51.541 48.779 -2.812 1.00 145.85 10 LEU B C 1
ATOM 4643 O O . LEU B 2 10 ? 51.393 49.479 -3.820 1.00 145.53 10 LEU B O 1
ATOM 4648 N N . GLY B 2 11 ? 52.185 49.208 -1.729 1.00 175.90 11 GLY B N 1
ATOM 4649 C CA . GLY B 2 11 ? 52.732 50.546 -1.635 1.00 178.81 11 GLY B CA 1
ATOM 4650 C C . GLY B 2 11 ? 51.678 51.587 -1.325 1.00 180.20 11 GLY B C 1
ATOM 4651 O O . GLY B 2 11 ? 51.330 52.398 -2.188 1.00 182.09 11 GLY B O 1
ATOM 4652 N N . VAL B 2 12 ? 51.162 51.580 -0.095 1.00 179.31 12 VAL B N 1
ATOM 4653 C CA . VAL B 2 12 ? 50.075 52.465 0.297 1.00 180.33 12 VAL B CA 1
ATOM 4654 C C . VAL B 2 12 ? 50.457 53.181 1.588 1.00 181.31 12 VAL B C 1
ATOM 4655 O O . VAL B 2 12 ? 51.346 52.753 2.329 1.00 180.53 12 VAL B O 1
ATOM 4659 N N . SER B 2 13 ? 49.764 54.292 1.849 1.00 194.54 13 SER B N 1
ATOM 4660 C CA . SER B 2 13 ? 50.063 55.168 2.977 1.00 194.99 13 SER B CA 1
ATOM 4661 C C . SER B 2 13 ? 49.795 54.527 4.335 1.00 195.86 13 SER B C 1
ATOM 4662 O O . SER B 2 13 ? 50.214 55.094 5.350 1.00 200.34 13 SER B O 1
ATOM 4665 N N . LYS B 2 14 ? 49.111 53.381 4.377 1.00 179.63 14 LYS B N 1
ATOM 4666 C CA . LYS B 2 14 ? 48.662 52.637 5.552 1.00 177.31 14 LYS B CA 1
ATOM 4667 C C . LYS B 2 14 ? 47.422 53.265 6.188 1.00 177.63 14 LYS B C 1
ATOM 4668 O O . LYS B 2 14 ? 46.808 52.638 7.053 1.00 175.62 14 LYS B O 1
ATOM 4674 N N . THR B 2 15 ? 47.044 54.484 5.814 1.00 180.07 15 THR B N 1
ATOM 4675 C CA . THR B 2 15 ? 45.788 55.066 6.254 1.00 180.39 15 THR B CA 1
ATOM 4676 C C . THR B 2 15 ? 44.923 55.504 5.078 1.00 181.43 15 THR B C 1
ATOM 4677 O O . THR B 2 15 ? 43.821 56.020 5.295 1.00 181.81 15 THR B O 1
ATOM 4681 N N . ALA B 2 16 ? 45.384 55.303 3.845 1.00 181.88 16 ALA B N 1
ATOM 4682 C CA . ALA B 2 16 ? 44.592 55.654 2.676 1.00 182.79 16 ALA B CA 1
ATOM 4683 C C . ALA B 2 16 ? 43.304 54.840 2.648 1.00 180.53 16 ALA B C 1
ATOM 4684 O O . ALA B 2 16 ? 43.230 53.732 3.186 1.00 177.99 16 ALA B O 1
ATOM 4686 N N . GLU B 2 17 ? 42.279 55.395 2.008 1.00 181.46 17 GLU B N 1
ATOM 4687 C CA . GLU B 2 17 ? 40.954 54.797 2.078 1.00 179.57 17 GLU B CA 1
ATOM 4688 C C . GLU B 2 17 ? 40.796 53.692 1.025 1.00 177.81 17 GLU B C 1
ATOM 4689 O O . GLU B 2 17 ? 41.607 53.547 0.096 1.00 181.80 17 GLU B O 1
ATOM 4695 N N . GLU B 2 18 ? 39.733 52.893 1.211 1.00 158.76 18 GLU B N 1
ATOM 4696 C CA . GLU B 2 18 ? 39.458 51.743 0.354 1.00 158.94 18 GLU B CA 1
ATOM 4697 C C . GLU B 2 18 ? 39.514 52.097 -1.132 1.00 161.75 18 GLU B C 1
ATOM 4698 O O . GLU B 2 18 ? 40.003 51.303 -1.946 1.00 158.88 18 GLU B O 1
ATOM 4704 N N . ARG B 2 19 ? 39.032 53.288 -1.506 1.00 143.00 19 ARG B N 1
ATOM 4705 C CA . ARG B 2 19 ? 38.949 53.631 -2.924 1.00 139.58 19 ARG B CA 1
ATOM 4706 C C . ARG B 2 19 ? 40.326 53.600 -3.584 1.00 141.97 19 ARG B C 1
ATOM 4707 O O . ARG B 2 19 ? 40.469 53.139 -4.726 1.00 142.73 19 ARG B O 1
ATOM 4715 N N . GLU B 2 20 ? 41.355 54.064 -2.863 1.00 175.73 20 GLU B N 1
ATOM 4716 C CA . GLU B 2 20 ? 42.705 54.111 -3.417 1.00 180.14 20 GLU B CA 1
ATOM 4717 C C . GLU B 2 20 ? 43.315 52.713 -3.515 1.00 181.20 20 GLU B C 1
ATOM 4718 O O . GLU B 2 20 ? 43.893 52.350 -4.549 1.00 180.30 20 GLU B O 1
ATOM 4724 N N . ILE B 2 21 ? 43.201 51.909 -2.447 1.00 149.99 21 ILE B N 1
ATOM 4725 C CA . ILE B 2 21 ? 43.792 50.569 -2.461 1.00 150.84 21 ILE B CA 1
ATOM 4726 C C . ILE B 2 21 ? 43.200 49.743 -3.602 1.00 148.61 21 ILE B C 1
ATOM 4727 O O . ILE B 2 21 ? 43.855 48.835 -4.130 1.00 150.48 21 ILE B O 1
ATOM 4732 N N . ARG B 2 22 ? 41.965 50.052 -4.016 1.00 144.70 22 ARG B N 1
ATOM 4733 C CA . ARG B 2 22 ? 41.366 49.361 -5.155 1.00 147.00 22 ARG B CA 1
ATOM 4734 C C . ARG B 2 22 ? 42.052 49.771 -6.454 1.00 160.09 22 ARG B C 1
ATOM 4735 O O . ARG B 2 22 ? 42.351 48.925 -7.305 1.00 161.67 22 ARG B O 1
ATOM 4743 N N . LYS B 2 23 ? 42.310 51.074 -6.619 1.00 148.60 23 LYS B N 1
ATOM 4744 C CA . LYS B 2 23 ? 43.072 51.560 -7.768 1.00 152.57 23 LYS B CA 1
ATOM 4745 C C . LYS B 2 23 ? 44.432 50.871 -7.851 1.00 156.94 23 LYS B C 1
ATOM 4746 O O . LYS B 2 23 ? 44.871 50.453 -8.928 1.00 158.89 23 LYS B O 1
ATOM 4752 N N . ALA B 2 24 ? 45.113 50.749 -6.710 1.00 158.57 24 ALA B N 1
ATOM 4753 C CA . ALA B 2 24 ? 46.430 50.124 -6.692 1.00 162.81 24 ALA B CA 1
ATOM 4754 C C . ALA B 2 24 ? 46.325 48.645 -7.034 1.00 161.30 24 ALA B C 1
ATOM 4755 O O . ALA B 2 24 ? 47.152 48.110 -7.779 1.00 164.38 24 ALA B O 1
ATOM 4757 N N . TYR B 2 25 ? 45.305 47.967 -6.502 1.00 156.56 25 TYR B N 1
ATOM 4758 C CA . TYR B 2 25 ? 45.141 46.547 -6.795 1.00 154.88 25 TYR B CA 1
ATOM 4759 C C . TYR B 2 25 ? 44.965 46.307 -8.292 1.00 155.08 25 TYR B C 1
ATOM 4760 O O . TYR B 2 25 ? 45.606 45.421 -8.870 1.00 157.07 25 TYR B O 1
ATOM 4769 N N . LYS B 2 26 ? 44.113 47.106 -8.942 1.00 154.91 26 LYS B N 1
ATOM 4770 C CA . LYS B 2 26 ? 43.814 46.871 -10.352 1.00 152.85 26 LYS B CA 1
ATOM 4771 C C . LYS B 2 26 ? 45.062 47.019 -11.219 1.00 158.18 26 LYS B C 1
ATOM 4772 O O . LYS B 2 26 ? 45.285 46.222 -12.140 1.00 159.00 26 LYS B O 1
ATOM 4778 N N . ARG B 2 27 ? 45.891 48.031 -10.942 1.00 161.90 27 ARG B N 1
ATOM 4779 C CA . ARG B 2 27 ? 47.100 48.221 -11.742 1.00 167.10 27 ARG B CA 1
ATOM 4780 C C . ARG B 2 27 ? 48.142 47.153 -11.422 1.00 169.81 27 ARG B C 1
ATOM 4781 O O . ARG B 2 27 ? 48.882 46.709 -12.310 1.00 172.84 27 ARG B O 1
ATOM 4789 N N . LEU B 2 28 ? 48.213 46.725 -10.160 1.00 168.78 28 LEU B N 1
ATOM 4790 C CA . LEU B 2 28 ? 49.121 45.640 -9.798 1.00 170.96 28 LEU B CA 1
ATOM 4791 C C . LEU B 2 28 ? 48.633 44.307 -10.359 1.00 168.42 28 LEU B C 1
ATOM 4792 O O . LEU B 2 28 ? 49.436 43.499 -10.846 1.00 171.10 28 LEU B O 1
ATOM 4797 N N . ALA B 2 29 ? 47.319 44.064 -10.299 1.00 163.29 29 ALA B N 1
ATOM 4798 C CA . ALA B 2 29 ? 46.745 42.893 -10.952 1.00 160.68 29 ALA B CA 1
ATOM 4799 C C . ALA B 2 29 ? 47.069 42.882 -12.436 1.00 163.03 29 ALA B C 1
ATOM 4800 O O . ALA B 2 29 ? 47.291 41.815 -13.017 1.00 163.45 29 ALA B O 1
ATOM 4802 N N . MET B 2 30 ? 47.120 44.062 -13.058 1.00 164.66 30 MET B N 1
ATOM 4803 C CA . MET B 2 30 ? 47.551 44.149 -14.449 1.00 167.42 30 MET B CA 1
ATOM 4804 C C . MET B 2 30 ? 48.995 43.683 -14.595 1.00 172.53 30 MET B C 1
ATOM 4805 O O . MET B 2 30 ? 49.313 42.868 -15.468 1.00 173.77 30 MET B O 1
ATOM 4810 N N . LYS B 2 31 ? 49.875 44.162 -13.710 1.00 175.51 31 LYS B N 1
ATOM 4811 C CA . LYS B 2 31 ? 51.309 43.920 -13.852 1.00 180.81 31 LYS B CA 1
ATOM 4812 C C . LYS B 2 31 ? 51.658 42.450 -13.639 1.00 180.78 31 LYS B C 1
ATOM 4813 O O . LYS B 2 31 ? 52.501 41.896 -14.357 1.00 184.11 31 LYS B O 1
ATOM 4819 N N . TYR B 2 32 ? 51.012 41.799 -12.672 1.00 177.05 32 TYR B N 1
ATOM 4820 C CA . TYR B 2 32 ? 51.432 40.487 -12.201 1.00 177.20 32 TYR B CA 1
ATOM 4821 C C . TYR B 2 32 ? 50.475 39.355 -12.555 1.00 172.99 32 TYR B C 1
ATOM 4822 O O . TYR B 2 32 ? 50.706 38.219 -12.122 1.00 172.62 32 TYR B O 1
ATOM 4831 N N . HIS B 2 33 ? 49.414 39.619 -13.316 1.00 169.85 33 HIS B N 1
ATOM 4832 C CA . HIS B 2 33 ? 48.486 38.557 -13.690 1.00 165.88 33 HIS B CA 1
ATOM 4833 C C . HIS B 2 33 ? 49.205 37.537 -14.569 1.00 168.53 33 HIS B C 1
ATOM 4834 O O . HIS B 2 33 ? 49.887 37.926 -15.529 1.00 173.37 33 HIS B O 1
ATOM 4841 N N . PRO B 2 34 ? 49.096 36.237 -14.276 1.00 166.91 34 PRO B N 1
ATOM 4842 C CA . PRO B 2 34 ? 49.595 35.239 -15.241 1.00 168.88 34 PRO B CA 1
ATOM 4843 C C . PRO B 2 34 ? 48.960 35.383 -16.614 1.00 167.83 34 PRO B C 1
ATOM 4844 O O . PRO B 2 34 ? 49.673 35.407 -17.622 1.00 171.41 34 PRO B O 1
ATOM 4848 N N . ASP B 2 35 ? 47.631 35.501 -16.671 1.00 163.03 35 ASP B N 1
ATOM 4849 C CA . ASP B 2 35 ? 46.857 35.670 -17.899 1.00 161.38 35 ASP B CA 1
ATOM 4850 C C . ASP B 2 35 ? 47.471 36.715 -18.821 1.00 165.21 35 ASP B C 1
ATOM 4851 O O . ASP B 2 35 ? 47.548 36.513 -20.039 1.00 166.46 35 ASP B O 1
ATOM 4856 N N . ARG B 2 36 ? 47.910 37.835 -18.245 1.00 167.12 36 ARG B N 1
ATOM 4857 C CA . ARG B 2 36 ? 48.432 38.931 -19.055 1.00 170.56 36 ARG B CA 1
ATOM 4858 C C . ARG B 2 36 ? 49.786 38.577 -19.660 1.00 175.89 36 ARG B C 1
ATOM 4859 O O . ARG B 2 36 ? 49.962 38.616 -20.885 1.00 177.67 36 ARG B O 1
ATOM 4867 N N . ASN B 2 37 ? 50.760 38.221 -18.816 1.00 178.54 37 ASN B N 1
ATOM 4868 C CA . ASN B 2 37 ? 52.090 37.910 -19.335 1.00 183.80 37 ASN B CA 1
ATOM 4869 C C . ASN B 2 37 ? 52.132 36.528 -19.987 1.00 183.58 37 ASN B C 1
ATOM 4870 O O . ASN B 2 37 ? 52.822 36.339 -20.997 1.00 186.99 37 ASN B O 1
ATOM 4875 N N . GLN B 2 38 ? 51.407 35.552 -19.433 1.00 179.66 38 GLN B N 1
ATOM 4876 C CA . GLN B 2 38 ? 51.330 34.164 -19.903 1.00 178.86 38 GLN B CA 1
ATOM 4877 C C . GLN B 2 38 ? 52.629 33.428 -19.590 1.00 182.99 38 GLN B C 1
ATOM 4878 O O . GLN B 2 38 ? 52.775 32.251 -19.935 1.00 183.09 38 GLN B O 1
ATOM 4884 N N . GLY B 2 39 ? 53.557 34.067 -18.883 1.00 186.28 39 GLY B N 1
ATOM 4885 C CA . GLY B 2 39 ? 54.925 33.579 -18.875 1.00 200.24 39 GLY B CA 1
ATOM 4886 C C . GLY B 2 39 ? 55.131 32.389 -17.953 1.00 214.24 39 GLY B C 1
ATOM 4887 O O . GLY B 2 39 ? 55.628 31.335 -18.375 1.00 218.81 39 GLY B O 1
ATOM 4888 N N . ASP B 2 40 ? 54.747 32.532 -16.682 1.00 187.75 40 ASP B N 1
ATOM 4889 C CA . ASP B 2 40 ? 55.242 31.646 -15.635 1.00 188.07 40 ASP B CA 1
ATOM 4890 C C . ASP B 2 40 ? 54.232 31.604 -14.504 1.00 183.15 40 ASP B C 1
ATOM 4891 O O . ASP B 2 40 ? 53.259 32.365 -14.480 1.00 179.96 40 ASP B O 1
ATOM 4896 N N . LYS B 2 41 ? 54.479 30.669 -13.578 1.00 185.43 41 LYS B N 1
ATOM 4897 C CA . LYS B 2 41 ? 53.813 30.614 -12.281 1.00 176.86 41 LYS B CA 1
ATOM 4898 C C . LYS B 2 41 ? 54.311 31.689 -11.321 1.00 187.83 41 LYS B C 1
ATOM 4899 O O . LYS B 2 41 ? 53.632 31.988 -10.327 1.00 191.10 41 LYS B O 1
ATOM 4905 N N . GLU B 2 42 ? 55.499 32.242 -11.574 1.00 184.21 42 GLU B N 1
ATOM 4906 C CA . GLU B 2 42 ? 56.048 33.254 -10.678 1.00 187.96 42 GLU B CA 1
ATOM 4907 C C . GLU B 2 42 ? 55.116 34.447 -10.562 1.00 185.10 42 GLU B C 1
ATOM 4908 O O . GLU B 2 42 ? 54.877 34.954 -9.460 1.00 184.16 42 GLU B O 1
ATOM 4914 N N . ALA B 2 43 ? 54.575 34.904 -11.690 1.00 184.04 43 ALA B N 1
ATOM 4915 C CA . ALA B 2 43 ? 53.625 36.007 -11.657 1.00 181.65 43 ALA B CA 1
ATOM 4916 C C . ALA B 2 43 ? 52.325 35.594 -10.981 1.00 174.62 43 ALA B C 1
ATOM 4917 O O . ALA B 2 43 ? 51.773 36.354 -10.179 1.00 173.28 43 ALA B O 1
ATOM 4919 N N . GLU B 2 44 ? 51.821 34.392 -11.280 1.00 231.00 44 GLU B N 1
ATOM 4920 C CA . GLU B 2 44 ? 50.590 33.946 -10.635 1.00 223.81 44 GLU B CA 1
ATOM 4921 C C . GLU B 2 44 ? 50.794 33.777 -9.136 1.00 218.70 44 GLU B C 1
ATOM 4922 O O . GLU B 2 44 ? 49.883 34.043 -8.345 1.00 215.92 44 GLU B O 1
ATOM 4928 N N . ALA B 2 45 ? 51.995 33.363 -8.726 1.00 168.57 45 ALA B N 1
ATOM 4929 C CA . ALA B 2 45 ? 52.281 33.220 -7.304 1.00 169.50 45 ALA B CA 1
ATOM 4930 C C . ALA B 2 45 ? 52.350 34.580 -6.625 1.00 171.64 45 ALA B C 1
ATOM 4931 O O . ALA B 2 45 ? 51.816 34.760 -5.525 1.00 169.76 45 ALA B O 1
ATOM 4933 N N . LYS B 2 46 ? 52.997 35.550 -7.271 1.00 175.86 46 LYS B N 1
ATOM 4934 C CA . LYS B 2 46 ? 53.019 36.908 -6.741 1.00 177.99 46 LYS B CA 1
ATOM 4935 C C . LYS B 2 46 ? 51.629 37.532 -6.772 1.00 173.46 46 LYS B C 1
ATOM 4936 O O . LYS B 2 46 ? 51.186 38.125 -5.781 1.00 172.60 46 LYS B O 1
ATOM 4942 N N . PHE B 2 47 ? 50.927 37.402 -7.905 1.00 170.87 47 PHE B N 1
ATOM 4943 C CA . PHE B 2 47 ? 49.600 38.002 -8.046 1.00 167.21 47 PHE B CA 1
ATOM 4944 C C . PHE B 2 47 ? 48.656 37.524 -6.954 1.00 162.70 47 PHE B C 1
ATOM 4945 O O . PHE B 2 47 ? 47.906 38.322 -6.377 1.00 161.75 47 PHE B O 1
ATOM 4953 N N . LYS B 2 48 ? 48.676 36.219 -6.661 1.00 160.33 48 LYS B N 1
ATOM 4954 C CA . LYS B 2 48 ? 47.806 35.675 -5.623 1.00 156.61 48 LYS B CA 1
ATOM 4955 C C . LYS B 2 48 ? 47.984 36.401 -4.295 1.00 158.69 48 LYS B C 1
ATOM 4956 O O . LYS B 2 48 ? 47.032 36.504 -3.507 1.00 156.21 48 LYS B O 1
ATOM 4962 N N . GLU B 2 49 ? 49.189 36.918 -4.033 1.00 163.52 49 GLU B N 1
ATOM 4963 C CA . GLU B 2 49 ? 49.422 37.642 -2.788 1.00 165.74 49 GLU B CA 1
ATOM 4964 C C . GLU B 2 49 ? 48.937 39.086 -2.880 1.00 166.52 49 GLU B C 1
ATOM 4965 O O . GLU B 2 49 ? 48.391 39.623 -1.906 1.00 165.98 49 GLU B O 1
ATOM 4971 N N . ILE B 2 50 ? 49.120 39.727 -4.041 1.00 168.18 50 ILE B N 1
ATOM 4972 C CA . ILE B 2 50 ? 48.587 41.072 -4.236 1.00 169.22 50 ILE B CA 1
ATOM 4973 C C . ILE B 2 50 ? 47.075 41.066 -4.058 1.00 164.78 50 ILE B C 1
ATOM 4974 O O . ILE B 2 50 ? 46.503 41.980 -3.453 1.00 165.20 50 ILE B O 1
ATOM 4979 N N . LYS B 2 51 ? 46.408 40.030 -4.570 1.00 160.75 51 LYS B N 1
ATOM 4980 C CA . LYS B 2 51 ? 44.991 39.845 -4.280 1.00 156.69 51 LYS B CA 1
ATOM 4981 C C . LYS B 2 51 ? 44.763 39.749 -2.775 1.00 156.27 51 LYS B C 1
ATOM 4982 O O . LYS B 2 51 ? 44.037 40.559 -2.193 1.00 156.46 51 LYS B O 1
ATOM 4988 N N . GLU B 2 52 ? 45.410 38.777 -2.125 1.00 156.24 52 GLU B N 1
ATOM 4989 C CA . GLU B 2 52 ? 45.255 38.503 -0.696 1.00 156.17 52 GLU B CA 1
ATOM 4990 C C . GLU B 2 52 ? 45.396 39.764 0.147 1.00 159.16 52 GLU B C 1
ATOM 4991 O O . GLU B 2 52 ? 44.703 39.920 1.155 1.00 158.56 52 GLU B O 1
ATOM 4997 N N . ALA B 2 53 ? 46.274 40.680 -0.276 1.00 162.65 53 ALA B N 1
ATOM 4998 C CA . ALA B 2 53 ? 46.398 41.964 0.406 1.00 165.62 53 ALA B CA 1
ATOM 4999 C C . ALA B 2 53 ? 45.211 42.873 0.096 1.00 164.58 53 ALA B C 1
ATOM 5000 O O . ALA B 2 53 ? 44.711 43.577 0.984 1.00 165.35 53 ALA B O 1
ATOM 5002 N N . TYR B 2 54 ? 44.745 42.871 -1.159 1.00 163.22 54 TYR B N 1
ATOM 5003 C CA . TYR B 2 54 ? 43.577 43.669 -1.528 1.00 162.61 54 TYR B CA 1
ATOM 5004 C C . TYR B 2 54 ? 42.334 43.200 -0.785 1.00 159.48 54 TYR B C 1
ATOM 5005 O O . TYR B 2 54 ? 41.447 44.004 -0.461 1.00 160.11 54 TYR B O 1
ATOM 5014 N N . GLU B 2 55 ? 42.258 41.896 -0.503 1.00 156.55 55 GLU B N 1
ATOM 5015 C CA . GLU B 2 55 ? 41.064 41.342 0.121 1.00 153.84 55 GLU B CA 1
ATOM 5016 C C . GLU B 2 55 ? 41.028 41.668 1.609 1.00 155.58 55 GLU B C 1
ATOM 5017 O O . GLU B 2 55 ? 39.961 41.974 2.160 1.00 155.31 55 GLU B O 1
ATOM 5023 N N . VAL B 2 56 ? 42.189 41.641 2.269 1.00 157.81 56 VAL B N 1
ATOM 5024 C CA . VAL B 2 56 ? 42.216 41.901 3.703 1.00 159.65 56 VAL B CA 1
ATOM 5025 C C . VAL B 2 56 ? 42.048 43.392 3.987 1.00 162.44 56 VAL B C 1
ATOM 5026 O O . VAL B 2 56 ? 41.461 43.771 5.007 1.00 163.38 56 VAL B O 1
ATOM 5030 N N . LEU B 2 57 ? 42.510 44.258 3.084 1.00 168.40 57 LEU B N 1
ATOM 5031 C CA . LEU B 2 57 ? 42.505 45.696 3.331 1.00 172.38 57 LEU B CA 1
ATOM 5032 C C . LEU B 2 57 ? 41.174 46.375 2.992 1.00 179.03 57 LEU B C 1
ATOM 5033 O O . LEU B 2 57 ? 40.901 47.459 3.523 1.00 197.82 57 LEU B O 1
ATOM 5038 N N . THR B 2 58 ? 40.334 45.767 2.141 1.00 164.18 58 THR B N 1
ATOM 5039 C CA . THR B 2 58 ? 38.994 46.291 1.887 1.00 164.12 58 THR B CA 1
ATOM 5040 C C . THR B 2 58 ? 38.007 45.939 3.001 1.00 163.26 58 THR B C 1
ATOM 5041 O O . THR B 2 58 ? 37.021 46.661 3.190 1.00 164.77 58 THR B O 1
ATOM 5045 N N . ASP B 2 59 ? 38.241 44.846 3.729 1.00 189.53 59 ASP B N 1
ATOM 5046 C CA . ASP B 2 59 ? 37.435 44.517 4.899 1.00 191.93 59 ASP B CA 1
ATOM 5047 C C . ASP B 2 59 ? 37.858 45.409 6.057 1.00 196.38 59 ASP B C 1
ATOM 5048 O O . ASP B 2 59 ? 39.043 45.489 6.385 1.00 195.17 59 ASP B O 1
ATOM 5053 N N . SER B 2 60 ? 36.883 46.060 6.694 1.00 201.51 60 SER B N 1
ATOM 5054 C CA . SER B 2 60 ? 37.190 47.025 7.747 1.00 206.23 60 SER B CA 1
ATOM 5055 C C . SER B 2 60 ? 37.803 46.351 8.970 1.00 205.03 60 SER B C 1
ATOM 5056 O O . SER B 2 60 ? 38.859 46.772 9.458 1.00 205.54 60 SER B O 1
ATOM 5059 N N . GLN B 2 61 ? 37.148 45.307 9.483 1.00 203.49 61 GLN B N 1
ATOM 5060 C CA . GLN B 2 61 ? 37.597 44.668 10.717 1.00 202.73 61 GLN B CA 1
ATOM 5061 C C . GLN B 2 61 ? 38.944 43.981 10.533 1.00 197.66 61 GLN B C 1
ATOM 5062 O O . GLN B 2 61 ? 39.852 44.144 11.356 1.00 198.14 61 GLN B O 1
ATOM 5068 N N . LYS B 2 62 ? 39.093 43.213 9.451 1.00 192.77 62 LYS B N 1
ATOM 5069 C CA . LYS B 2 62 ? 40.356 42.525 9.206 1.00 187.74 62 LYS B CA 1
ATOM 5070 C C . LYS B 2 62 ? 41.481 43.515 8.933 1.00 188.71 62 LYS B C 1
ATOM 5071 O O . LYS B 2 62 ? 42.655 43.201 9.159 1.00 186.41 62 LYS B O 1
ATOM 5077 N N . ARG B 2 63 ? 41.147 44.719 8.466 1.00 192.61 63 ARG B N 1
ATOM 5078 C CA . ARG B 2 63 ? 42.174 45.739 8.285 1.00 194.04 63 ARG B CA 1
ATOM 5079 C C . ARG B 2 63 ? 42.667 46.253 9.627 1.00 197.42 63 ARG B C 1
ATOM 5080 O O . ARG B 2 63 ? 43.869 46.493 9.804 1.00 196.51 63 ARG B O 1
ATOM 5088 N N . ALA B 2 64 ? 41.752 46.426 10.586 1.00 201.36 64 ALA B N 1
ATOM 5089 C CA . ALA B 2 64 ? 42.165 46.803 11.932 1.00 204.42 64 ALA B CA 1
ATOM 5090 C C . ALA B 2 64 ? 43.113 45.767 12.523 1.00 200.27 64 ALA B C 1
ATOM 5091 O O . ALA B 2 64 ? 44.056 46.114 13.247 1.00 201.19 64 ALA B O 1
ATOM 5093 N N . ALA B 2 65 ? 42.897 44.493 12.202 1.00 195.64 65 ALA B N 1
ATOM 5094 C CA . ALA B 2 65 ? 43.797 43.429 12.662 1.00 191.25 65 ALA B CA 1
ATOM 5095 C C . ALA B 2 65 ? 45.139 43.434 11.908 1.00 187.59 65 ALA B C 1
ATOM 5096 O O . ALA B 2 65 ? 45.350 44.206 10.964 1.00 188.16 65 ALA B O 1
#

Sequence (666 aa):
GKIIGIDLGTTNSCVAIMDGTTPRVLENAEGDRTTPSIIAYTQDGCTLVGQPAKRQAVTNPQNTLFAIKRLIGRRFQDEEVQRDVSIMPFKIIAADNGDAWVEVKGQKMAPPQISAEVLKKMKKTAEDYLGEPVTEAVITVPAYFNDAQRQATKDAGRIAGLEVKRIINEPTAAALAYGLDKGTGNRTIAVYDLGGGAFDISIIEIDEVDGEKTFEVLATNGDTHLGGEDFDSRLINYLVEEFKKDQGIDLRNDPLAMQRLKEAAEKAKIELSSAQQTDVNLPYITADATGPKHMNIKVTRAKLESLVEDLVNRSIEPLKVALQDAGLSVSDIDDVILVGGQTRMPMVQKKVAEFFGKEPRKDVNPDEAVAIGAAVQGGVLTGDVKDVLLLDVTPLSLGIETMGGVMTTLIAKNTTIPTKHSQVFSTAEDNQSAVTIHVLQGERKRAADNKSLGQFNLDGINPAPRGMPQIEVTFDIDADGILHVSAKDKNSGKEQKITIKASSGLNEDEIQKMVRDAEANAEADRKCEELVQTRNQGDHLLHSTRKQVEEAGDKLPADDKTAIESALTALETALKGEDKAAIEAKMQELAQVSQKLMEIAQQKQDYYEILGVSKTAEEREIRKAYKRLAMKYHPDRNQGDKEAEAKFKEIKEAYEVLTDSQKRAA